Protein 2EHD (pdb70)

Foldseek 3Di:
DLFEEEFAQLLDFLNVLLVVVCLVVVYAYEYEYQPPVSLVVSCVVSPNHHYQYDALLDLVSLLVRQVVSCVSVVAHAEYELEFADAFFDAPVVDDVVRLCVGQSGLAVSLVSNCVNRVVRQLVVQEHEYEYEADLQAQDDDHSCVSVNCSRVNNVVSLVVVQVVCVVSHYAYAYEYAVDGSNVSSVVVVCRRPPPSVRDHRYDYHDD/DAPQFEEEFAPCLDFLNVLLVVVCLVVRYQYEYEYAPQVSLVVSCVVGDNYHDQYDALLDLVSLLVRQVVRCVSRVAHAEYEYDWADDDFAAPVVDDPVNLCVGQSRLAVSLVSN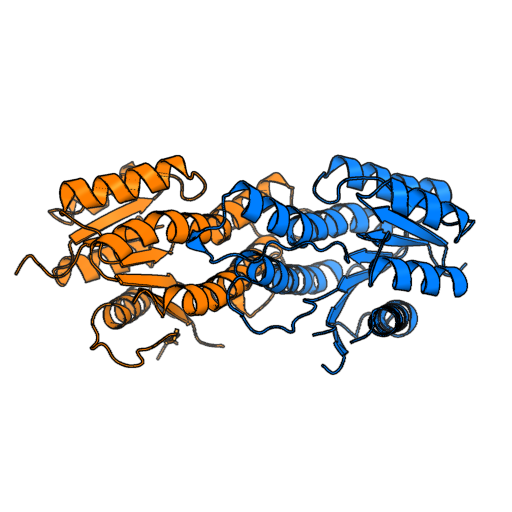CVNRVVRQLVVQEHEYEYEAELLLPDPDHRCPSVSVSRVNNVVVLVVVQVVCVVSHYAYEYEYEDHDPDGSNNSSVVVVVRGDDDDDPDHRYHYHYDD

InterPro domains:
  IPR002347 Short-chain dehydrogenase/reductase SDR [PF00106] (7-190)
  IPR002347 Short-chain dehydrogenase/reductase SDR [PR00080] (77-88)
  IPR002347 Short-chain dehydrogenase/reductase SDR [PR00080] (130-138)
  IPR002347 Short-chain dehydrogenase/reductase SDR [PR00080] (150-169)
  IPR002347 Short-chain dehydrogenase/reductase SDR [PR00081] (7-24)
  IPR002347 Short-chain dehydrogenase/reductase SDR [PR00081] (77-88)
  IPR002347 Short-chain dehydrogenase/reductase SDR [PR00081] (124-140)
  IPR002347 Short-chain dehydrogenase/reductase SDR [PR00081] (150-169)
  IPR002347 Short-chain dehydrogenase/reductase SDR [PR00081] (171-188)
  IPR002347 Short-chain dehydrogenase/reductase SDR [PR00081] (193-213)
  IPR020904 Short-chain dehydrogenase/reductase, conserved site [PS00061] (137-165)
  IPR036291 NAD(P)-binding domain superfamily [SSF51735] (7-215)

CATH classification: 3.40.50.720

Sequence (420 aa):
MKGAVLITGASRGIGEATARLLHAKGYRVGLMARDEKRLQALAAELEGALPLPGDVREEGDWARAVAAMEEAFGELSALVNNAGVGVMKPVHELTLEEWRLVLDTNLTGAFLGIRHAVPALLRRGGGTIVNVGSLAGKNPFKGGAAYNASKFGLLGLAGAAMLDLREANVRVVNVLPGLKPEDVAQAVLFALEMPGHAMVSEIELRPEGMKGAVLITGASRGIGEATARLLHAKGYRVGLMARDEKRLQALAAELEGALPLPGDVREEGDWARAVAAMEEAFGELSALVNNAGVGVMKPVHELTLEEWRLVLDTNLTGAFLGIRHAVPALLRRGGGTIVNVGSLAGKNPFKGGAAYNASKFGLLGLAGAAMLDLREANVRVVNVLPGSVKLKPEDVAQAVLFALEMPGHAMVSEIELRPT

Radius of gyration: 22.78 Å; Cα contacts (8 Å, |Δi|>4): 991; chains: 2; bounding box: 63×62×46 Å

Nearest PDB structures (foldseek):
  2ehd-assembly1_B  TM=1.005E+00  e=2.352E-45  Thermus thermophilus HB8
  2ehd-assembly1_A  TM=9.798E-01  e=1.760E-37  Thermus thermophilus HB8
  4nbu-assembly1_D  TM=9.345E-01  e=1.164E-17  Bacillus sp. SG-1
  4yxf-assembly1_A  TM=9.126E-01  e=5.141E-16  Pseudomonas fluorescens
  3gk3-assembly1_D  TM=8.838E-01  e=7.898E-15  Burkholderia pseudomallei 1710b

Organism: Thermus thermophilus (strain ATCC 27634 / DSM 579 / HB8) (NCBI:txid300852)

B-factor: mean 43.92, std 13.46, range [23.86, 99.25]

Structure (mmCIF, N/CA/C/O backbone):
data_2EHD
#
_entry.id   2EHD
#
_cell.length_a   104.020
_cell.length_b   104.020
_cell.length_c   105.930
_cell.angle_alpha   90.00
_cell.angle_beta   90.00
_cell.angle_gamma   90.00
#
_symmetry.space_group_name_H-M   'P 41 21 2'
#
loop_
_entity.id
_entity.type
_entity.pdbx_description
1 polymer 'Oxidoreductase, short-chain dehydrogenase/reductase family'
2 non-polymer 'COBALT (II) ION'
3 water water
#
loop_
_atom_site.group_PDB
_atom_site.id
_atom_site.type_symbol
_atom_site.label_atom_id
_atom_site.label_alt_id
_atom_site.label_comp_id
_atom_site.label_asym_id
_atom_site.label_entity_id
_atom_site.label_seq_id
_atom_site.pdbx_PDB_ins_code
_atom_site.Cartn_x
_atom_site.Cartn_y
_atom_site.Cartn_z
_atom_site.occupancy
_atom_site.B_iso_or_equiv
_atom_site.auth_seq_id
_atom_site.auth_comp_id
_atom_site.auth_asym_id
_atom_site.auth_atom_id
_atom_site.pdbx_PDB_model_num
ATOM 1 N N . MET A 1 4 ? 30.786 49.577 6.946 1.00 81.84 4 MET A N 1
ATOM 2 C CA . MET A 1 4 ? 29.735 49.425 5.896 1.00 81.47 4 MET A CA 1
ATOM 3 C C . MET A 1 4 ? 29.589 47.991 5.396 1.00 79.43 4 MET A C 1
ATOM 4 O O . MET A 1 4 ? 29.580 47.746 4.189 1.00 79.31 4 MET A O 1
ATOM 9 N N . LYS A 1 5 ? 29.477 47.047 6.326 1.00 76.60 5 LYS A N 1
ATOM 10 C CA . LYS A 1 5 ? 29.316 45.638 5.974 1.00 73.01 5 LYS A CA 1
ATOM 11 C C . LYS A 1 5 ? 27.842 45.249 5.866 1.00 71.16 5 LYS A C 1
ATOM 12 O O . LYS A 1 5 ? 27.492 44.308 5.153 1.00 72.45 5 LYS A O 1
ATOM 18 N N . GLY A 1 6 ? 26.980 45.974 6.571 1.00 67.55 6 GLY A N 1
ATOM 19 C CA . GLY A 1 6 ? 25.561 45.672 6.524 1.00 63.94 6 GLY A CA 1
ATOM 20 C C . GLY A 1 6 ? 24.998 45.335 7.890 1.00 60.25 6 GLY A C 1
ATOM 21 O O . GLY A 1 6 ? 25.643 44.647 8.677 1.00 61.00 6 GLY A O 1
ATOM 22 N N . ALA A 1 7 ? 23.795 45.824 8.173 1.00 55.99 7 ALA A N 1
ATOM 23 C CA . ALA A 1 7 ? 23.152 45.564 9.453 1.00 51.86 7 ALA A CA 1
ATOM 24 C C . ALA A 1 7 ? 22.379 44.253 9.387 1.00 49.22 7 ALA A C 1
ATOM 25 O O . ALA A 1 7 ? 21.488 44.082 8.549 1.00 48.12 7 ALA A O 1
ATOM 27 N N . VAL A 1 8 ? 22.733 43.334 10.282 1.00 45.20 8 VAL A N 1
ATOM 28 C CA . VAL A 1 8 ? 22.111 42.016 10.343 1.00 42.26 8 VAL A CA 1
ATOM 29 C C . VAL A 1 8 ? 21.411 41.721 11.668 1.00 39.36 8 VAL A C 1
ATOM 30 O O . VAL A 1 8 ? 22.004 41.859 12.737 1.00 39.21 8 VAL A O 1
ATOM 34 N N . LEU A 1 9 ? 20.157 41.287 11.573 1.00 36.65 9 LEU A N 1
ATOM 35 C CA . LEU A 1 9 ? 19.342 40.939 12.730 1.00 35.05 9 LEU A CA 1
ATOM 36 C C . LEU A 1 9 ? 19.400 39.421 12.945 1.00 34.32 9 LEU A C 1
ATOM 37 O O . LEU A 1 9 ? 19.200 38.645 12.009 1.00 34.53 9 LEU A O 1
ATOM 42 N N . ILE A 1 10 ? 19.678 39.009 14.180 1.00 34.29 10 ILE A N 1
ATOM 43 C CA . ILE A 1 10 ? 19.802 37.589 14.534 1.00 33.07 10 ILE A CA 1
ATOM 44 C C . ILE A 1 10 ? 18.917 37.231 15.734 1.00 33.16 10 ILE A C 1
ATOM 45 O O . ILE A 1 10 ? 19.002 37.885 16.779 1.00 34.19 10 ILE A O 1
ATOM 50 N N . THR A 1 11 ? 18.106 36.179 15.607 1.00 32.00 11 THR A N 1
ATOM 51 C CA . THR A 1 11 ? 17.236 35.733 16.702 1.00 31.60 11 THR A CA 1
ATOM 52 C C . THR A 1 11 ? 17.954 34.625 17.471 1.00 31.14 11 THR A C 1
ATOM 53 O O . THR A 1 11 ? 18.913 34.039 16.967 1.00 31.39 11 THR A O 1
ATOM 57 N N . GLY A 1 12 ? 17.506 34.337 18.693 1.00 32.48 12 GLY A N 1
ATOM 58 C CA . GLY A 1 12 ? 18.183 33.327 19.499 1.00 31.09 12 GLY A CA 1
ATOM 59 C C . GLY A 1 12 ? 19.679 33.626 19.584 1.00 32.19 12 GLY A C 1
ATOM 60 O O . GLY A 1 12 ? 20.507 32.715 19.603 1.00 34.36 12 GLY A O 1
ATOM 61 N N . ALA A 1 13 ? 20.026 34.906 19.676 1.00 30.55 13 ALA A N 1
ATOM 62 C CA . ALA A 1 13 ? 21.422 35.321 19.708 1.00 31.46 13 ALA A CA 1
ATOM 63 C C . ALA A 1 13 ? 22.196 35.111 20.999 1.00 33.30 13 ALA A C 1
ATOM 64 O O . ALA A 1 13 ? 23.420 35.118 20.981 1.00 34.33 13 ALA A O 1
ATOM 66 N N . SER A 1 14 ? 21.505 34.885 22.110 1.00 35.43 14 SER A N 1
ATOM 67 C CA . SER A 1 14 ? 22.172 34.729 23.409 1.00 39.43 14 SER A CA 1
ATOM 68 C C . SER A 1 14 ? 22.960 33.438 23.636 1.00 41.80 14 SER A C 1
ATOM 69 O O . SER A 1 14 ? 23.784 33.371 24.546 1.00 43.44 14 SER A O 1
ATOM 72 N N . ARG A 1 15 ? 22.712 32.409 22.832 1.00 44.25 15 ARG A N 1
ATOM 73 C CA . ARG A 1 15 ? 23.413 31.132 23.013 1.00 46.10 15 ARG A CA 1
ATOM 74 C C . ARG A 1 15 ? 23.579 30.327 21.724 1.00 44.94 15 ARG A C 1
ATOM 75 O O . ARG A 1 15 ? 23.112 30.731 20.658 1.00 45.88 15 ARG A O 1
ATOM 83 N N . GLY A 1 16 ? 24.257 29.190 21.847 1.00 43.12 16 GLY A N 1
ATOM 84 C CA . GLY A 1 16 ? 24.488 28.300 20.725 1.00 42.24 16 GLY A CA 1
ATOM 85 C C . GLY A 1 16 ? 24.905 28.923 19.409 1.00 41.68 16 GLY A C 1
ATOM 86 O O . GLY A 1 16 ? 25.806 29.757 19.350 1.00 42.88 16 GLY A O 1
ATOM 87 N N . ILE A 1 17 ? 24.241 28.501 18.341 1.00 40.62 17 ILE A N 1
ATOM 88 C CA . ILE A 1 17 ? 24.538 29.006 17.013 1.00 39.55 17 ILE A CA 1
ATOM 89 C C . ILE A 1 17 ? 24.321 30.516 16.930 1.00 38.76 17 ILE A C 1
ATOM 90 O O . ILE A 1 17 ? 25.134 31.236 16.346 1.00 37.87 17 ILE A O 1
ATOM 95 N N . GLY A 1 18 ? 23.230 30.994 17.523 1.00 37.93 18 GLY A N 1
ATOM 96 C CA . GLY A 1 18 ? 22.944 32.420 17.504 1.00 37.32 18 GLY A CA 1
ATOM 97 C C . GLY A 1 18 ? 24.106 33.263 18.013 1.00 37.66 18 GLY A C 1
ATOM 98 O O . GLY A 1 18 ? 24.529 34.213 17.355 1.00 37.53 18 GLY A O 1
ATOM 99 N N . GLU A 1 19 ? 24.627 32.908 19.183 1.00 38.67 19 GLU A N 1
ATOM 100 C CA . GLU A 1 19 ? 25.739 33.624 19.791 1.00 39.74 19 GLU A CA 1
ATOM 101 C C . GLU A 1 19 ? 27.001 33.545 18.933 1.00 40.35 19 GLU A C 1
ATOM 102 O O . GLU A 1 19 ? 27.651 34.565 18.687 1.00 42.31 19 GLU A O 1
ATOM 108 N N . ALA A 1 20 ? 27.343 32.345 18.467 1.00 39.25 20 ALA A N 1
ATOM 109 C CA . ALA A 1 20 ? 28.538 32.161 17.633 1.00 38.12 20 ALA A CA 1
ATOM 110 C C . ALA A 1 20 ? 28.413 32.998 16.378 1.00 38.03 20 ALA A C 1
ATOM 111 O O . ALA A 1 20 ? 29.367 33.635 15.933 1.00 38.52 20 ALA A O 1
ATOM 113 N N . THR A 1 21 ? 27.217 32.996 15.809 1.00 37.62 21 THR A N 1
ATOM 114 C CA . THR A 1 21 ? 26.972 33.772 14.615 1.00 37.05 21 THR A CA 1
ATOM 115 C C . THR A 1 21 ? 27.127 35.248 14.951 1.00 36.35 21 THR A C 1
ATOM 116 O O . THR A 1 21 ? 27.811 35.978 14.244 1.00 34.55 21 THR A O 1
ATOM 120 N N . ALA A 1 22 ? 26.501 35.681 16.040 1.00 38.36 22 ALA A N 1
ATOM 121 C CA . ALA A 1 22 ? 26.593 37.078 16.457 1.00 40.37 22 ALA A CA 1
ATOM 122 C C . ALA A 1 22 ? 28.058 37.486 16.610 1.00 41.74 22 ALA A C 1
ATOM 123 O O . ALA A 1 22 ? 28.496 38.505 16.071 1.00 40.70 22 ALA A O 1
ATOM 125 N N . ARG A 1 23 ? 28.808 36.685 17.359 1.00 43.04 23 ARG A N 1
ATOM 126 C CA . ARG A 1 23 ? 30.218 36.968 17.597 1.00 45.31 23 ARG A CA 1
ATOM 127 C C . ARG A 1 23 ? 31.040 37.029 16.304 1.00 45.68 23 ARG A C 1
ATOM 128 O O . ARG A 1 23 ? 31.887 37.906 16.132 1.00 47.03 23 ARG A O 1
ATOM 136 N N . LEU A 1 24 ? 30.786 36.098 15.394 1.00 45.55 24 LEU A N 1
ATOM 137 C CA . LEU A 1 24 ? 31.519 36.067 14.137 1.00 44.87 24 LEU A CA 1
ATOM 138 C C . LEU A 1 24 ? 31.236 37.294 13.268 1.00 44.29 24 LEU A C 1
ATOM 139 O O . LEU A 1 24 ? 32.158 37.996 12.856 1.00 44.78 24 LEU A O 1
ATOM 144 N N . LEU A 1 25 ? 29.963 37.553 12.995 1.00 43.29 25 LEU A N 1
ATOM 145 C CA . LEU A 1 25 ? 29.588 38.694 12.173 1.00 42.11 25 LEU A CA 1
ATOM 146 C C . LEU A 1 25 ? 30.116 40.010 12.739 1.00 41.34 25 LEU A C 1
ATOM 147 O O . LEU A 1 25 ? 30.593 40.861 11.992 1.00 43.61 25 LEU A O 1
ATOM 152 N N . HIS A 1 26 ? 30.035 40.173 14.055 1.00 39.59 26 HIS A N 1
ATOM 153 C CA . HIS A 1 26 ? 30.508 41.390 14.711 1.00 39.57 26 HIS A CA 1
ATOM 154 C C . HIS A 1 26 ? 32.022 41.548 14.526 1.00 39.53 26 HIS A C 1
ATOM 155 O O . HIS A 1 26 ? 32.510 42.639 14.258 1.00 38.09 26 HIS A O 1
ATOM 162 N N . ALA A 1 27 ? 32.750 40.446 14.671 1.00 39.94 27 ALA A N 1
ATOM 163 C CA . ALA A 1 27 ? 34.190 40.463 14.516 1.00 42.69 27 ALA A CA 1
ATOM 164 C C . ALA A 1 27 ? 34.551 40.649 13.042 1.00 44.95 27 ALA A C 1
ATOM 165 O O . ALA A 1 27 ? 35.700 40.952 12.712 1.00 47.29 27 ALA A O 1
ATOM 167 N N . LYS A 1 28 ? 33.575 40.470 12.155 1.00 46.47 28 LYS A N 1
ATOM 168 C CA . LYS A 1 28 ? 33.815 40.614 10.716 1.00 46.65 28 LYS A CA 1
ATOM 169 C C . LYS A 1 28 ? 33.422 41.980 10.175 1.00 47.16 28 LYS A C 1
ATOM 170 O O . LYS A 1 28 ? 33.492 42.211 8.967 1.00 47.40 28 LYS A O 1
ATOM 176 N N . GLY A 1 29 ? 32.999 42.881 11.058 1.00 48.06 29 GLY A N 1
ATOM 177 C CA . GLY A 1 29 ? 32.621 44.212 10.613 1.00 47.17 29 GLY A CA 1
ATOM 178 C C . GLY A 1 29 ? 31.136 44.440 10.392 1.00 48.49 29 GLY A C 1
ATOM 179 O O . GLY A 1 29 ? 30.723 45.503 9.924 1.00 49.35 29 GLY A O 1
ATOM 180 N N . TYR A 1 30 ? 30.319 43.445 10.714 1.00 48.20 30 TYR A N 1
ATOM 181 C CA . TYR A 1 30 ? 28.872 43.587 10.558 1.00 48.26 30 TYR A CA 1
ATOM 182 C C . TYR A 1 30 ? 28.283 44.298 11.773 1.00 46.92 30 TYR A C 1
ATOM 183 O O . TYR A 1 30 ? 28.773 44.132 12.888 1.00 45.75 30 TYR A O 1
ATOM 192 N N . ARG A 1 31 ? 27.256 45.108 11.556 1.00 46.63 31 ARG A N 1
ATOM 193 C CA . ARG A 1 31 ? 26.602 45.781 12.664 1.00 48.43 31 ARG A CA 1
ATOM 194 C C . ARG A 1 31 ? 25.371 44.919 12.925 1.00 48.67 31 ARG A C 1
ATOM 195 O O . ARG A 1 31 ? 24.392 44.973 12.179 1.00 50.77 31 ARG A O 1
ATOM 203 N N . VAL A 1 32 ? 25.447 44.109 13.977 1.00 46.75 32 VAL A N 1
ATOM 204 C CA . VAL A 1 32 ? 24.389 43.170 14.316 1.00 45.80 32 VAL A CA 1
ATOM 205 C C . VAL A 1 32 ? 23.423 43.514 15.432 1.00 44.02 32 VAL A C 1
ATOM 206 O O . VAL A 1 32 ? 23.784 44.157 16.410 1.00 43.71 32 VAL A O 1
ATOM 210 N N . GLY A 1 33 ? 22.183 43.060 15.255 1.00 42.17 33 GLY A N 1
ATOM 211 C CA . GLY A 1 33 ? 21.136 43.255 16.237 1.00 39.19 33 GLY A CA 1
ATOM 212 C C . GLY A 1 33 ? 20.979 41.900 16.893 1.00 39.46 33 GLY A C 1
ATOM 213 O O . GLY A 1 33 ? 20.884 40.882 16.210 1.00 38.66 33 GLY A O 1
ATOM 214 N N . LEU A 1 34 ? 20.958 41.884 18.218 1.00 39.03 34 LEU A N 1
ATOM 215 C CA . LEU A 1 34 ? 20.845 40.651 18.977 1.00 37.47 34 LEU A CA 1
ATOM 216 C C . LEU A 1 34 ? 19.449 40.469 19.577 1.00 36.94 34 LEU A C 1
ATOM 217 O O . LEU A 1 34 ? 19.106 41.117 20.565 1.00 36.42 34 LEU A O 1
ATOM 222 N N . MET A 1 35 ? 18.639 39.608 18.972 1.00 37.07 35 MET A N 1
ATOM 223 C CA . MET A 1 35 ? 17.304 39.350 19.490 1.00 37.56 35 MET A CA 1
ATOM 224 C C . MET A 1 35 ? 17.356 38.084 20.320 1.00 37.76 35 MET A C 1
ATOM 225 O O . MET A 1 35 ? 17.879 37.060 19.876 1.00 37.83 35 MET A O 1
ATOM 230 N N . ALA A 1 36 ? 16.816 38.149 21.528 1.00 36.90 36 ALA A N 1
ATOM 231 C CA . ALA A 1 36 ? 16.828 36.988 22.399 1.00 39.65 36 ALA A CA 1
ATOM 232 C C . ALA A 1 36 ? 15.835 37.116 23.542 1.00 41.12 36 ALA A C 1
ATOM 233 O O . ALA A 1 36 ? 15.490 38.222 23.966 1.00 42.12 36 ALA A O 1
ATOM 235 N N . ARG A 1 37 ? 15.382 35.974 24.043 1.00 43.58 37 ARG A N 1
ATOM 236 C CA . ARG A 1 37 ? 14.426 35.948 25.138 1.00 47.44 37 ARG A CA 1
ATOM 237 C C . ARG A 1 37 ? 15.159 36.050 26.475 1.00 47.13 37 ARG A C 1
ATOM 238 O O . ARG A 1 37 ? 14.726 36.765 27.370 1.00 48.61 37 ARG A O 1
ATOM 246 N N . ASP A 1 38 ? 16.277 35.337 26.594 1.00 46.84 38 ASP A N 1
ATOM 247 C CA . ASP A 1 38 ? 17.088 35.322 27.817 1.00 46.38 38 ASP A CA 1
ATOM 248 C C . ASP A 1 38 ? 17.813 36.655 28.034 1.00 46.07 38 ASP A C 1
ATOM 249 O O . ASP A 1 38 ? 18.916 36.857 27.535 1.00 44.49 38 ASP A O 1
ATOM 254 N N . GLU A 1 39 ? 17.190 37.548 28.797 1.00 45.88 39 GLU A N 1
ATOM 255 C CA . GLU A 1 39 ? 17.758 38.857 29.076 1.00 46.03 39 GLU A CA 1
ATOM 256 C C . GLU A 1 39 ? 19.112 38.801 29.763 1.00 45.33 39 GLU A C 1
ATOM 257 O O . GLU A 1 39 ? 20.041 39.511 29.372 1.00 43.76 39 GLU A O 1
ATOM 263 N N . LYS A 1 40 ? 19.237 37.957 30.781 1.00 45.48 40 LYS A N 1
ATOM 264 C CA . LYS A 1 40 ? 20.500 37.857 31.500 1.00 46.52 40 LYS A CA 1
ATOM 265 C C . LYS A 1 40 ? 21.673 37.586 30.564 1.00 45.86 40 LYS A C 1
ATOM 266 O O . LYS A 1 40 ? 22.670 38.298 30.604 1.00 44.38 40 LYS A O 1
ATOM 272 N N . ARG A 1 41 ? 21.555 36.562 29.723 1.00 45.81 41 ARG A N 1
ATOM 273 C CA . ARG A 1 41 ? 22.630 36.225 28.793 1.00 45.72 41 ARG A CA 1
ATOM 274 C C . ARG A 1 41 ? 22.863 37.331 27.764 1.00 43.73 41 ARG A C 1
ATOM 275 O O . ARG A 1 41 ? 24.002 37.675 27.455 1.00 44.10 41 ARG A O 1
ATOM 283 N N . LEU A 1 42 ? 21.776 37.879 27.237 1.00 39.39 42 LEU A N 1
ATOM 284 C CA . LEU A 1 42 ? 21.863 38.933 26.244 1.00 39.13 42 LEU A CA 1
ATOM 285 C C . LEU A 1 42 ? 22.604 40.162 26.778 1.00 38.36 42 LEU A C 1
ATOM 286 O O . LEU A 1 42 ? 23.386 40.785 26.060 1.00 38.46 42 LEU A O 1
ATOM 291 N N . GLN A 1 43 ? 22.355 40.504 28.038 1.00 36.89 43 GLN A N 1
ATOM 292 C CA . GLN A 1 43 ? 23.002 41.647 28.672 1.00 36.27 43 GLN A CA 1
ATOM 293 C C . GLN A 1 43 ? 24.513 41.494 28.693 1.00 35.48 43 GLN A C 1
ATOM 294 O O . GLN A 1 43 ? 25.247 42.467 28.477 1.00 34.06 43 GLN A O 1
ATOM 300 N N . ALA A 1 44 ? 24.978 40.275 28.952 1.00 33.97 44 ALA A N 1
ATOM 301 C CA . ALA A 1 44 ? 26.414 40.004 28.993 1.00 34.97 44 ALA A CA 1
ATOM 302 C C . ALA A 1 44 ? 26.985 40.083 27.577 1.00 35.79 44 ALA A C 1
ATOM 303 O O . ALA A 1 44 ? 28.045 40.672 27.361 1.00 36.78 44 ALA A O 1
ATOM 305 N N . LEU A 1 45 ? 26.268 39.505 26.616 1.00 37.67 45 LEU A N 1
ATOM 306 C CA . LEU A 1 45 ? 26.708 39.507 25.226 1.00 38.30 45 LEU A CA 1
ATOM 307 C C . LEU A 1 45 ? 26.712 40.927 24.649 1.00 37.31 45 LEU A C 1
ATOM 308 O O . LEU A 1 45 ? 27.513 41.248 23.778 1.00 35.34 45 LEU A O 1
ATOM 313 N N . ALA A 1 46 ? 25.820 41.775 25.145 1.00 37.09 46 ALA A N 1
ATOM 314 C CA . ALA A 1 46 ? 25.739 43.148 24.670 1.00 39.76 46 ALA A CA 1
ATOM 315 C C . ALA A 1 46 ? 26.997 43.929 25.064 1.00 41.35 46 ALA A C 1
ATOM 316 O O . ALA A 1 46 ? 27.392 44.870 24.378 1.00 41.85 46 ALA A O 1
ATOM 318 N N . ALA A 1 47 ? 27.614 43.542 26.177 1.00 41.82 47 ALA A N 1
ATOM 319 C CA . ALA A 1 47 ? 28.830 44.199 26.652 1.00 42.54 47 ALA A CA 1
ATOM 320 C C . ALA A 1 47 ? 30.077 43.570 26.019 1.00 42.65 47 ALA A C 1
ATOM 321 O O . ALA A 1 47 ? 31.149 44.172 26.011 1.00 43.67 47 ALA A O 1
ATOM 323 N N . GLU A 1 48 ? 29.942 42.351 25.507 1.00 42.69 48 GLU A N 1
ATOM 324 C CA . GLU A 1 48 ? 31.065 41.681 24.870 1.00 41.98 48 GLU A CA 1
ATOM 325 C C . GLU A 1 48 ? 31.210 42.260 23.469 1.00 41.71 48 GLU A C 1
ATOM 326 O O . GLU A 1 48 ? 32.282 42.726 23.080 1.00 40.36 48 GLU A O 1
ATOM 332 N N . LEU A 1 49 ? 30.109 42.242 22.727 1.00 40.70 49 LEU A N 1
ATOM 333 C CA . LEU A 1 49 ? 30.088 42.759 21.368 1.00 39.70 49 LEU A CA 1
ATOM 334 C C . LEU A 1 49 ? 29.665 44.222 21.400 1.00 38.62 49 LEU A C 1
ATOM 335 O O . LEU A 1 49 ? 28.547 44.557 21.009 1.00 38.53 49 LEU A O 1
ATOM 340 N N . GLU A 1 50 ? 30.553 45.094 21.875 1.00 39.67 50 GLU A N 1
ATOM 341 C CA . GLU A 1 50 ? 30.226 46.508 21.949 1.00 39.97 50 GLU A CA 1
ATOM 342 C C . GLU A 1 50 ? 29.894 47.012 20.563 1.00 39.41 50 GLU A C 1
ATOM 343 O O . GLU A 1 50 ? 30.622 46.767 19.600 1.00 40.12 50 GLU A O 1
ATOM 349 N N . GLY A 1 51 ? 28.787 47.727 20.463 1.00 38.64 51 GLY A N 1
ATOM 350 C CA . GLY A 1 51 ? 28.365 48.221 19.174 1.00 38.89 51 GLY A CA 1
ATOM 351 C C . GLY A 1 51 ? 27.131 47.445 18.754 1.00 38.96 51 GLY A C 1
ATOM 352 O O . GLY A 1 51 ? 26.256 47.982 18.083 1.00 39.73 51 GLY A O 1
ATOM 353 N N . ALA A 1 52 ? 27.053 46.178 19.150 1.00 39.32 52 ALA A N 1
ATOM 354 C CA . ALA A 1 52 ? 25.897 45.367 18.800 1.00 42.05 52 ALA A CA 1
ATOM 355 C C . ALA A 1 52 ? 24.645 45.990 19.423 1.00 43.06 52 ALA A C 1
ATOM 356 O O . ALA A 1 52 ? 24.722 46.692 20.431 1.00 43.49 52 ALA A O 1
ATOM 358 N N . LEU A 1 53 ? 23.496 45.732 18.812 1.00 43.13 53 LEU A N 1
ATOM 359 C CA . LEU A 1 53 ? 22.238 46.266 19.300 1.00 43.52 53 LEU A CA 1
ATOM 360 C C . LEU A 1 53 ? 21.473 45.175 20.051 1.00 44.23 53 LEU A C 1
ATOM 361 O O . LEU A 1 53 ? 20.854 44.308 19.439 1.00 44.44 53 LEU A O 1
ATOM 366 N N . PRO A 1 54 ? 21.516 45.198 21.396 1.00 44.73 54 PRO A N 1
ATOM 367 C CA . PRO A 1 54 ? 20.809 44.186 22.194 1.00 44.43 54 PRO A CA 1
ATOM 368 C C . PRO A 1 54 ? 19.309 44.424 22.158 1.00 43.61 54 PRO A C 1
ATOM 369 O O . PRO A 1 54 ? 18.836 45.482 22.562 1.00 45.60 54 PRO A O 1
ATOM 373 N N . LEU A 1 55 ? 18.572 43.438 21.658 1.00 43.08 55 LEU A N 1
ATOM 374 C CA . LEU A 1 55 ? 17.124 43.555 21.526 1.00 41.30 55 LEU A CA 1
ATOM 375 C C . LEU A 1 55 ? 16.368 42.409 22.189 1.00 40.77 55 LEU A C 1
ATOM 376 O O . LEU A 1 55 ? 15.875 41.514 21.516 1.00 41.47 55 LEU A O 1
ATOM 381 N N . PRO A 1 56 ? 16.273 42.420 23.527 1.00 40.59 56 PRO A N 1
ATOM 382 C CA . PRO A 1 56 ? 15.556 41.356 24.239 1.00 39.62 56 PRO A CA 1
ATOM 383 C C . PRO A 1 56 ? 14.080 41.416 23.849 1.00 40.71 56 PRO A C 1
ATOM 384 O O . PRO A 1 56 ? 13.486 42.496 23.790 1.00 40.99 56 PRO A O 1
ATOM 388 N N . GLY A 1 57 ? 13.493 40.256 23.580 1.00 41.93 57 GLY A N 1
ATOM 389 C CA . GLY A 1 57 ? 12.101 40.214 23.176 1.00 40.47 57 GLY A CA 1
ATOM 390 C C . GLY A 1 57 ? 11.633 38.805 22.860 1.00 40.59 57 GLY A C 1
ATOM 391 O O . GLY A 1 57 ? 12.366 37.835 23.043 1.00 40.23 57 GLY A O 1
ATOM 392 N N . ASP A 1 58 ? 10.413 38.698 22.350 1.00 39.71 58 ASP A N 1
ATOM 393 C CA . ASP A 1 58 ? 9.801 37.409 22.042 1.00 39.10 58 ASP A CA 1
ATOM 394 C C . ASP A 1 58 ? 9.551 37.264 20.544 1.00 38.88 58 ASP A C 1
ATOM 395 O O . ASP A 1 58 ? 8.736 37.992 19.966 1.00 39.32 58 ASP A O 1
ATOM 400 N N . VAL A 1 59 ? 10.259 36.320 19.929 1.00 37.52 59 VAL A N 1
ATOM 401 C CA . VAL A 1 59 ? 10.153 36.050 18.500 1.00 38.38 59 VAL A CA 1
ATOM 402 C C . VAL A 1 59 ? 8.722 35.657 18.086 1.00 37.62 59 VAL A C 1
ATOM 403 O O . VAL A 1 59 ? 8.363 35.765 16.914 1.00 36.31 59 VAL A O 1
ATOM 407 N N . ARG A 1 60 ? 7.909 35.233 19.055 1.00 38.42 60 ARG A N 1
ATOM 408 C CA . ARG A 1 60 ? 6.527 34.837 18.801 1.00 38.50 60 ARG A CA 1
ATOM 409 C C . ARG A 1 60 ? 5.615 36.045 18.698 1.00 40.32 60 ARG A C 1
ATOM 410 O O . ARG A 1 60 ? 4.529 35.964 18.131 1.00 40.58 60 ARG A O 1
ATOM 418 N N . GLU A 1 61 ? 6.062 37.168 19.247 1.00 43.10 61 GLU A N 1
ATOM 419 C CA . GLU A 1 61 ? 5.271 38.391 19.249 1.00 43.33 61 GLU A CA 1
ATOM 420 C C . GLU A 1 61 ? 5.540 39.302 18.071 1.00 44.12 61 GLU A C 1
ATOM 421 O O . GLU A 1 61 ? 6.662 39.765 17.866 1.00 45.36 61 GLU A O 1
ATOM 427 N N . GLU A 1 62 ? 4.489 39.579 17.313 1.00 44.67 62 GLU A N 1
ATOM 428 C CA . GLU A 1 62 ? 4.591 40.442 16.157 1.00 44.90 62 GLU A CA 1
ATOM 429 C C . GLU A 1 62 ? 4.982 41.865 16.569 1.00 46.01 62 GLU A C 1
ATOM 430 O O . GLU A 1 62 ? 5.620 42.589 15.803 1.00 46.58 62 GLU A O 1
ATOM 436 N N . GLY A 1 63 ? 4.623 42.255 17.791 1.00 46.93 63 GLY A N 1
ATOM 437 C CA . GLY A 1 63 ? 4.949 43.591 18.275 1.00 45.21 63 GLY A CA 1
ATOM 438 C C . GLY A 1 63 ? 6.441 43.753 18.494 1.00 45.56 63 GLY A C 1
ATOM 439 O O . GLY A 1 63 ? 7.025 44.792 18.174 1.00 46.53 63 GLY A O 1
ATOM 440 N N . ASP A 1 64 ? 7.065 42.720 19.056 1.00 44.40 64 ASP A N 1
ATOM 441 C CA . ASP A 1 64 ? 8.500 42.742 19.299 1.00 41.37 64 ASP A CA 1
ATOM 442 C C . ASP A 1 64 ? 9.262 42.785 17.979 1.00 40.83 64 ASP A C 1
ATOM 443 O O . ASP A 1 64 ? 10.344 43.383 17.895 1.00 40.96 64 ASP A O 1
ATOM 448 N N . TRP A 1 65 ? 8.708 42.151 16.947 1.00 40.59 65 TRP A N 1
ATOM 449 C CA . TRP A 1 65 ? 9.367 42.148 15.641 1.00 39.91 65 TRP A CA 1
ATOM 450 C C . TRP A 1 65 ? 9.353 43.547 15.033 1.00 40.89 65 TRP A C 1
ATOM 451 O O . TRP A 1 65 ? 10.346 43.984 14.442 1.00 40.55 65 TRP A O 1
ATOM 462 N N . ALA A 1 66 ? 8.230 44.248 15.179 1.00 42.08 66 ALA A N 1
ATOM 463 C CA . ALA A 1 66 ? 8.113 45.599 14.642 1.00 42.21 66 ALA A CA 1
ATOM 464 C C . ALA A 1 66 ? 9.166 46.485 15.285 1.00 41.98 66 ALA A C 1
ATOM 465 O O . ALA A 1 66 ? 9.875 47.223 14.598 1.00 43.64 66 ALA A O 1
ATOM 467 N N . ARG A 1 67 ? 9.264 46.407 16.609 1.00 42.91 67 ARG A N 1
ATOM 468 C CA . ARG A 1 67 ? 10.231 47.204 17.362 1.00 43.26 67 ARG A CA 1
ATOM 469 C C . ARG A 1 67 ? 11.682 46.867 17.005 1.00 43.65 67 ARG A C 1
ATOM 470 O O . ARG A 1 67 ? 12.519 47.767 16.897 1.00 44.84 67 ARG A O 1
ATOM 478 N N . ALA A 1 68 ? 11.978 45.581 16.813 1.00 42.35 68 ALA A N 1
ATOM 479 C CA . ALA A 1 68 ? 13.334 45.157 16.479 1.00 38.51 68 ALA A CA 1
ATOM 480 C C . ALA A 1 68 ? 13.767 45.666 15.116 1.00 37.82 68 ALA A C 1
ATOM 481 O O . ALA A 1 68 ? 14.871 46.196 14.961 1.00 38.12 68 ALA A O 1
ATOM 483 N N . VAL A 1 69 ? 12.909 45.500 14.114 1.00 36.27 69 VAL A N 1
ATOM 484 C CA . VAL A 1 69 ? 13.254 45.957 12.770 1.00 36.35 69 VAL A CA 1
ATOM 485 C C . VAL A 1 69 ? 13.365 47.478 12.748 1.00 38.60 69 VAL A C 1
ATOM 486 O O . VAL A 1 69 ? 14.263 48.036 12.111 1.00 38.32 69 VAL A O 1
ATOM 490 N N . ALA A 1 70 ? 12.451 48.149 13.444 1.00 40.51 70 ALA A N 1
ATOM 491 C CA . ALA A 1 70 ? 12.475 49.606 13.505 1.00 42.02 70 ALA A CA 1
ATOM 492 C C . ALA A 1 70 ? 13.750 50.070 14.202 1.00 43.47 70 ALA A C 1
ATOM 493 O O . ALA A 1 70 ? 14.350 51.079 13.818 1.00 43.78 70 ALA A O 1
ATOM 495 N N . ALA A 1 71 ? 14.163 49.320 15.223 1.00 43.46 71 ALA A N 1
ATOM 496 C CA . ALA A 1 71 ? 15.369 49.650 15.977 1.00 43.37 71 ALA A CA 1
ATOM 497 C C . ALA A 1 71 ? 16.621 49.496 15.120 1.00 44.91 71 ALA A C 1
ATOM 498 O O . ALA A 1 71 ? 17.560 50.284 15.245 1.00 45.32 71 ALA A O 1
ATOM 500 N N . MET A 1 72 ? 16.635 48.487 14.250 1.00 45.03 72 MET A N 1
ATOM 501 C CA . MET A 1 72 ? 17.780 48.268 13.361 1.00 46.88 72 MET A CA 1
ATOM 502 C C . MET A 1 72 ? 17.940 49.448 12.405 1.00 48.82 72 MET A C 1
ATOM 503 O O . MET A 1 72 ? 19.049 49.930 12.170 1.00 49.09 72 MET A O 1
ATOM 508 N N . GLU A 1 73 ? 16.821 49.905 11.856 1.00 51.09 73 GLU A N 1
ATOM 509 C CA . GLU A 1 73 ? 16.840 51.012 10.919 1.00 53.73 73 GLU A CA 1
ATOM 510 C C . GLU A 1 73 ? 17.166 52.342 11.576 1.00 55.40 73 GLU A C 1
ATOM 511 O O . GLU A 1 73 ? 17.748 53.220 10.949 1.00 56.24 73 GLU A O 1
ATOM 517 N N . GLU A 1 74 ? 16.805 52.477 12.844 1.00 56.83 74 GLU A N 1
ATOM 518 C CA . GLU A 1 74 ? 17.062 53.699 13.580 1.00 58.39 74 GLU A CA 1
ATOM 519 C C . GLU A 1 74 ? 18.511 53.775 14.060 1.00 58.58 74 GLU A C 1
ATOM 520 O O . GLU A 1 74 ? 19.081 54.857 14.160 1.00 60.37 74 GLU A O 1
ATOM 526 N N . ALA A 1 75 ? 19.108 52.627 14.356 1.00 57.44 75 ALA A N 1
ATOM 527 C CA . ALA A 1 75 ? 20.482 52.604 14.839 1.00 56.29 75 ALA A CA 1
ATOM 528 C C . ALA A 1 75 ? 21.517 52.490 13.725 1.00 55.91 75 ALA A C 1
ATOM 529 O O . ALA A 1 75 ? 22.605 53.056 13.821 1.00 55.84 75 ALA A O 1
ATOM 531 N N . PHE A 1 76 ? 21.188 51.759 12.668 1.00 54.54 76 PHE A N 1
ATOM 532 C CA . PHE A 1 76 ? 22.128 51.585 11.569 1.00 55.09 76 PHE A CA 1
ATOM 533 C C . PHE A 1 76 ? 21.654 52.211 10.265 1.00 55.16 76 PHE A C 1
ATOM 534 O O . PHE A 1 76 ? 22.378 52.208 9.269 1.00 54.61 76 PHE A O 1
ATOM 542 N N . GLY A 1 77 ? 20.436 52.741 10.269 1.00 55.47 77 GLY A N 1
ATOM 543 C CA . GLY A 1 77 ? 19.912 53.367 9.070 1.00 56.06 77 GLY A CA 1
ATOM 544 C C . GLY A 1 77 ? 19.316 52.403 8.061 1.00 56.68 77 GLY A C 1
ATOM 545 O O . GLY A 1 77 ? 18.699 52.843 7.091 1.00 56.60 77 GLY A O 1
ATOM 546 N N . GLU A 1 78 ? 19.497 51.101 8.278 1.00 56.30 78 GLU A N 1
ATOM 547 C CA . GLU A 1 78 ? 18.963 50.087 7.372 1.00 54.85 78 GLU A CA 1
ATOM 548 C C . GLU A 1 78 ? 19.094 48.668 7.920 1.00 53.07 78 GLU A C 1
ATOM 549 O O . GLU A 1 78 ? 19.711 48.444 8.961 1.00 52.37 78 GLU A O 1
ATOM 555 N N . LEU A 1 79 ? 18.501 47.719 7.199 1.00 50.41 79 LEU A N 1
ATOM 556 C CA . LEU A 1 79 ? 18.548 46.306 7.553 1.00 46.66 79 LEU A CA 1
ATOM 557 C C . LEU A 1 79 ? 18.973 45.580 6.285 1.00 45.20 79 LEU A C 1
ATOM 558 O O . LEU A 1 79 ? 18.294 45.675 5.268 1.00 45.12 79 LEU A O 1
ATOM 563 N N . SER A 1 80 ? 20.093 44.866 6.328 1.00 44.21 80 SER A N 1
ATOM 564 C CA . SER A 1 80 ? 20.549 44.166 5.134 1.00 43.50 80 SER A CA 1
ATOM 565 C C . SER A 1 80 ? 20.233 42.681 5.169 1.00 41.96 80 SER A C 1
ATOM 566 O O . SER A 1 80 ? 20.099 42.037 4.127 1.00 41.83 80 SER A O 1
ATOM 569 N N . ALA A 1 81 ? 20.096 42.136 6.367 1.00 39.66 81 ALA A N 1
ATOM 570 C CA . ALA A 1 81 ? 19.809 40.724 6.480 1.00 39.66 81 ALA A CA 1
ATOM 571 C C . ALA A 1 81 ? 19.174 40.330 7.797 1.00 38.91 81 ALA A C 1
ATOM 572 O O . ALA A 1 81 ? 19.272 41.036 8.801 1.00 40.23 81 ALA A O 1
ATOM 574 N N . LEU A 1 82 ? 18.540 39.169 7.771 1.00 37.70 82 LEU A N 1
ATOM 575 C CA . LEU A 1 82 ? 17.879 38.600 8.925 1.00 36.72 82 LEU A CA 1
ATOM 576 C C . LEU A 1 82 ? 18.322 37.153 9.035 1.00 36.30 82 LEU A C 1
ATOM 577 O O . LEU A 1 82 ? 18.342 36.428 8.039 1.00 36.14 82 LEU A O 1
ATOM 582 N N . VAL A 1 83 ? 18.698 36.737 10.238 1.00 35.29 83 VAL A N 1
ATOM 583 C CA . VAL A 1 83 ? 19.103 35.358 10.458 1.00 33.99 83 VAL A CA 1
ATOM 584 C C . VAL A 1 83 ? 18.100 34.707 11.395 1.00 35.48 83 VAL A C 1
ATOM 585 O O . VAL A 1 83 ? 18.124 34.947 12.596 1.00 34.62 83 VAL A O 1
ATOM 589 N N . ASN A 1 84 ? 17.188 33.919 10.833 1.00 36.03 84 ASN A N 1
ATOM 590 C CA . ASN A 1 84 ? 16.192 33.224 11.639 1.00 34.83 84 ASN A CA 1
ATOM 591 C C . ASN A 1 84 ? 16.893 32.019 12.259 1.00 36.14 84 ASN A C 1
ATOM 592 O O . ASN A 1 84 ? 17.114 31.000 11.598 1.00 36.54 84 ASN A O 1
ATOM 597 N N . ASN A 1 85 ? 17.251 32.147 13.530 1.00 37.17 85 ASN A N 1
ATOM 598 C CA . ASN A 1 85 ? 17.930 31.089 14.250 1.00 38.63 85 ASN A CA 1
ATOM 599 C C . ASN A 1 85 ? 17.071 30.561 15.388 1.00 41.36 85 ASN A C 1
ATOM 600 O O . ASN A 1 85 ? 16.891 29.346 15.524 1.00 42.57 85 ASN A O 1
ATOM 605 N N . ALA A 1 86 ? 16.533 31.470 16.198 1.00 42.33 86 ALA A N 1
ATOM 606 C CA . ALA A 1 86 ? 15.695 31.097 17.345 1.00 44.44 86 ALA A CA 1
ATOM 607 C C . ALA A 1 86 ? 15.061 29.714 17.161 1.00 45.11 86 ALA A C 1
ATOM 608 O O . ALA A 1 86 ? 14.384 29.457 16.166 1.00 44.04 86 ALA A O 1
ATOM 610 N N . GLY A 1 87 ? 15.285 28.834 18.131 1.00 46.83 87 GLY A N 1
ATOM 611 C CA . GLY A 1 87 ? 14.741 27.491 18.054 1.00 48.23 87 GLY A CA 1
ATOM 612 C C . GLY A 1 87 ? 14.763 26.751 19.383 1.00 49.05 87 GLY A C 1
ATOM 613 O O . GLY A 1 87 ? 15.828 26.542 19.966 1.00 51.86 87 GLY A O 1
ATOM 614 N N . VAL A 1 88 ? 13.590 26.359 19.873 1.00 47.34 88 VAL A N 1
ATOM 615 C CA . VAL A 1 88 ? 13.490 25.638 21.138 1.00 45.60 88 VAL A CA 1
ATOM 616 C C . VAL A 1 88 ? 12.828 24.273 20.908 1.00 44.45 88 VAL A C 1
ATOM 617 O O . VAL A 1 88 ? 12.262 24.021 19.842 1.00 44.29 88 VAL A O 1
ATOM 621 N N . GLY A 1 89 ? 12.915 23.382 21.892 1.00 41.23 89 GLY A N 1
ATOM 622 C CA . GLY A 1 89 ? 12.297 22.074 21.741 1.00 40.16 89 GLY A CA 1
ATOM 623 C C . GLY A 1 89 ? 11.706 21.495 23.018 1.00 41.25 89 GLY A C 1
ATOM 624 O O . GLY A 1 89 ? 12.025 21.937 24.122 1.00 42.17 89 GLY A O 1
ATOM 625 N N . VAL A 1 90 ? 10.820 20.518 22.866 1.00 40.92 90 VAL A N 1
ATOM 626 C CA . VAL A 1 90 ? 10.209 19.832 24.003 1.00 41.54 90 VAL A CA 1
ATOM 627 C C . VAL A 1 90 ? 10.078 18.392 23.550 1.00 42.13 90 VAL A C 1
ATOM 628 O O . VAL A 1 90 ? 9.135 18.048 22.849 1.00 42.94 90 VAL A O 1
ATOM 632 N N . MET A 1 91 ? 11.033 17.560 23.942 1.00 43.45 91 MET A N 1
ATOM 633 C CA . MET A 1 91 ? 11.038 16.166 23.534 1.00 44.88 91 MET A CA 1
ATOM 634 C C . MET A 1 91 ? 10.237 15.231 24.434 1.00 43.58 91 MET A C 1
ATOM 635 O O . MET A 1 91 ? 10.677 14.866 25.527 1.00 42.89 91 MET A O 1
ATOM 640 N N . LYS A 1 92 ? 9.053 14.860 23.953 1.00 40.07 92 LYS A N 1
ATOM 641 C CA . LYS A 1 92 ? 8.143 13.955 24.647 1.00 39.08 92 LYS A CA 1
ATOM 642 C C . LYS A 1 92 ? 7.311 13.254 23.576 1.00 36.81 92 LYS A C 1
ATOM 643 O O . LYS A 1 92 ? 7.148 13.767 22.473 1.00 36.32 92 LYS A O 1
ATOM 649 N N . PRO A 1 93 ? 6.794 12.056 23.881 1.00 34.75 93 PRO A N 1
ATOM 650 C CA . PRO A 1 93 ? 5.969 11.306 22.928 1.00 32.43 93 PRO A CA 1
ATOM 651 C C . PRO A 1 93 ? 4.867 12.241 22.417 1.00 33.21 93 PRO A C 1
ATOM 652 O O . PRO A 1 93 ? 4.274 13.005 23.188 1.00 32.12 93 PRO A O 1
ATOM 656 N N . VAL A 1 94 ? 4.586 12.172 21.120 1.00 32.68 94 VAL A N 1
ATOM 657 C CA . VAL A 1 94 ? 3.589 13.043 20.517 1.00 31.50 94 VAL A CA 1
ATOM 658 C C . VAL A 1 94 ? 2.303 13.178 21.337 1.00 32.94 94 VAL A C 1
ATOM 659 O O . VAL A 1 94 ? 1.862 14.294 21.607 1.00 34.08 94 VAL A O 1
ATOM 663 N N . HIS A 1 95 ? 1.724 12.057 21.758 1.00 34.01 95 HIS A N 1
ATOM 664 C CA . HIS A 1 95 ? 0.487 12.090 22.530 1.00 35.89 95 HIS A CA 1
ATOM 665 C C . HIS A 1 95 ? 0.610 12.566 23.975 1.00 37.74 95 HIS A C 1
ATOM 666 O O . HIS A 1 95 ? -0.397 12.657 24.685 1.00 38.52 95 HIS A O 1
ATOM 673 N N . GLU A 1 96 ? 1.827 12.856 24.423 1.00 38.19 96 GLU A N 1
ATOM 674 C CA . GLU A 1 96 ? 2.011 13.347 25.780 1.00 38.26 96 GLU A CA 1
ATOM 675 C C . GLU A 1 96 ? 2.201 14.850 25.773 1.00 37.20 96 GLU A C 1
ATOM 676 O O . GLU A 1 96 ? 2.080 15.504 26.804 1.00 37.36 96 GLU A O 1
ATOM 682 N N . LEU A 1 97 ? 2.505 15.401 24.608 1.00 36.36 97 LEU A N 1
ATOM 683 C CA . LEU A 1 97 ? 2.687 16.836 24.495 1.00 34.91 97 LEU A CA 1
ATOM 684 C C . LEU A 1 97 ? 1.365 17.535 24.765 1.00 34.82 97 LEU A C 1
ATOM 685 O O . LEU A 1 97 ? 0.303 17.029 24.394 1.00 35.88 97 LEU A O 1
ATOM 690 N N . THR A 1 98 ? 1.420 18.686 25.423 1.00 33.28 98 THR A N 1
ATOM 691 C CA . THR A 1 98 ? 0.203 19.442 25.675 1.00 34.95 98 THR A CA 1
ATOM 692 C C . THR A 1 98 ? 0.129 20.470 24.551 1.00 34.66 98 THR A C 1
ATOM 693 O O . THR A 1 98 ? 1.103 20.661 23.811 1.00 34.96 98 THR A O 1
ATOM 697 N N . LEU A 1 99 ? -1.014 21.132 24.407 1.00 33.18 99 LEU A N 1
ATOM 698 C CA . LEU A 1 99 ? -1.145 22.138 23.356 1.00 32.17 99 LEU A CA 1
ATOM 699 C C . LEU A 1 99 ? -0.135 23.249 23.602 1.00 32.94 99 LEU A C 1
ATOM 700 O O . LEU A 1 99 ? 0.532 23.716 22.672 1.00 33.44 99 LEU A O 1
ATOM 705 N N . GLU A 1 100 ? -0.011 23.649 24.865 1.00 32.67 100 GLU A N 1
ATOM 706 C CA . GLU A 1 100 ? 0.918 24.705 25.253 1.00 34.88 100 GLU A CA 1
ATOM 707 C C . GLU A 1 100 ? 2.367 24.400 24.838 1.00 33.45 100 GLU A C 1
ATOM 708 O O . GLU A 1 100 ? 3.062 25.285 24.355 1.00 31.83 100 GLU A O 1
ATOM 714 N N . GLU A 1 101 ? 2.808 23.157 25.030 1.00 31.42 101 GLU A N 1
ATOM 715 C CA . GLU A 1 101 ? 4.156 22.765 24.656 1.00 33.01 101 GLU A CA 1
ATOM 716 C C . GLU A 1 101 ? 4.277 22.752 23.132 1.00 33.78 101 GLU A C 1
ATOM 717 O O . GLU A 1 101 ? 5.275 23.212 22.567 1.00 33.37 101 GLU A O 1
ATOM 723 N N . TRP A 1 102 ? 3.253 22.232 22.465 1.00 33.46 102 TRP A N 1
ATOM 724 C CA . TRP A 1 102 ? 3.261 22.181 21.011 1.00 34.04 102 TRP A CA 1
ATOM 725 C C . TRP A 1 102 ? 3.422 23.595 20.465 1.00 34.41 102 TRP A C 1
ATOM 726 O O . TRP A 1 102 ? 4.303 23.858 19.643 1.00 33.08 102 TRP A O 1
ATOM 737 N N . ARG A 1 103 ? 2.586 24.504 20.964 1.00 33.22 103 ARG A N 1
ATOM 738 C CA . ARG A 1 103 ?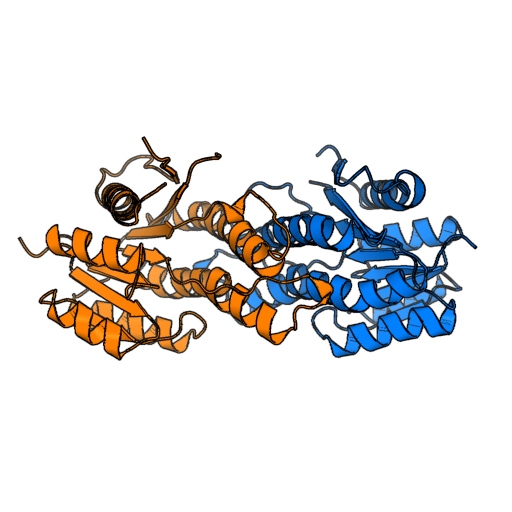 2.606 25.904 20.551 1.00 33.26 103 ARG A CA 1
ATOM 739 C C . ARG A 1 103 ? 3.932 26.621 20.823 1.00 34.14 103 ARG A C 1
ATOM 740 O O . ARG A 1 103 ? 4.390 27.424 20.003 1.00 33.86 103 ARG A O 1
ATOM 748 N N . LEU A 1 104 ? 4.543 26.336 21.970 1.00 32.18 104 LEU A N 1
ATOM 749 C CA . LEU A 1 104 ? 5.809 26.961 22.325 1.00 32.07 104 LEU A CA 1
ATOM 750 C C . LEU A 1 104 ? 6.837 26.694 21.227 1.00 30.58 104 LEU A C 1
ATOM 751 O O . LEU A 1 104 ? 7.512 27.603 20.748 1.00 32.68 104 LEU A O 1
ATOM 756 N N . VAL A 1 105 ? 6.945 25.435 20.828 1.00 29.80 105 VAL A N 1
ATOM 757 C CA . VAL A 1 105 ? 7.895 25.044 19.794 1.00 29.20 105 VAL A CA 1
ATOM 758 C C . VAL A 1 105 ? 7.535 25.614 18.423 1.00 29.76 105 VAL A C 1
ATOM 759 O O . VAL A 1 105 ? 8.359 26.271 17.781 1.00 32.09 105 VAL A O 1
ATOM 763 N N . LEU A 1 106 ? 6.308 25.355 17.973 1.00 30.06 106 LEU A N 1
ATOM 764 C CA . LEU A 1 106 ? 5.835 25.827 16.669 1.00 29.80 106 LEU A CA 1
ATOM 765 C C . LEU A 1 106 ? 5.802 27.350 16.539 1.00 29.88 106 LEU A C 1
ATOM 766 O O . LEU A 1 106 ? 6.208 27.893 15.514 1.00 30.47 106 LEU A O 1
ATOM 771 N N . ASP A 1 107 ? 5.300 28.039 17.563 1.00 29.66 107 ASP A N 1
ATOM 772 C CA . ASP A 1 107 ? 5.240 29.498 17.537 1.00 30.19 107 ASP A CA 1
ATOM 773 C C . ASP A 1 107 ? 6.632 30.126 17.500 1.00 30.66 107 ASP A C 1
ATOM 774 O O . ASP A 1 107 ? 6.853 31.119 16.807 1.00 32.48 107 ASP A O 1
ATOM 779 N N . THR A 1 108 ? 7.568 29.539 18.241 1.00 29.75 108 THR A N 1
ATOM 780 C CA . THR A 1 108 ? 8.941 30.038 18.287 1.00 30.94 108 THR A CA 1
ATOM 781 C C . THR A 1 108 ? 9.743 29.669 17.046 1.00 30.86 108 THR A C 1
ATOM 782 O O . THR A 1 10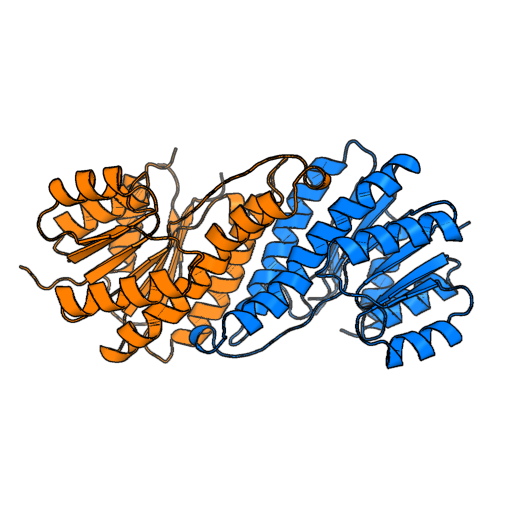8 ? 10.312 30.541 16.401 1.00 31.92 108 THR A O 1
ATOM 786 N N . ASN A 1 109 ? 9.782 28.383 16.714 1.00 31.58 109 ASN A N 1
ATOM 787 C CA . ASN A 1 109 ? 10.556 27.918 15.572 1.00 31.03 109 ASN A CA 1
ATOM 788 C C . ASN A 1 109 ? 9.961 28.250 14.213 1.00 31.57 109 ASN A C 1
ATOM 789 O O . ASN A 1 109 ? 10.679 28.641 13.301 1.00 31.98 109 ASN A O 1
ATOM 794 N N . LEU A 1 110 ? 8.653 28.085 14.064 1.00 31.31 110 LEU A N 1
ATOM 795 C CA . LEU A 1 110 ? 8.024 28.337 12.774 1.00 30.96 110 LEU A CA 1
ATOM 796 C C . LEU A 1 110 ? 7.331 29.701 12.655 1.00 31.61 110 LEU A C 1
ATOM 797 O O . LEU A 1 110 ? 7.702 30.513 11.805 1.00 31.53 110 LEU A O 1
ATOM 802 N N . THR A 1 111 ? 6.340 29.970 13.502 1.00 31.76 111 THR A N 1
ATOM 803 C CA . THR A 1 111 ? 5.651 31.259 13.447 1.00 31.82 111 THR A CA 1
ATOM 804 C C . THR A 1 111 ? 6.647 32.412 13.600 1.00 31.34 111 THR A C 1
ATOM 805 O O . THR A 1 111 ? 6.521 33.450 12.944 1.00 31.68 111 THR A O 1
ATOM 809 N N . GLY A 1 112 ? 7.648 32.218 14.454 1.00 30.38 112 GLY A N 1
ATOM 810 C CA . GLY A 1 112 ? 8.651 33.249 14.664 1.00 29.41 112 GLY A CA 1
ATOM 811 C C . GLY A 1 112 ? 9.420 33.625 13.406 1.00 30.15 112 GLY A C 1
ATOM 812 O O . GLY A 1 112 ? 9.716 34.794 13.174 1.00 30.73 112 GLY A O 1
ATOM 813 N N . ALA A 1 113 ? 9.742 32.627 12.590 1.00 30.57 113 ALA A N 1
ATOM 814 C CA . ALA A 1 113 ? 10.475 32.842 11.353 1.00 29.29 113 ALA A CA 1
ATOM 815 C C . ALA A 1 113 ? 9.580 33.557 10.358 1.00 28.03 113 ALA A C 1
ATOM 816 O O . ALA A 1 113 ? 10.021 34.445 9.638 1.00 28.03 113 ALA A O 1
ATOM 818 N N . PHE A 1 114 ? 8.323 33.138 10.297 1.00 29.66 114 PHE A N 1
ATOM 819 C CA . PHE A 1 114 ? 7.373 33.774 9.398 1.00 29.61 114 PHE A CA 1
ATOM 820 C C . PHE A 1 114 ? 7.310 35.264 9.735 1.00 30.54 114 PHE A C 1
ATOM 821 O O . PHE A 1 114 ? 7.429 36.113 8.851 1.00 31.71 114 PHE A O 1
ATOM 829 N N . LEU A 1 115 ? 7.121 35.581 11.014 1.00 30.27 115 LEU A N 1
ATOM 830 C CA . LEU A 1 115 ? 7.047 36.978 11.429 1.00 31.70 115 LEU A CA 1
ATOM 831 C C . LEU A 1 115 ? 8.343 37.724 11.143 1.00 32.04 115 LEU A C 1
ATOM 832 O O . LEU A 1 115 ? 8.330 38.922 10.854 1.00 32.87 115 LEU A O 1
ATOM 837 N N . GLY A 1 116 ? 9.465 37.021 11.245 1.00 31.40 116 GLY A N 1
ATOM 838 C CA . GLY A 1 116 ? 10.738 37.659 10.973 1.00 33.09 116 GLY A CA 1
ATOM 839 C C . GLY A 1 116 ? 10.751 38.137 9.535 1.00 33.76 116 GLY A C 1
ATOM 840 O O . GLY A 1 116 ? 11.115 39.279 9.233 1.00 33.55 116 GLY A O 1
ATOM 841 N N . ILE A 1 117 ? 10.347 37.236 8.647 1.00 33.14 117 ILE A N 1
ATOM 842 C CA . ILE A 1 117 ? 10.282 37.508 7.218 1.00 34.58 117 ILE A CA 1
ATOM 843 C C . ILE A 1 117 ? 9.316 38.652 6.903 1.00 35.15 117 ILE A C 1
ATOM 844 O O . ILE A 1 117 ? 9.670 39.595 6.203 1.00 36.20 117 ILE A O 1
ATOM 849 N N . ARG A 1 118 ? 8.106 38.568 7.443 1.00 37.00 118 ARG A N 1
ATOM 850 C CA . ARG A 1 118 ? 7.071 39.579 7.226 1.00 37.47 118 ARG A CA 1
ATOM 851 C C . ARG A 1 118 ? 7.543 40.980 7.625 1.00 38.48 118 ARG A C 1
ATOM 852 O O . ARG A 1 118 ? 7.388 41.943 6.874 1.00 37.36 118 ARG A O 1
ATOM 860 N N . HIS A 1 119 ? 8.134 41.085 8.808 1.00 39.48 119 HIS A N 1
ATOM 861 C CA . HIS A 1 119 ? 8.598 42.371 9.298 1.00 40.47 119 HIS A CA 1
ATOM 862 C C . HIS A 1 119 ? 9.941 42.828 8.728 1.00 41.46 119 HIS A C 1
ATOM 863 O O . HIS A 1 119 ? 10.260 44.024 8.758 1.00 41.44 119 HIS A O 1
ATOM 870 N N . ALA A 1 120 ? 10.722 41.897 8.188 1.00 40.52 120 ALA A N 1
ATOM 871 C CA . ALA A 1 120 ? 12.026 42.261 7.631 1.00 39.00 120 ALA A CA 1
ATOM 872 C C . ALA A 1 120 ? 11.984 42.665 6.159 1.00 38.66 120 ALA A C 1
ATOM 873 O O . ALA A 1 120 ? 12.667 43.608 5.746 1.00 38.22 120 ALA A O 1
ATOM 875 N N . VAL A 1 121 ? 11.185 41.958 5.369 1.00 36.83 121 VAL A N 1
ATOM 876 C CA . VAL A 1 121 ? 11.097 42.252 3.945 1.00 37.27 121 VAL A CA 1
ATOM 877 C C . VAL A 1 121 ? 10.900 43.740 3.609 1.00 38.27 121 VAL A C 1
ATOM 878 O O . VAL A 1 121 ? 11.619 44.287 2.768 1.00 38.64 121 VAL A O 1
ATOM 882 N N . PRO A 1 122 ? 9.930 44.412 4.259 1.00 38.34 122 PRO A N 1
ATOM 883 C CA . PRO A 1 122 ? 9.692 45.833 3.989 1.00 39.07 122 PRO A CA 1
ATOM 884 C C . PRO A 1 122 ? 10.943 46.678 4.219 1.00 40.55 122 PRO A C 1
ATOM 885 O O . PRO A 1 122 ? 11.191 47.660 3.506 1.00 41.07 122 PRO A O 1
ATOM 889 N N . ALA A 1 123 ? 11.731 46.305 5.222 1.00 41.65 123 ALA A N 1
ATOM 890 C CA . ALA A 1 123 ? 12.955 47.041 5.518 1.00 42.01 123 ALA A CA 1
ATOM 891 C C . ALA A 1 123 ? 14.044 46.723 4.497 1.00 43.96 123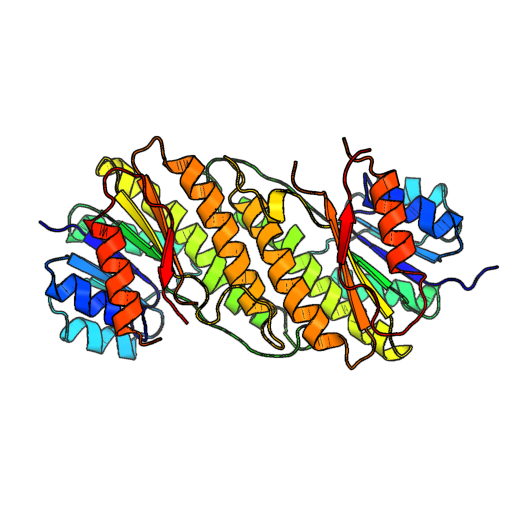 ALA A C 1
ATOM 892 O O . ALA A 1 123 ? 14.842 47.596 4.149 1.00 45.15 123 ALA A O 1
ATOM 894 N N . LEU A 1 124 ? 14.082 45.485 4.009 1.00 44.75 124 LEU A N 1
ATOM 895 C CA . LEU A 1 124 ? 15.095 45.110 3.020 1.00 45.52 124 LEU A CA 1
ATOM 896 C C . LEU A 1 124 ? 14.806 45.809 1.698 1.00 46.72 124 LEU A C 1
ATOM 897 O O . LEU A 1 124 ? 15.717 46.309 1.040 1.00 47.97 124 LEU A O 1
ATOM 902 N N . LEU A 1 125 ? 13.529 45.836 1.322 1.00 47.01 125 LEU A N 1
ATOM 903 C CA . LEU A 1 125 ? 13.095 46.473 0.085 1.00 48.62 125 LEU A CA 1
ATOM 904 C C . LEU A 1 125 ? 13.531 47.941 0.045 1.00 49.50 125 LEU A C 1
ATOM 905 O O . LEU A 1 125 ? 13.919 48.454 -1.004 1.00 49.67 125 LEU A O 1
ATOM 910 N N . ARG A 1 126 ? 13.469 48.608 1.191 1.00 50.52 126 ARG A N 1
ATOM 911 C CA . ARG A 1 126 ? 13.868 50.000 1.262 1.00 52.21 126 ARG A CA 1
ATOM 912 C C . ARG A 1 126 ? 15.367 50.150 1.082 1.00 53.55 126 ARG A C 1
ATOM 913 O O . ARG A 1 126 ? 15.872 51.255 0.872 1.00 55.41 126 ARG A O 1
ATOM 921 N N . ARG A 1 127 ? 16.086 49.038 1.167 1.00 53.84 127 ARG A N 1
ATOM 922 C CA . ARG A 1 127 ? 17.533 49.070 1.003 1.00 53.07 127 ARG A CA 1
ATOM 923 C C . ARG A 1 127 ? 17.879 48.556 -0.385 1.00 52.00 127 ARG A C 1
ATOM 924 O O . ARG A 1 127 ? 19.047 48.489 -0.757 1.00 52.03 127 ARG A O 1
ATOM 932 N N . GLY A 1 128 ? 16.853 48.192 -1.149 1.00 51.26 128 GLY A N 1
ATOM 933 C CA . GLY A 1 128 ? 17.081 47.685 -2.488 1.00 49.16 128 GLY A CA 1
ATOM 934 C C . GLY A 1 128 ? 17.274 46.182 -2.520 1.00 49.23 128 GLY A C 1
ATOM 935 O O . GLY A 1 128 ? 17.620 45.610 -3.554 1.00 48.96 128 GLY A O 1
ATOM 936 N N . GLY A 1 129 ? 17.049 45.536 -1.379 1.00 47.32 129 GLY A N 1
ATOM 937 C CA . GLY A 1 129 ? 17.202 44.090 -1.294 1.00 45.04 129 GLY A CA 1
ATOM 938 C C . GLY A 1 129 ? 17.919 43.615 -0.042 1.00 43.62 129 GLY A C 1
ATOM 939 O O . GLY A 1 129 ? 18.196 44.400 0.865 1.00 44.56 129 GLY A O 1
ATOM 940 N N . GLY A 1 130 ? 18.220 42.323 0.018 1.00 40.88 130 GLY A N 1
ATOM 941 C CA . GLY A 1 130 ? 18.906 41.798 1.180 1.00 38.62 130 GLY A CA 1
ATOM 942 C C . GLY A 1 130 ? 18.869 40.287 1.271 1.00 38.25 130 GLY A C 1
ATOM 943 O O . GLY A 1 130 ? 18.465 39.608 0.330 1.00 39.19 130 GLY A O 1
ATOM 944 N N . THR A 1 131 ? 19.273 39.758 2.419 1.00 35.73 131 THR A N 1
ATOM 945 C CA . THR A 1 131 ? 19.308 38.326 2.606 1.00 35.05 131 THR A CA 1
ATOM 946 C C . THR A 1 131 ? 18.606 37.837 3.866 1.00 35.89 131 THR A C 1
ATOM 947 O O . THR A 1 131 ? 18.699 38.449 4.934 1.00 35.52 131 THR A O 1
ATOM 951 N N . ILE A 1 132 ? 17.892 36.726 3.722 1.00 32.61 132 ILE A N 1
ATOM 952 C CA . ILE A 1 132 ? 17.195 36.106 4.835 1.00 31.30 132 ILE A CA 1
ATOM 953 C C . ILE A 1 132 ? 17.733 34.679 4.953 1.00 31.74 132 ILE A C 1
ATOM 954 O O . ILE A 1 132 ? 17.544 33.858 4.053 1.00 31.35 132 ILE A O 1
ATOM 959 N N . VAL A 1 133 ? 18.424 34.405 6.059 1.00 30.79 133 VAL A N 1
ATOM 960 C CA . VAL A 1 133 ? 19.006 33.095 6.322 1.00 30.23 133 VAL A CA 1
ATOM 961 C C . VAL A 1 133 ? 18.214 32.349 7.389 1.00 31.43 133 VAL A C 1
ATOM 962 O O . VAL A 1 133 ? 17.951 32.894 8.463 1.00 32.11 133 VAL A O 1
ATOM 966 N N . ASN A 1 134 ? 17.828 31.110 7.095 1.00 32.41 134 ASN A N 1
ATOM 967 C CA . ASN A 1 134 ? 17.084 30.299 8.061 1.00 34.70 134 ASN A CA 1
ATOM 968 C C . ASN A 1 134 ? 17.937 29.109 8.476 1.00 35.91 134 ASN A C 1
ATOM 969 O O . ASN A 1 134 ? 18.461 28.400 7.625 1.00 35.92 134 ASN A O 1
ATOM 974 N N . VAL A 1 135 ? 18.079 28.895 9.779 1.00 38.53 135 VAL A N 1
ATOM 975 C CA . VAL A 1 135 ? 18.858 27.765 10.284 1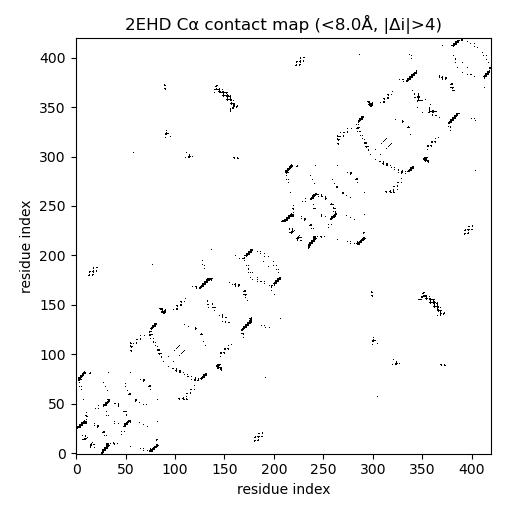.00 40.85 135 VAL A CA 1
ATOM 976 C C . VAL A 1 135 ? 17.985 26.510 10.404 1.00 42.86 135 VAL A C 1
ATOM 977 O O . VAL A 1 135 ? 16.983 26.503 11.122 1.00 43.55 135 VAL A O 1
ATOM 981 N N . GLY A 1 136 ? 18.366 25.455 9.685 1.00 46.06 136 GLY A N 1
ATOM 982 C CA . GLY A 1 136 ? 17.609 24.210 9.696 1.00 48.87 136 GLY A CA 1
ATOM 983 C C . GLY A 1 136 ? 17.672 23.449 11.004 1.00 50.97 136 GLY A C 1
ATOM 984 O O . GLY A 1 136 ? 18.192 23.961 11.996 1.00 51.53 136 GLY A O 1
ATOM 985 N N . SER A 1 137 ? 17.139 22.227 11.006 1.00 53.87 137 SER A N 1
ATOM 986 C CA . SER A 1 137 ? 17.116 21.378 12.201 1.00 55.57 137 SER A CA 1
ATOM 987 C C . SER A 1 137 ? 18.503 20.901 12.594 1.00 56.61 137 SER A C 1
ATOM 988 O O . SER A 1 137 ? 19.290 20.472 11.750 1.00 56.75 137 SER A O 1
ATOM 991 N N . LEU A 1 138 ? 18.786 20.974 13.889 1.00 59.77 138 LEU A N 1
ATOM 992 C CA . LEU A 1 138 ? 20.075 20.561 14.427 1.00 62.92 138 LEU A CA 1
ATOM 993 C C . LEU A 1 138 ? 20.132 19.044 14.587 1.00 64.54 138 LEU A C 1
ATOM 994 O O . LEU A 1 138 ? 20.944 18.515 15.348 1.00 65.24 138 LEU A O 1
ATOM 999 N N . ALA A 1 139 ? 19.253 18.351 13.872 1.00 65.84 139 ALA A N 1
ATOM 1000 C CA . ALA A 1 139 ? 19.199 16.895 13.921 1.00 67.10 139 ALA A CA 1
ATOM 1001 C C . ALA A 1 139 ? 18.821 16.334 12.555 1.00 68.17 139 ALA A C 1
ATOM 1002 O O . ALA A 1 139 ? 18.138 15.316 12.458 1.00 69.49 139 ALA A O 1
ATOM 1004 N N . GLY A 1 140 ? 19.270 17.005 11.499 1.00 69.16 140 GLY A N 1
ATOM 1005 C CA . GLY A 1 140 ? 18.965 16.551 10.156 1.00 70.12 140 GLY A CA 1
ATOM 1006 C C . GLY A 1 140 ? 17.496 16.702 9.812 1.00 70.46 140 GLY A C 1
ATOM 1007 O O . GLY A 1 140 ? 16.757 17.393 10.515 1.00 70.83 140 GLY A O 1
ATOM 1008 N N . LYS A 1 141 ? 17.068 16.046 8.735 1.00 70.53 141 LYS A N 1
ATOM 1009 C CA . LYS A 1 141 ? 15.677 16.123 8.294 1.00 70.30 141 LYS A CA 1
ATOM 1010 C C . LYS A 1 141 ? 14.993 14.767 8.379 1.00 69.16 141 LYS A C 1
ATOM 1011 O O . LYS A 1 141 ? 14.156 14.425 7.546 1.00 67.79 141 LYS A O 1
ATOM 1017 N N . ASN A 1 142 ? 15.360 13.995 9.392 1.00 68.17 142 ASN A N 1
ATOM 1018 C CA . ASN A 1 142 ? 14.774 12.685 9.583 1.00 67.16 142 ASN A CA 1
ATOM 1019 C C . ASN A 1 142 ? 14.010 12.685 10.901 1.00 65.55 142 ASN A C 1
ATOM 1020 O O . ASN A 1 142 ? 14.506 13.163 11.923 1.00 65.12 142 ASN A O 1
ATOM 1025 N N . PRO A 1 143 ? 12.782 12.154 10.893 1.00 63.39 143 PRO A N 1
ATOM 1026 C CA . PRO A 1 143 ? 11.983 12.114 12.116 1.00 61.50 143 PRO A CA 1
ATOM 1027 C C . PRO A 1 143 ? 12.609 11.217 13.183 1.00 58.73 143 PRO A C 1
ATOM 1028 O O . PRO A 1 143 ? 13.249 10.212 12.865 1.00 58.55 143 PRO A O 1
ATOM 1032 N N . PHE A 1 144 ? 12.441 11.605 14.447 1.00 55.73 144 PHE A N 1
ATOM 1033 C CA . PHE A 1 144 ? 12.960 10.839 15.582 1.00 52.64 144 PHE A CA 1
ATOM 1034 C C . PHE A 1 144 ? 11.970 10.908 16.741 1.00 51.38 144 PHE A C 1
ATOM 1035 O O . PHE A 1 144 ? 11.300 11.924 16.932 1.00 51.29 144 PHE A O 1
ATOM 1043 N N . LYS A 1 145 ? 11.873 9.821 17.500 1.00 50.41 145 LYS A N 1
ATOM 1044 C CA . LYS A 1 145 ? 10.941 9.753 18.619 1.00 50.42 145 LYS A CA 1
ATOM 1045 C C . LYS A 1 145 ? 11.075 10.930 19.574 1.00 49.00 145 LYS A C 1
ATOM 1046 O O . LYS A 1 145 ? 12.184 11.350 19.910 1.00 49.22 145 LYS A O 1
ATOM 1052 N N . GLY A 1 146 ? 9.931 11.453 20.004 1.00 46.45 146 GLY A N 1
ATOM 1053 C CA . GLY A 1 146 ? 9.928 12.572 20.920 1.00 42.39 146 GLY A CA 1
ATOM 1054 C C . GLY A 1 146 ? 10.128 13.888 20.202 1.00 39.89 146 GLY A C 1
ATOM 1055 O O . GLY A 1 146 ? 10.119 14.942 20.831 1.00 41.81 146 GLY A O 1
ATOM 1056 N N . GLY A 1 147 ? 10.309 13.845 18.888 1.00 38.47 147 GLY A N 1
ATOM 1057 C CA . GLY A 1 147 ? 10.520 15.084 18.149 1.00 37.70 147 GLY A CA 1
ATOM 1058 C C . GLY A 1 147 ? 9.351 15.595 17.313 1.00 36.79 147 GLY A C 1
ATOM 1059 O O . GLY A 1 147 ? 9.531 16.446 16.440 1.00 37.07 147 GLY A O 1
ATOM 1060 N N . ALA A 1 148 ? 8.151 15.087 17.583 1.00 34.77 148 ALA A N 1
ATOM 1061 C CA . ALA A 1 148 ? 6.964 15.488 16.834 1.00 35.20 148 ALA A CA 1
ATOM 1062 C C . ALA A 1 148 ? 6.859 17.003 16.634 1.00 35.20 148 ALA A C 1
ATOM 1063 O O . ALA A 1 148 ? 6.795 17.483 15.500 1.00 34.37 148 ALA A O 1
ATOM 1065 N N . ALA A 1 149 ? 6.841 17.760 17.725 1.00 33.58 149 ALA A N 1
ATOM 1066 C CA . ALA A 1 149 ? 6.745 19.206 17.607 1.00 34.22 149 ALA A CA 1
ATOM 1067 C C . ALA A 1 149 ? 7.986 19.788 16.946 1.00 34.46 149 ALA A C 1
ATOM 1068 O O . ALA A 1 149 ? 7.892 20.643 16.063 1.00 35.66 149 ALA A O 1
ATOM 1070 N N . TYR A 1 150 ? 9.156 19.338 17.374 1.00 34.64 150 TYR A N 1
ATOM 1071 C CA . TYR A 1 150 ? 10.383 19.863 16.800 1.00 35.85 150 TYR A CA 1
ATOM 1072 C C . TYR A 1 150 ? 10.478 19.610 15.296 1.00 35.70 150 TYR A C 1
ATOM 1073 O O . TYR A 1 150 ? 10.787 20.522 14.537 1.00 34.67 150 TYR A O 1
ATOM 1082 N N . ASN A 1 151 ? 10.228 18.373 14.872 1.00 35.91 151 ASN A N 1
ATOM 1083 C CA . ASN A 1 151 ? 10.295 18.033 13.455 1.00 35.65 151 ASN A CA 1
ATOM 1084 C C . ASN A 1 151 ? 9.247 18.811 12.674 1.00 35.46 151 ASN A C 1
ATOM 1085 O O . ASN A 1 151 ? 9.524 19.330 11.581 1.00 34.66 151 ASN A O 1
ATOM 1090 N N . ALA A 1 152 ? 8.039 18.899 13.227 1.00 33.43 152 ALA A N 1
ATOM 1091 C CA . ALA A 1 152 ? 6.963 19.636 12.571 1.00 32.05 152 ALA A CA 1
ATOM 1092 C C . ALA A 1 152 ? 7.393 21.069 12.307 1.00 30.70 152 ALA A C 1
ATOM 1093 O O . ALA A 1 152 ? 7.159 21.596 11.215 1.00 30.86 152 ALA A O 1
ATOM 1095 N N . SER A 1 153 ? 8.043 21.694 13.293 1.00 29.22 153 SER A N 1
ATOM 1096 C CA . SER A 1 153 ? 8.481 23.091 13.134 1.00 29.66 153 SER A CA 1
ATOM 1097 C C . SER A 1 153 ? 9.629 23.247 12.137 1.00 29.71 153 SER A C 1
ATOM 1098 O O . SER A 1 153 ? 9.672 24.206 11.369 1.00 28.65 153 SER A O 1
ATOM 1101 N N . LYS A 1 154 ? 10.560 22.301 12.162 1.00 30.11 154 LYS A N 1
ATOM 1102 C CA . LYS A 1 154 ? 11.701 22.365 11.272 1.00 30.87 154 LYS A CA 1
ATOM 1103 C C . LYS A 1 154 ? 11.353 22.022 9.822 1.00 31.91 154 LYS A C 1
ATOM 1104 O O . LYS A 1 154 ? 11.918 22.597 8.900 1.00 32.79 154 LYS A O 1
ATOM 1110 N N . PHE A 1 155 ? 10.434 21.084 9.623 1.00 33.37 155 PHE A N 1
ATOM 1111 C CA . PHE A 1 155 ? 10.004 20.730 8.281 1.00 31.58 155 PHE A CA 1
ATOM 1112 C C . PHE A 1 155 ? 9.178 21.901 7.764 1.00 32.49 155 PHE A C 1
ATOM 1113 O O . PHE A 1 155 ? 9.317 22.325 6.617 1.00 31.24 155 PHE A O 1
ATOM 1121 N N . GLY A 1 156 ? 8.305 22.418 8.628 1.00 31.64 156 GLY A N 1
ATOM 1122 C CA . GLY A 1 156 ? 7.449 23.538 8.266 1.00 29.30 156 GLY A CA 1
ATOM 1123 C C . GLY A 1 156 ? 8.309 24.686 7.798 1.00 30.30 156 GLY A C 1
ATOM 1124 O O . GLY A 1 156 ? 8.008 25.339 6.803 1.00 32.49 156 GLY A O 1
ATOM 1125 N N . LEU A 1 157 ? 9.395 24.921 8.525 1.00 31.26 157 LEU A N 1
ATOM 1126 C CA . LEU A 1 157 ? 10.338 25.985 8.212 1.00 32.52 157 LEU A CA 1
ATOM 1127 C C . LEU A 1 157 ? 10.823 25.900 6.753 1.00 32.60 157 LEU A C 1
ATOM 1128 O O . LEU A 1 157 ? 10.918 26.917 6.046 1.00 31.71 157 LEU A O 1
ATOM 1133 N N . LEU A 1 158 ? 11.134 24.686 6.305 1.00 31.86 158 LEU A N 1
ATOM 1134 C CA . LEU A 1 158 ? 11.594 24.486 4.922 1.00 32.90 158 LEU A CA 1
ATOM 1135 C C . LEU A 1 158 ? 10.507 24.850 3.905 1.00 32.16 158 LEU A C 1
ATOM 1136 O O . LEU A 1 158 ? 10.779 25.443 2.858 1.00 33.06 158 LEU A O 1
ATOM 1141 N N . GLY A 1 159 ? 9.267 24.505 4.224 1.00 30.83 159 GLY A N 1
ATOM 1142 C CA . GLY A 1 159 ? 8.172 24.844 3.340 1.00 29.34 159 GLY A CA 1
ATOM 1143 C C . GLY A 1 159 ? 8.024 26.349 3.277 1.00 28.84 159 GLY A C 1
ATOM 1144 O O . GLY A 1 159 ? 7.838 26.917 2.196 1.00 30.62 159 GLY A O 1
ATOM 1145 N N . LEU A 1 160 ? 8.108 27.002 4.434 1.00 28.88 160 LEU A N 1
ATOM 1146 C CA . LEU A 1 160 ? 8.001 28.462 4.514 1.00 29.42 160 LEU A CA 1
ATOM 1147 C C . LEU A 1 160 ? 9.108 29.131 3.712 1.00 29.87 160 LEU A C 1
ATOM 1148 O O . LEU A 1 160 ? 8.856 30.037 2.927 1.00 30.20 160 LEU A O 1
ATOM 1153 N N . ALA A 1 161 ? 10.336 28.669 3.921 1.00 30.71 161 ALA A N 1
ATOM 1154 C CA . ALA A 1 161 ? 11.495 29.224 3.231 1.00 31.34 161 ALA A CA 1
ATOM 1155 C C . ALA A 1 161 ? 11.437 29.000 1.712 1.00 31.84 161 ALA A C 1
ATOM 1156 O O . ALA A 1 161 ? 11.799 29.877 0.932 1.00 32.89 161 ALA A O 1
ATOM 1158 N N . GLY A 1 162 ? 10.991 27.818 1.301 1.00 30.55 162 GLY A N 1
ATOM 1159 C CA . GLY A 1 162 ? 10.900 27.515 -0.117 1.00 31.76 162 GLY A CA 1
ATOM 1160 C C . GLY A 1 162 ? 9.943 28.444 -0.845 1.00 32.52 162 GLY A C 1
ATOM 1161 O O . GLY A 1 162 ? 10.247 28.979 -1.916 1.00 29.91 162 GLY A O 1
ATOM 1162 N N . ALA A 1 163 ? 8.767 28.633 -0.265 1.00 32.49 163 ALA A N 1
ATOM 1163 C CA . ALA A 1 163 ? 7.780 29.517 -0.862 1.00 33.74 163 ALA A CA 1
ATOM 1164 C C . ALA A 1 163 ? 8.264 30.966 -0.814 1.00 33.93 163 ALA A C 1
ATOM 1165 O O . ALA A 1 163 ? 8.133 31.710 -1.791 1.00 31.46 163 ALA A O 1
ATOM 1167 N N . ALA A 1 164 ? 8.819 31.368 0.325 1.00 34.09 164 ALA A N 1
ATOM 1168 C CA . ALA A 1 164 ? 9.312 32.736 0.482 1.00 37.26 164 ALA A CA 1
ATOM 1169 C C . ALA A 1 164 ? 10.390 33.062 -0.540 1.00 39.49 164 ALA A C 1
ATOM 1170 O O . ALA A 1 164 ? 10.423 34.161 -1.098 1.00 41.90 164 ALA A O 1
ATOM 1172 N N . MET A 1 165 ? 11.284 32.110 -0.776 1.00 41.10 165 MET A N 1
ATOM 1173 C CA . MET A 1 165 ? 12.353 32.320 -1.735 1.00 42.35 165 MET A CA 1
ATOM 1174 C C . MET A 1 165 ? 11.787 32.674 -3.113 1.00 41.23 165 MET A C 1
ATOM 1175 O O . MET A 1 165 ? 12.291 33.577 -3.792 1.00 39.36 165 MET A O 1
ATOM 1180 N N . LEU A 1 166 ? 10.737 31.964 -3.521 1.00 39.13 166 LEU A N 1
ATOM 1181 C CA . LEU A 1 166 ? 10.112 32.209 -4.816 1.00 38.54 166 LEU A CA 1
ATOM 1182 C C . LEU A 1 166 ? 9.382 33.546 -4.833 1.00 39.50 166 LEU A C 1
ATOM 1183 O O . LEU A 1 166 ? 9.380 34.237 -5.850 1.00 41.32 166 LEU A O 1
ATOM 1188 N N . ASP A 1 167 ? 8.776 33.914 -3.704 1.00 39.35 167 ASP A N 1
ATOM 1189 C CA . ASP A 1 167 ? 8.039 35.178 -3.597 1.00 39.47 167 ASP A CA 1
ATOM 1190 C C . ASP A 1 167 ? 8.900 36.436 -3.667 1.00 40.21 167 ASP A C 1
ATOM 1191 O O . ASP A 1 167 ? 8.571 37.379 -4.379 1.00 41.45 167 ASP A O 1
ATOM 1196 N N . LEU A 1 168 ? 9.994 36.442 -2.914 1.00 40.93 168 LEU A N 1
ATOM 1197 C CA . LEU A 1 168 ? 10.877 37.599 -2.810 1.00 41.16 168 LEU A CA 1
ATOM 1198 C C . LEU A 1 168 ? 12.003 37.684 -3.820 1.00 42.83 168 LEU A C 1
ATOM 1199 O O . LEU A 1 168 ? 12.675 38.713 -3.921 1.00 40.83 168 LEU A O 1
ATOM 1204 N N . ARG A 1 169 ? 12.209 36.593 -4.546 1.00 47.07 169 ARG A N 1
ATOM 1205 C CA . ARG A 1 169 ? 13.263 36.504 -5.546 1.00 51.96 169 ARG A CA 1
ATOM 1206 C C . ARG A 1 169 ? 13.330 37.664 -6.560 1.00 52.89 169 ARG A C 1
ATOM 1207 O O . ARG A 1 169 ? 14.423 38.115 -6.904 1.00 53.28 169 ARG A O 1
ATOM 1215 N N . GLU A 1 170 ? 12.184 38.154 -7.028 1.00 53.34 170 GLU A N 1
ATOM 1216 C CA . GLU A 1 170 ? 12.182 39.241 -8.002 1.00 54.50 170 GLU A CA 1
ATOM 1217 C C . GLU A 1 170 ? 12.366 40.607 -7.351 1.00 52.47 170 GLU A C 1
ATOM 1218 O O . GLU A 1 170 ? 12.504 41.611 -8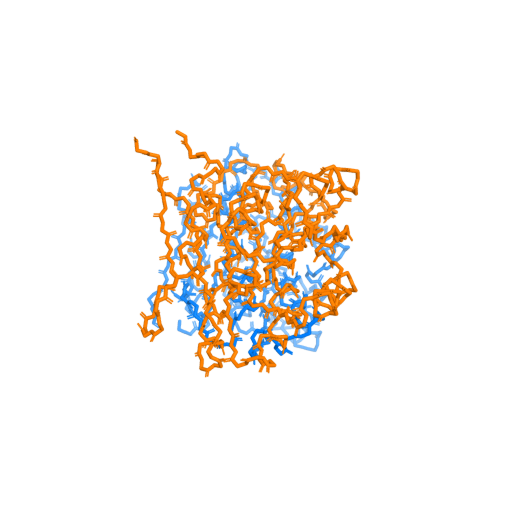.046 1.00 53.79 170 GLU A O 1
ATOM 1224 N N . ALA A 1 171 ? 12.372 40.649 -6.024 1.00 48.70 171 ALA A N 1
ATOM 1225 C CA . ALA A 1 171 ? 12.542 41.905 -5.310 1.00 45.84 171 ALA A CA 1
ATOM 1226 C C . ALA A 1 171 ? 13.954 41.992 -4.741 1.00 44.47 171 ALA A C 1
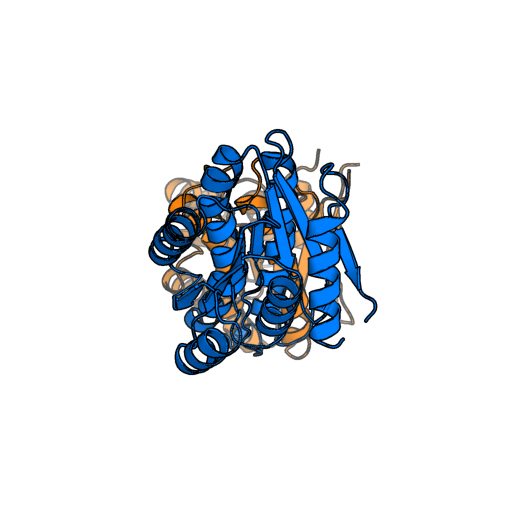ATOM 1227 O O . ALA A 1 171 ? 14.223 42.763 -3.817 1.00 45.36 171 ALA A O 1
ATOM 1229 N N . ASN A 1 172 ? 14.845 41.187 -5.308 1.00 42.76 172 ASN A N 1
ATOM 1230 C CA . ASN A 1 172 ? 16.247 41.128 -4.914 1.00 41.83 172 ASN A CA 1
ATOM 1231 C C . ASN A 1 172 ? 16.466 40.743 -3.452 1.00 40.29 172 ASN A C 1
ATOM 1232 O O . ASN A 1 172 ? 17.387 41.231 -2.788 1.00 38.85 172 ASN A O 1
ATOM 1237 N N . VAL A 1 173 ? 15.594 39.876 -2.948 1.00 39.95 173 VAL A N 1
ATOM 1238 C CA . VAL A 1 173 ? 15.700 39.380 -1.582 1.00 38.90 173 VAL A CA 1
ATOM 1239 C C . VAL A 1 173 ? 15.998 37.885 -1.690 1.00 38.81 173 VAL A C 1
ATOM 1240 O O . VAL A 1 173 ? 15.192 37.126 -2.222 1.00 39.43 173 VAL A O 1
ATOM 1244 N N . ARG A 1 174 ? 17.159 37.467 -1.200 1.00 39.18 174 ARG A N 1
ATOM 1245 C CA . ARG A 1 174 ? 17.545 36.061 -1.273 1.00 40.33 174 ARG A CA 1
ATOM 1246 C C . ARG A 1 174 ? 17.244 35.321 0.021 1.00 38.85 174 ARG A C 1
ATOM 1247 O O . ARG A 1 174 ? 17.682 35.729 1.097 1.00 39.96 174 ARG A O 1
ATOM 1255 N N . VAL A 1 175 ? 16.489 34.237 -0.087 1.00 36.56 175 VAL A N 1
ATOM 1256 C CA . VAL A 1 175 ? 16.168 33.413 1.071 1.00 34.92 175 VAL A CA 1
ATOM 1257 C C . VAL A 1 175 ? 17.126 32.221 0.998 1.00 35.45 175 VAL A C 1
ATOM 1258 O O . VAL A 1 175 ? 17.117 31.489 0.015 1.00 34.23 175 VAL A O 1
ATOM 1262 N N . VAL A 1 176 ? 17.962 32.038 2.020 1.00 35.56 176 VAL A N 1
ATOM 1263 C CA . VAL A 1 176 ? 18.930 30.940 2.017 1.00 35.41 176 VAL A CA 1
ATOM 1264 C C . VAL A 1 176 ? 18.816 30.079 3.260 1.00 36.38 176 VAL A C 1
ATOM 1265 O O . VAL A 1 176 ? 18.736 30.601 4.375 1.00 37.51 176 VAL A O 1
ATOM 1269 N N . ASN A 1 177 ? 18.805 28.761 3.077 1.00 36.41 177 ASN A N 1
ATOM 1270 C CA . ASN A 1 177 ? 18.719 27.860 4.219 1.00 36.59 177 ASN A CA 1
ATOM 1271 C C . ASN A 1 177 ? 20.066 27.249 4.559 1.00 36.36 177 ASN A C 1
ATOM 1272 O O . ASN A 1 177 ? 20.751 26.718 3.692 1.00 38.02 177 ASN A O 1
ATOM 1277 N N . VAL A 1 178 ? 20.438 27.335 5.830 1.00 35.99 178 VAL A N 1
ATOM 1278 C CA . VAL A 1 178 ? 21.681 26.753 6.307 1.00 36.57 178 VAL A CA 1
ATOM 1279 C C . VAL A 1 178 ? 21.255 25.586 7.182 1.00 38.70 178 VAL A C 1
ATOM 1280 O O . VAL A 1 178 ? 20.714 25.777 8.271 1.00 38.46 178 VAL A O 1
ATOM 1284 N N . LEU A 1 179 ? 21.488 24.377 6.686 1.00 40.59 179 LEU A N 1
ATOM 1285 C CA . LEU A 1 179 ? 21.089 23.169 7.388 1.00 44.07 179 LEU A CA 1
ATOM 1286 C C . LEU A 1 179 ? 22.262 22.428 8.022 1.00 47.71 179 LEU A C 1
ATOM 1287 O O . LEU A 1 179 ? 23.003 21.716 7.341 1.00 46.33 179 LEU A O 1
ATOM 1292 N N . PRO A 1 180 ? 22.435 22.575 9.345 1.00 51.58 180 PRO A N 1
ATOM 1293 C CA . PRO A 1 180 ? 23.528 21.917 10.072 1.00 55.03 180 PRO A CA 1
ATOM 1294 C C . PRO A 1 180 ? 23.364 20.403 10.138 1.00 57.65 180 PRO A C 1
ATOM 1295 O O . PRO A 1 180 ? 24.348 19.662 10.206 1.00 57.69 180 PRO A O 1
ATOM 1299 N N . GLY A 1 181 ? 22.115 19.950 10.115 1.00 61.09 181 GLY A N 1
ATOM 1300 C CA . GLY A 1 181 ? 21.844 18.523 10.170 1.00 65.07 181 GLY A CA 1
ATOM 1301 C C . GLY A 1 181 ? 21.928 17.855 8.809 1.00 66.29 181 GLY A C 1
ATOM 1302 O O . GLY A 1 181 ? 22.720 18.328 7.966 1.00 67.05 181 GLY A O 1
ATOM 1303 N N . LEU A 1 198 ? 27.823 20.381 13.372 1.00 70.68 198 LEU A N 1
ATOM 1304 C CA . LEU A 1 198 ? 28.519 19.783 14.549 1.00 70.17 198 LEU A CA 1
ATOM 1305 C C . LEU A 1 198 ? 28.657 20.828 15.651 1.00 69.03 198 LEU A C 1
ATOM 1306 O O . LEU A 1 198 ? 27.822 20.918 16.554 1.00 68.80 198 LEU A O 1
ATOM 1311 N N . LYS A 1 199 ? 29.723 21.618 15.557 1.00 66.85 199 LYS A N 1
ATOM 1312 C CA . LYS A 1 199 ? 30.007 22.669 16.526 1.00 65.32 199 LYS A CA 1
ATOM 1313 C C . LYS A 1 199 ? 29.279 23.952 16.131 1.00 62.91 199 LYS A C 1
ATOM 1314 O O . LYS A 1 199 ? 29.094 24.230 14.945 1.00 62.18 199 LYS A O 1
ATOM 1320 N N . PRO A 1 200 ? 28.856 24.753 17.125 1.00 60.25 200 PRO A N 1
ATOM 1321 C CA . PRO A 1 200 ? 28.152 26.006 16.834 1.00 57.49 200 PRO A CA 1
ATOM 1322 C C . PRO A 1 200 ? 28.978 26.961 15.965 1.00 54.90 200 PRO A C 1
ATOM 1323 O O . PRO A 1 200 ? 28.428 27.674 15.125 1.00 53.89 200 PRO A O 1
ATOM 1327 N N . GLU A 1 201 ? 30.293 26.973 16.171 1.00 53.29 201 GLU A N 1
ATOM 1328 C CA . GLU A 1 201 ? 31.181 27.837 15.397 1.00 52.52 201 GLU A CA 1
ATOM 1329 C C . GLU A 1 201 ? 31.150 27.449 13.925 1.00 50.96 201 GLU A C 1
ATOM 1330 O O . GLU A 1 201 ? 31.462 28.262 13.056 1.00 50.98 201 GLU A O 1
ATOM 1336 N N . ASP A 1 202 ? 30.788 26.201 13.649 1.00 49.24 202 ASP A N 1
ATOM 1337 C CA . ASP A 1 202 ? 30.723 25.723 12.273 1.00 48.64 202 ASP A CA 1
ATOM 1338 C C . ASP A 1 202 ? 29.520 26.312 11.540 1.00 47.10 202 ASP A C 1
ATOM 1339 O O . ASP A 1 202 ? 29.668 26.888 10.467 1.00 46.36 202 ASP A O 1
ATOM 1344 N N . VAL A 1 203 ? 28.333 26.149 12.119 1.00 44.67 203 VAL A N 1
ATOM 1345 C CA . VAL A 1 203 ? 27.109 26.676 11.526 1.00 41.71 203 VAL A CA 1
ATOM 1346 C C . VAL A 1 203 ? 27.272 28.173 11.332 1.00 40.96 203 VAL A C 1
ATOM 1347 O O . VAL A 1 203 ? 26.866 28.723 10.313 1.00 42.20 203 VAL A O 1
ATOM 1351 N N . ALA A 1 204 ? 27.888 28.824 12.310 1.00 41.02 204 ALA A N 1
ATOM 1352 C CA . ALA A 1 204 ? 28.109 30.257 12.251 1.00 39.94 204 ALA A CA 1
ATOM 1353 C C . ALA A 1 204 ? 28.898 30.616 10.999 1.00 39.87 204 ALA A C 1
ATOM 1354 O O . ALA A 1 204 ? 28.646 31.644 10.363 1.00 38.54 204 ALA A O 1
ATOM 1356 N N . GLN A 1 205 ? 29.868 29.776 10.651 1.00 41.20 205 GLN A N 1
ATOM 1357 C CA . GLN A 1 205 ? 30.690 30.011 9.457 1.00 41.94 205 GLN A CA 1
ATOM 1358 C C . GLN A 1 205 ? 29.817 29.914 8.216 1.00 39.82 205 GLN A C 1
ATOM 1359 O O . GLN A 1 205 ? 29.914 30.739 7.302 1.00 38.45 205 GLN A O 1
ATOM 1365 N N . ALA A 1 206 ? 28.960 28.901 8.201 1.00 37.89 206 ALA A N 1
ATOM 1366 C CA . ALA A 1 206 ? 28.050 28.681 7.087 1.00 39.62 206 ALA A CA 1
ATOM 1367 C C . ALA A 1 206 ? 27.165 29.907 6.861 1.00 39.04 206 ALA A C 1
ATOM 1368 O O . ALA A 1 206 ? 26.933 30.304 5.718 1.00 38.36 206 ALA A O 1
ATOM 1370 N N . VAL A 1 207 ? 26.670 30.500 7.949 1.00 38.44 207 VAL A N 1
ATOM 1371 C CA . VAL A 1 207 ? 25.830 31.689 7.845 1.00 35.36 207 VAL A CA 1
ATOM 1372 C C . VAL A 1 207 ? 26.642 32.817 7.225 1.00 35.66 207 VAL A C 1
ATOM 1373 O O . VAL A 1 207 ? 26.147 33.551 6.368 1.00 34.48 207 VAL A O 1
ATOM 1377 N N . LEU A 1 208 ? 27.894 32.957 7.647 1.00 37.99 208 LEU A N 1
ATOM 1378 C CA . LEU A 1 208 ? 28.741 34.013 7.095 1.00 42.24 208 LEU A CA 1
ATOM 1379 C C . LEU A 1 208 ? 28.865 33.857 5.583 1.00 43.73 208 LEU A C 1
ATOM 1380 O O . LEU A 1 208 ? 28.726 34.830 4.838 1.00 43.23 208 LEU A O 1
ATOM 1385 N N . PHE A 1 209 ? 29.134 32.634 5.132 1.00 46.64 209 PHE A N 1
ATOM 1386 C CA . PHE A 1 209 ? 29.263 32.375 3.699 1.00 49.51 209 PHE A CA 1
ATOM 1387 C C . PHE A 1 209 ? 28.011 32.811 2.950 1.00 49.78 209 PHE A C 1
ATOM 1388 O O . PHE A 1 209 ? 28.096 33.514 1.949 1.00 49.22 209 PHE A O 1
ATOM 1396 N N . ALA A 1 210 ? 26.853 32.390 3.450 1.00 48.92 210 ALA A N 1
ATOM 1397 C CA . ALA A 1 210 ? 25.580 32.717 2.827 1.00 50.93 210 ALA A CA 1
ATOM 1398 C C . ALA A 1 210 ? 25.352 34.222 2.672 1.00 51.18 210 ALA A C 1
ATOM 1399 O O . ALA A 1 210 ? 24.679 34.659 1.736 1.00 50.43 210 ALA A O 1
ATOM 1401 N N . LEU A 1 211 ? 25.916 35.006 3.586 1.00 53.34 211 LEU A N 1
ATOM 1402 C CA . LEU A 1 211 ? 25.755 36.458 3.566 1.00 56.27 211 LEU A CA 1
ATOM 1403 C C . LEU A 1 211 ? 26.713 37.220 2.653 1.00 59.53 211 LEU A C 1
ATOM 1404 O O . LEU A 1 211 ? 26.403 38.322 2.201 1.00 58.09 211 LEU A O 1
ATOM 1409 N N . GLU A 1 212 ? 27.877 36.643 2.390 1.00 63.49 212 GLU A N 1
ATOM 1410 C CA . GLU A 1 212 ? 28.857 37.310 1.555 1.00 69.70 212 GLU A CA 1
ATOM 1411 C C . GLU A 1 212 ? 29.003 36.733 0.158 1.00 75.16 212 GLU A C 1
ATOM 1412 O O . GLU A 1 212 ? 29.089 37.476 -0.822 1.00 76.38 212 GLU A O 1
ATOM 1418 N N . MET A 1 213 ? 29.025 35.410 0.064 1.00 81.30 213 MET A N 1
ATOM 1419 C CA . MET A 1 213 ? 29.184 34.748 -1.221 1.00 86.67 213 MET A CA 1
ATOM 1420 C C . MET A 1 213 ? 28.051 34.976 -2.219 1.00 89.55 213 MET A C 1
ATOM 1421 O O . MET A 1 213 ? 28.259 35.613 -3.256 1.00 90.74 213 MET A O 1
ATOM 1426 N N . PRO A 1 214 ? 26.838 34.472 -1.923 1.00 91.57 214 PRO A N 1
ATOM 1427 C CA . PRO A 1 214 ? 25.709 34.648 -2.842 1.00 93.67 214 PRO A CA 1
ATOM 1428 C C . PRO A 1 214 ? 25.575 36.060 -3.428 1.00 95.49 214 PRO A C 1
ATOM 1429 O O . PRO A 1 214 ? 26.246 36.403 -4.406 1.00 96.00 214 PRO A O 1
ATOM 1433 N N . GLY A 1 215 ? 24.703 36.870 -2.835 1.00 96.15 215 GLY A N 1
ATOM 1434 C CA . GLY A 1 215 ? 24.505 38.227 -3.316 1.00 96.38 215 GLY A CA 1
ATOM 1435 C C . GLY A 1 215 ? 23.762 38.322 -4.639 1.00 96.69 215 GLY A C 1
ATOM 1436 O O . GLY A 1 215 ? 22.862 39.149 -4.797 1.00 96.88 215 GLY A O 1
ATOM 1437 N N . HIS A 1 216 ? 24.133 37.473 -5.592 1.00 96.18 216 HIS A N 1
ATOM 1438 C CA . HIS A 1 216 ? 23.505 37.471 -6.913 1.00 95.03 216 HIS A CA 1
ATOM 1439 C C . HIS A 1 216 ? 22.204 36.672 -6.909 1.00 93.35 216 HIS A C 1
ATOM 1440 O O . HIS A 1 216 ? 21.634 36.398 -7.966 1.00 93.85 216 HIS A O 1
ATOM 1447 N N . ALA A 1 217 ? 21.742 36.307 -5.714 1.00 90.38 217 ALA A N 1
ATOM 1448 C CA . ALA A 1 217 ? 20.504 35.547 -5.542 1.00 86.73 217 ALA A CA 1
ATOM 1449 C C . ALA A 1 217 ? 20.470 34.245 -6.337 1.00 83.78 217 ALA A C 1
ATOM 1450 O O . ALA A 1 217 ? 19.588 34.045 -7.178 1.00 84.45 217 ALA A O 1
ATOM 1452 N N . MET A 1 218 ? 21.424 33.358 -6.070 1.00 78.42 218 MET A N 1
ATOM 1453 C CA . MET A 1 218 ? 21.482 32.077 -6.771 1.00 71.84 218 MET A CA 1
ATOM 1454 C C . MET A 1 218 ? 21.516 30.895 -5.802 1.00 65.39 218 MET A C 1
ATOM 1455 O O . MET A 1 218 ? 20.770 29.934 -5.975 1.00 64.87 218 MET A O 1
ATOM 1460 N N . VAL A 1 219 ? 22.379 30.969 -4.791 1.00 58.60 219 VAL A N 1
ATOM 1461 C CA . VAL A 1 219 ? 22.482 29.911 -3.788 1.00 52.97 219 VAL A CA 1
ATOM 1462 C C . VAL A 1 219 ? 21.291 30.011 -2.842 1.00 49.09 219 VAL A C 1
ATOM 1463 O O . VAL A 1 219 ? 21.070 31.052 -2.223 1.00 48.61 219 VAL A O 1
ATOM 1467 N N . SER A 1 220 ? 20.526 28.930 -2.728 1.00 45.18 220 SER A N 1
ATOM 1468 C CA . SER A 1 220 ? 19.353 28.924 -1.862 1.00 42.75 220 SER A CA 1
ATOM 1469 C C . SER A 1 220 ? 19.459 27.933 -0.710 1.00 41.04 220 SER A C 1
ATOM 1470 O O . SER A 1 220 ? 18.539 27.828 0.105 1.00 38.80 220 SER A O 1
ATOM 1473 N N . GLU A 1 221 ? 20.563 27.195 -0.642 1.00 39.74 221 GLU A N 1
ATOM 1474 C CA . GLU A 1 221 ? 20.716 26.236 0.440 1.00 41.85 221 GLU A CA 1
ATOM 1475 C C . GLU A 1 221 ? 22.134 25.729 0.634 1.00 41.46 221 GLU A C 1
ATOM 1476 O O . GLU A 1 221 ? 22.795 25.291 -0.312 1.00 41.19 221 GLU A O 1
ATOM 1482 N N . ILE A 1 222 ? 22.601 25.805 1.874 1.00 41.05 222 ILE A N 1
ATOM 1483 C CA . ILE A 1 222 ? 23.937 25.341 2.210 1.00 41.20 222 ILE A CA 1
ATOM 1484 C C . ILE A 1 222 ? 23.779 24.252 3.254 1.00 40.63 222 ILE A C 1
ATOM 1485 O O . ILE A 1 222 ? 23.112 24.454 4.264 1.00 40.69 222 ILE A O 1
ATOM 1490 N N . GLU A 1 223 ? 24.393 23.100 3.014 1.00 43.39 223 GLU A N 1
ATOM 1491 C CA . GLU A 1 223 ? 24.284 21.987 3.944 1.00 46.44 223 GLU A CA 1
ATOM 1492 C C . GLU A 1 223 ? 25.633 21.600 4.532 1.00 47.86 223 GLU A C 1
ATOM 1493 O O . GLU A 1 223 ? 26.645 21.588 3.836 1.00 48.77 223 GLU A O 1
ATOM 1499 N N . LEU A 1 224 ? 25.646 21.302 5.826 1.00 50.98 224 LEU A N 1
ATOM 1500 C CA . LEU A 1 224 ? 26.880 20.912 6.509 1.00 56.03 224 LEU A CA 1
ATOM 1501 C C . LEU A 1 224 ? 26.854 19.421 6.841 1.00 59.83 224 LEU A C 1
ATOM 1502 O O . LEU A 1 224 ? 25.804 18.867 7.157 1.00 59.76 224 LEU A O 1
ATOM 1507 N N . ARG A 1 225 ? 28.018 18.783 6.774 1.00 65.76 225 ARG A N 1
ATOM 1508 C CA . ARG A 1 225 ? 28.142 17.354 7.064 1.00 70.37 225 ARG A CA 1
ATOM 1509 C C . ARG A 1 225 ? 27.809 17.039 8.519 1.00 73.57 225 ARG A C 1
ATOM 1510 O O . ARG A 1 225 ? 28.183 17.784 9.425 1.00 74.09 225 ARG A O 1
ATOM 1518 N N . PRO A 1 226 ? 27.106 15.917 8.762 1.00 76.56 226 PRO A N 1
ATOM 1519 C CA . PRO A 1 226 ? 26.725 15.510 10.121 1.00 78.09 226 PRO A CA 1
ATOM 1520 C C . PRO A 1 226 ? 27.934 15.237 11.012 1.00 79.14 226 PRO A C 1
ATOM 1521 O O . PRO A 1 226 ? 28.002 15.835 12.112 1.00 79.29 226 PRO A O 1
ATOM 1525 N N . GLU B 1 2 ? -21.559 -8.734 9.513 1.00 86.98 2 GLU B N 1
ATOM 1526 C CA . GLU B 1 2 ? -21.849 -7.361 9.005 1.00 86.89 2 GLU B CA 1
ATOM 1527 C C . GLU B 1 2 ? -22.281 -6.432 10.139 1.00 86.18 2 GLU B C 1
ATOM 1528 O O . GLU B 1 2 ? -23.367 -6.582 10.702 1.00 85.49 2 GLU B O 1
ATOM 1534 N N . GLY B 1 3 ? -21.426 -5.468 10.464 1.00 85.50 3 GLY B N 1
ATOM 1535 C CA . GLY B 1 3 ? -21.745 -4.531 11.524 1.00 84.08 3 GLY B CA 1
ATOM 1536 C C . GLY B 1 3 ? -20.689 -4.531 12.612 1.00 82.82 3 GLY B C 1
ATOM 1537 O O . GLY B 1 3 ? -20.991 -4.330 13.787 1.00 82.80 3 GLY B O 1
ATOM 1538 N N . MET B 1 4 ? -19.444 -4.767 12.220 1.00 80.91 4 MET B N 1
ATOM 1539 C CA . MET B 1 4 ? -18.339 -4.790 13.169 1.00 79.12 4 MET B CA 1
ATOM 1540 C C . MET B 1 4 ? -17.003 -4.652 12.447 1.00 75.93 4 MET B C 1
ATOM 1541 O O . MET B 1 4 ? -16.067 -5.413 12.704 1.00 76.91 4 MET B O 1
ATOM 1546 N N . LYS B 1 5 ? -16.908 -3.679 11.547 1.00 70.38 5 LYS B N 1
ATOM 1547 C CA . LYS B 1 5 ? -15.676 -3.481 10.787 1.00 64.57 5 LYS B CA 1
ATOM 1548 C C . LYS B 1 5 ? -14.754 -2.461 11.451 1.00 60.27 5 LYS B C 1
ATOM 1549 O O . LYS B 1 5 ? -13.531 -2.526 11.305 1.00 60.30 5 LYS B O 1
ATOM 1555 N N . GLY B 1 6 ? -15.349 -1.527 12.184 1.00 54.30 6 GLY B N 1
ATOM 1556 C CA . GLY B 1 6 ? -14.573 -0.507 12.859 1.00 49.03 6 GLY B CA 1
ATOM 1557 C C . GLY B 1 6 ? -15.328 0.804 12.940 1.00 46.14 6 GLY B C 1
ATOM 1558 O O . GLY B 1 6 ? -16.381 0.966 12.325 1.00 45.45 6 GLY B O 1
ATOM 1559 N N . ALA B 1 7 ? -14.799 1.732 13.727 1.00 42.37 7 ALA B N 1
ATOM 1560 C CA . ALA B 1 7 ? -15.392 3.052 13.887 1.00 38.85 7 ALA B CA 1
ATOM 1561 C C . ALA B 1 7 ? -14.266 4.025 13.561 1.00 37.30 7 ALA B C 1
ATOM 1562 O O . ALA B 1 7 ? -13.254 4.073 14.265 1.00 35.69 7 ALA B O 1
ATOM 1564 N N . VAL B 1 8 ? -14.443 4.780 12.481 1.00 35.84 8 VAL B N 1
ATOM 1565 C CA . VAL B 1 8 ? -13.439 5.726 12.013 1.00 34.20 8 VAL B CA 1
ATOM 1566 C C . VAL B 1 8 ? -13.924 7.173 12.056 1.00 33.92 8 VAL B C 1
ATOM 1567 O O . VAL B 1 8 ? -15.020 7.484 11.592 1.00 35.27 8 VAL B O 1
ATOM 1571 N N . LEU B 1 9 ? -13.101 8.049 12.616 1.00 30.85 9 LEU B N 1
ATOM 1572 C CA . LEU B 1 9 ? -13.414 9.472 12.691 1.00 30.10 9 LEU B CA 1
ATOM 1573 C C . LEU B 1 9 ? -12.673 10.132 11.533 1.00 30.39 9 LEU B C 1
ATOM 1574 O O . LEU B 1 9 ? -11.471 9.936 11.375 1.00 30.43 9 LEU B O 1
ATOM 1579 N N . ILE B 1 10 ? -13.386 10.909 10.727 1.00 30.32 10 ILE B N 1
ATOM 1580 C CA . ILE B 1 10 ? -12.789 11.565 9.573 1.00 28.61 10 ILE B CA 1
ATOM 1581 C C . ILE B 1 10 ? -12.968 13.081 9.653 1.00 30.61 10 ILE B C 1
ATOM 1582 O O . ILE B 1 10 ? -14.072 13.565 9.926 1.00 29.75 10 ILE B O 1
ATOM 1587 N N . THR B 1 11 ? -11.888 13.833 9.436 1.00 30.45 11 THR B N 1
ATOM 1588 C CA . THR B 1 11 ? -11.992 15.289 9.453 1.00 29.77 11 THR B CA 1
ATOM 1589 C C . THR B 1 11 ? -12.071 15.749 8.008 1.00 30.83 11 THR B C 1
ATOM 1590 O O . THR B 1 11 ? -11.586 15.071 7.111 1.00 29.53 11 THR B O 1
ATOM 1594 N N . GLY B 1 12 ? -12.684 16.907 7.782 1.00 32.28 12 GLY B N 1
ATOM 1595 C CA . GLY B 1 12 ? -12.851 17.403 6.427 1.00 31.60 12 GLY B CA 1
ATOM 1596 C C . GLY B 1 12 ? -13.727 16.403 5.695 1.00 33.02 12 GLY B C 1
ATOM 1597 O O . GLY B 1 12 ? -13.553 16.165 4.505 1.00 33.45 12 GLY B O 1
ATOM 1598 N N . ALA B 1 13 ? -14.686 15.823 6.411 1.00 34.85 13 ALA B N 1
ATOM 1599 C CA . ALA B 1 13 ? -15.562 14.805 5.835 1.00 37.26 13 ALA B CA 1
ATOM 1600 C C . ALA B 1 13 ? -16.668 15.336 4.928 1.00 38.04 13 ALA B C 1
ATOM 1601 O O . ALA B 1 13 ? -17.236 14.571 4.154 1.00 37.35 13 ALA B O 1
ATOM 1603 N N . SER B 1 14 ? -16.963 16.631 5.016 1.00 36.97 14 SER B N 1
ATOM 1604 C CA . SER B 1 14 ? -18.038 17.223 4.234 1.00 40.41 14 SER B CA 1
ATOM 1605 C C . SER B 1 14 ? -17.760 17.407 2.747 1.00 41.10 14 SER B C 1
ATOM 1606 O O . SER B 1 14 ? -18.685 17.676 1.986 1.00 42.88 14 SER B O 1
ATOM 1609 N N . ARG B 1 15 ? -16.514 17.241 2.317 1.00 41.61 15 ARG B N 1
ATOM 1610 C CA . ARG B 1 15 ? -16.202 17.441 0.913 1.00 41.89 15 ARG B CA 1
ATOM 1611 C C . ARG B 1 15 ? -14.939 16.716 0.456 1.00 40.91 15 ARG B C 1
ATOM 1612 O O . ARG B 1 15 ? -14.156 16.228 1.272 1.00 39.52 15 ARG B O 1
ATOM 1620 N N . GLY B 1 16 ? -14.757 16.670 -0.862 1.00 39.35 16 GLY B N 1
ATOM 1621 C CA . GLY B 1 16 ? -13.587 16.054 -1.464 1.00 38.85 16 GLY B CA 1
ATOM 1622 C C . GLY B 1 16 ? -13.158 14.691 -0.966 1.00 38.11 16 GLY B C 1
ATOM 1623 O O . GLY B 1 16 ? -13.959 13.754 -0.872 1.00 37.41 16 GLY B O 1
ATOM 1624 N N . ILE B 1 17 ? -11.870 14.579 -0.658 1.00 36.29 17 ILE B N 1
ATOM 1625 C CA . ILE B 1 17 ? -11.302 13.320 -0.173 1.00 35.16 17 ILE B CA 1
ATOM 1626 C C . ILE B 1 17 ? -12.022 12.845 1.089 1.00 35.13 17 ILE B C 1
ATOM 1627 O O . ILE B 1 17 ? -12.389 11.673 1.209 1.00 35.35 17 ILE B O 1
ATOM 1632 N N . GLY B 1 18 ? -12.235 13.768 2.020 1.00 33.79 18 GLY B N 1
ATOM 1633 C CA . GLY B 1 18 ? -12.914 13.431 3.259 1.00 33.52 18 GLY B CA 1
ATOM 1634 C C . GLY B 1 18 ? -14.237 12.719 3.050 1.00 36.13 18 GLY B C 1
ATOM 1635 O O . GLY B 1 18 ? -14.488 11.661 3.633 1.00 34.77 18 GLY B O 1
ATOM 1636 N N . GLU B 1 19 ? -15.087 13.309 2.212 1.00 36.43 19 GLU B N 1
ATOM 1637 C CA . GLU B 1 19 ? -16.400 12.750 1.887 1.00 36.74 19 GLU B CA 1
ATOM 1638 C C . GLU B 1 19 ? -16.259 11.425 1.130 1.00 36.82 19 GLU B C 1
ATOM 1639 O O . GLU B 1 19 ? -16.992 10.471 1.384 1.00 36.30 19 GLU B O 1
ATOM 1645 N N . ALA B 1 20 ? -15.310 11.375 0.198 1.00 37.67 20 ALA B N 1
ATOM 1646 C CA . ALA B 1 20 ? -15.078 10.163 -0.575 1.00 36.65 20 ALA B CA 1
ATOM 1647 C C . ALA B 1 20 ? -14.642 9.022 0.348 1.00 36.46 20 ALA B C 1
ATOM 1648 O O . ALA B 1 20 ? -14.975 7.861 0.117 1.00 37.65 20 ALA B O 1
ATOM 1650 N N . THR B 1 21 ? -13.894 9.349 1.395 1.00 35.22 21 THR B N 1
ATOM 1651 C CA . THR B 1 21 ? -13.440 8.323 2.323 1.00 34.52 21 THR B CA 1
ATOM 1652 C C . THR B 1 21 ? -14.621 7.838 3.161 1.00 33.68 21 THR B C 1
ATOM 1653 O O . THR B 1 21 ? -14.779 6.637 3.406 1.00 33.67 21 THR B O 1
ATOM 1657 N N . ALA B 1 22 ? -15.466 8.778 3.565 1.00 34.12 22 ALA B N 1
ATOM 1658 C CA . ALA B 1 22 ? -16.646 8.475 4.363 1.00 34.71 22 ALA B CA 1
ATOM 1659 C C . ALA B 1 22 ? -17.597 7.538 3.629 1.00 35.32 22 ALA B C 1
ATOM 1660 O O . ALA B 1 22 ? -18.055 6.542 4.193 1.00 36.62 22 ALA B O 1
ATOM 1662 N N . ARG B 1 23 ? -17.901 7.863 2.378 1.00 35.53 23 ARG B N 1
ATOM 1663 C CA . ARG B 1 23 ? -18.805 7.051 1.568 1.00 36.18 23 ARG B CA 1
ATOM 1664 C C . ARG B 1 23 ? -18.295 5.631 1.379 1.00 35.29 23 ARG B C 1
ATOM 1665 O O . ARG B 1 23 ? -19.056 4.676 1.505 1.00 34.02 23 ARG B O 1
ATOM 1673 N N . LEU B 1 24 ? -17.005 5.504 1.077 1.00 36.60 24 LEU B N 1
ATOM 1674 C CA . LEU B 1 24 ? -16.396 4.198 0.849 1.00 38.80 24 LEU B CA 1
ATOM 1675 C C . LEU B 1 24 ? -16.355 3.361 2.115 1.00 40.05 24 LEU B C 1
ATOM 1676 O O . LEU B 1 24 ? -16.901 2.250 2.157 1.00 42.05 24 LEU B O 1
ATOM 1681 N N . LEU B 1 25 ? -15.713 3.893 3.152 1.00 39.97 25 LEU B N 1
ATOM 1682 C CA . LEU B 1 25 ? -15.606 3.173 4.424 1.00 42.53 25 LEU B CA 1
ATOM 1683 C C . LEU B 1 25 ? -16.963 2.724 4.969 1.00 43.22 25 LEU B C 1
ATOM 1684 O O . LEU B 1 25 ? -17.097 1.618 5.496 1.00 44.31 25 LEU B O 1
ATOM 1689 N N . HIS B 1 26 ? -17.965 3.588 4.846 1.00 43.16 26 HIS B N 1
ATOM 1690 C CA . HIS B 1 26 ? -19.302 3.259 5.317 1.00 43.37 26 HIS B CA 1
ATOM 1691 C C . HIS B 1 26 ? -19.894 2.165 4.429 1.00 44.32 26 HIS B C 1
ATOM 1692 O O . HIS B 1 26 ? -20.520 1.228 4.923 1.00 45.22 26 HIS B O 1
ATOM 1699 N N . ALA B 1 27 ? -19.693 2.275 3.120 1.00 43.36 27 ALA B N 1
ATOM 1700 C CA . ALA B 1 27 ? -20.210 1.266 2.209 1.00 44.05 27 ALA B CA 1
ATOM 1701 C C . ALA B 1 27 ? -19.531 -0.073 2.492 1.00 44.71 27 ALA B C 1
ATOM 1702 O O . ALA B 1 27 ? -20.117 -1.128 2.261 1.00 44.89 27 ALA B O 1
ATOM 1704 N N . LYS B 1 28 ? -18.301 -0.025 3.003 1.00 46.37 28 LYS B N 1
ATOM 1705 C CA . LYS B 1 28 ? -17.539 -1.241 3.302 1.00 45.52 28 LYS B CA 1
ATOM 1706 C C . LYS B 1 28 ? -17.800 -1.822 4.688 1.00 45.31 28 LYS B C 1
ATOM 1707 O O . LYS B 1 28 ? -17.158 -2.796 5.073 1.00 46.40 28 LYS B O 1
ATOM 1713 N N . GLY B 1 29 ? -18.720 -1.224 5.440 1.00 45.17 29 GLY B N 1
ATOM 1714 C CA . GLY B 1 29 ? -19.020 -1.733 6.764 1.00 44.11 29 GLY B CA 1
ATOM 1715 C C . GLY B 1 29 ? -18.423 -0.991 7.947 1.00 45.23 29 GLY B C 1
ATOM 1716 O O . GLY B 1 29 ? -18.669 -1.371 9.094 1.00 46.48 29 GLY B O 1
ATOM 1717 N N . TYR B 1 30 ? -17.643 0.057 7.697 1.00 43.58 30 TYR B N 1
ATOM 1718 C CA . TYR B 1 30 ? -17.058 0.816 8.801 1.00 41.99 30 TYR B CA 1
ATOM 1719 C C . TYR B 1 30 ? -18.035 1.845 9.333 1.00 41.85 30 TYR B C 1
ATOM 1720 O O . TYR B 1 30 ? -18.754 2.478 8.567 1.00 41.80 30 TYR B O 1
ATOM 1729 N N . ARG B 1 31 ? -18.085 1.990 10.653 1.00 42.57 31 ARG B N 1
ATOM 1730 C CA . ARG B 1 31 ? -18.935 3.008 11.260 1.00 41.55 31 ARG B CA 1
ATOM 1731 C C . ARG B 1 31 ? -18.099 4.287 11.100 1.00 40.01 31 ARG B C 1
ATOM 1732 O O . ARG B 1 31 ? -16.884 4.263 11.278 1.00 36.35 31 ARG B O 1
ATOM 1740 N N . VAL B 1 32 ? -18.737 5.397 10.753 1.00 38.18 32 VAL B N 1
ATOM 1741 C CA . VAL B 1 32 ? -17.996 6.634 10.545 1.00 37.06 32 VAL B CA 1
ATOM 1742 C C . VAL B 1 32 ? -18.507 7.856 11.285 1.00 36.60 32 VAL B C 1
ATOM 1743 O O . VAL B 1 32 ? -19.701 8.018 11.503 1.00 37.54 32 VAL B O 1
ATOM 1747 N N . GLY B 1 33 ? -17.568 8.716 11.658 1.00 35.25 33 GLY B N 1
ATOM 1748 C CA . GLY B 1 33 ? -17.895 9.955 12.327 1.00 34.76 33 GLY B CA 1
ATOM 1749 C C . GLY B 1 33 ? -17.500 11.021 11.332 1.00 35.41 33 GLY B C 1
ATOM 1750 O O . GLY B 1 33 ? -16.374 11.016 10.834 1.00 33.66 33 GLY B O 1
ATOM 1751 N N . LEU B 1 34 ? -18.419 11.931 11.027 1.00 36.13 34 LEU B N 1
ATOM 1752 C CA . LEU B 1 34 ? -18.149 12.986 10.043 1.00 35.54 34 LEU B CA 1
ATOM 1753 C C . LEU B 1 34 ? -17.824 14.332 10.687 1.00 34.32 34 LEU B C 1
ATOM 1754 O O . LEU B 1 34 ? -18.720 15.044 11.126 1.00 35.16 34 LEU B O 1
ATOM 1759 N N . MET B 1 35 ? -16.549 14.693 10.727 1.00 32.37 35 MET B N 1
ATOM 1760 C CA . MET B 1 35 ? -16.153 15.951 11.340 1.00 32.95 35 MET B CA 1
ATOM 1761 C C . MET B 1 35 ? -15.799 17.004 10.297 1.00 31.30 35 MET B C 1
ATOM 1762 O O . MET B 1 35 ? -15.012 16.749 9.379 1.00 28.88 35 MET B O 1
ATOM 1767 N N . ALA B 1 36 ? -16.416 18.173 10.449 1.00 31.68 36 ALA B N 1
ATOM 1768 C CA . ALA B 1 36 ? -16.216 19.300 9.557 1.00 33.40 36 ALA B CA 1
ATOM 1769 C C . ALA B 1 36 ? -16.905 20.500 10.188 1.00 35.50 36 ALA B C 1
ATOM 1770 O O . ALA B 1 36 ? -17.637 20.361 11.178 1.00 31.65 36 ALA B O 1
ATOM 1772 N N . ARG B 1 37 ? -16.677 21.679 9.615 1.00 38.08 37 ARG B N 1
ATOM 1773 C CA . ARG B 1 37 ? -17.274 22.904 10.147 1.00 43.51 37 ARG B CA 1
ATOM 1774 C C . ARG B 1 37 ? -18.677 23.194 9.617 1.00 45.75 37 ARG B C 1
ATOM 1775 O O . ARG B 1 37 ? -19.532 23.675 10.360 1.00 46.10 37 ARG B O 1
ATOM 1783 N N . ASP B 1 38 ? -18.905 22.890 8.341 1.00 48.34 38 ASP B N 1
ATOM 1784 C CA . ASP B 1 38 ? -20.202 23.111 7.709 1.00 51.20 38 ASP B CA 1
ATOM 1785 C C . ASP B 1 38 ? -21.226 22.107 8.227 1.00 52.13 38 ASP B C 1
ATOM 1786 O O . ASP B 1 38 ? -21.324 20.991 7.711 1.00 51.90 38 ASP B O 1
ATOM 1791 N N . GLU B 1 39 ? -22.005 22.510 9.226 1.00 54.06 39 GLU B N 1
ATOM 1792 C CA . GLU B 1 39 ? -23.000 21.615 9.812 1.00 57.09 39 GLU B CA 1
ATOM 1793 C C . GLU B 1 39 ? -24.075 21.159 8.832 1.00 57.52 39 GLU B C 1
ATOM 1794 O O . GLU B 1 39 ? -24.473 19.991 8.842 1.00 57.53 39 GLU B O 1
ATOM 1800 N N . LYS B 1 40 ? -24.542 22.076 7.987 1.00 58.30 40 LYS B N 1
ATOM 1801 C CA . LYS B 1 40 ? -25.570 21.739 7.007 1.00 59.51 40 LYS B CA 1
ATOM 1802 C C . LYS B 1 40 ? -25.119 20.615 6.077 1.00 58.31 40 LYS B C 1
ATOM 1803 O O . LYS B 1 40 ? -25.845 19.638 5.881 1.00 57.11 40 LYS B O 1
ATOM 1809 N N . ARG B 1 41 ? -23.926 20.750 5.504 1.00 58.11 41 ARG B N 1
ATOM 1810 C CA . ARG B 1 41 ? -23.413 19.713 4.609 1.00 57.50 41 ARG B CA 1
ATOM 1811 C C . ARG B 1 41 ? -23.192 18.396 5.345 1.00 55.11 41 ARG B C 1
ATOM 1812 O O . ARG B 1 41 ? -23.412 17.324 4.782 1.00 55.92 41 ARG B O 1
ATOM 1820 N N . LEU B 1 42 ? -22.749 18.466 6.598 1.00 53.14 42 LEU B N 1
ATOM 1821 C CA . LEU B 1 42 ? -22.522 17.245 7.366 1.00 51.49 42 LEU B CA 1
ATOM 1822 C C . LEU B 1 42 ? -23.836 16.516 7.552 1.00 50.17 42 LEU B C 1
ATOM 1823 O O . LEU B 1 42 ? -23.911 15.298 7.384 1.00 48.39 42 LEU B O 1
ATOM 1828 N N . GLN B 1 43 ? -24.872 17.270 7.903 1.00 50.50 43 GLN B N 1
ATOM 1829 C CA . GLN B 1 43 ? -26.196 16.694 8.103 1.00 49.95 43 GLN B CA 1
ATOM 1830 C C . GLN B 1 43 ? -26.670 16.044 6.805 1.00 46.83 43 GLN B C 1
ATOM 1831 O O . GLN B 1 43 ? -27.194 14.933 6.809 1.00 44.65 43 GLN B O 1
ATOM 1837 N N . ALA B 1 44 ? -26.474 16.743 5.694 1.00 45.62 44 ALA B N 1
ATOM 1838 C CA . ALA B 1 44 ? -26.884 16.232 4.392 1.00 45.48 44 ALA B CA 1
ATOM 1839 C C . ALA B 1 44 ? -26.167 14.919 4.085 1.00 45.66 44 ALA B C 1
ATOM 1840 O O . ALA B 1 44 ? -26.791 13.951 3.666 1.00 46.48 44 ALA B O 1
ATOM 1842 N N . LEU B 1 45 ? -24.857 14.886 4.302 1.00 44.76 45 LEU B N 1
ATOM 1843 C CA . LEU B 1 45 ? -24.089 13.682 4.045 1.00 44.84 45 LEU B CA 1
ATOM 1844 C C . LEU B 1 45 ? -24.441 12.590 5.048 1.00 45.79 45 LEU B C 1
ATOM 1845 O O . LEU B 1 45 ? -24.427 11.401 4.718 1.00 46.73 45 LEU B O 1
ATOM 1850 N N . ALA B 1 46 ? -24.750 12.983 6.277 1.00 47.41 46 ALA B N 1
ATOM 1851 C CA . ALA B 1 46 ? -25.109 12.006 7.306 1.00 50.93 46 ALA B CA 1
ATOM 1852 C C . ALA B 1 46 ? -26.400 11.291 6.925 1.00 52.25 46 ALA B C 1
ATOM 1853 O O . ALA B 1 46 ? -26.590 10.110 7.241 1.00 53.09 46 ALA B O 1
ATOM 1855 N N . ALA B 1 47 ? -27.284 12.011 6.241 1.00 52.81 47 ALA B N 1
ATOM 1856 C CA . ALA B 1 47 ? -28.559 11.448 5.808 1.00 53.08 47 ALA B CA 1
ATOM 1857 C C . ALA B 1 47 ? -28.357 10.396 4.722 1.00 53.19 47 ALA B C 1
ATOM 1858 O O . ALA B 1 47 ? -29.090 9.408 4.664 1.00 54.41 47 ALA B O 1
ATOM 1860 N N . GLU B 1 48 ? -27.364 10.607 3.864 1.00 52.65 48 GLU B N 1
ATOM 1861 C CA . GLU B 1 48 ? -27.085 9.656 2.792 1.00 52.92 48 GLU B CA 1
ATOM 1862 C C . GLU B 1 48 ? -26.462 8.370 3.323 1.00 53.38 48 GLU B C 1
ATOM 1863 O O . GLU B 1 48 ? -26.431 7.363 2.621 1.00 54.59 48 GLU B O 1
ATOM 1869 N N . LEU B 1 49 ? -25.971 8.401 4.560 1.00 52.89 49 LEU B N 1
ATOM 1870 C CA . LEU B 1 49 ? -25.326 7.229 5.154 1.00 51.89 49 LEU B CA 1
ATOM 1871 C C . LEU B 1 49 ? -25.901 6.890 6.529 1.00 52.80 49 LEU B C 1
ATOM 1872 O O . LEU B 1 49 ? -25.564 7.538 7.523 1.00 51.82 49 LEU B O 1
ATOM 1877 N N . GLU B 1 50 ? -26.750 5.867 6.590 1.00 53.39 50 GLU B N 1
ATOM 1878 C CA . GLU B 1 50 ? -27.360 5.475 7.860 1.00 54.59 50 GLU B CA 1
ATOM 1879 C C . GLU B 1 50 ? -26.315 5.081 8.899 1.00 51.92 50 GLU B C 1
ATOM 1880 O O . GLU B 1 50 ? -25.385 4.332 8.606 1.00 51.67 50 GLU B O 1
ATOM 1886 N N . GLY B 1 51 ? -26.480 5.593 10.114 1.00 49.94 51 GLY B N 1
ATOM 1887 C CA . GLY B 1 51 ? -25.541 5.290 11.175 1.00 49.26 51 GLY B CA 1
ATOM 1888 C C . GLY B 1 51 ? -24.417 6.306 11.278 1.00 48.02 51 GLY B C 1
ATOM 1889 O O . GLY B 1 51 ? -23.834 6.460 12.349 1.00 48.54 51 GLY B O 1
ATOM 1890 N N . ALA B 1 52 ? -24.119 6.999 10.177 1.00 45.87 52 ALA B N 1
ATOM 1891 C CA . ALA B 1 52 ? -23.055 8.000 10.148 1.00 43.80 52 ALA B CA 1
ATOM 1892 C C . ALA B 1 52 ? -23.273 9.062 11.212 1.00 42.72 52 ALA B C 1
ATOM 1893 O O . ALA B 1 52 ? -24.359 9.623 11.339 1.00 42.40 52 ALA B O 1
ATOM 1895 N N . LEU B 1 53 ? -22.230 9.340 11.978 1.00 41.93 53 LEU B N 1
ATOM 1896 C CA . LEU B 1 53 ? -22.323 10.320 13.047 1.00 41.89 53 LEU B CA 1
ATOM 1897 C C . LEU B 1 53 ? -21.859 11.714 12.627 1.00 41.52 53 LEU B C 1
ATOM 1898 O O . LEU B 1 53 ? -20.678 11.936 12.360 1.00 41.92 53 LEU B O 1
ATOM 1903 N N . PRO B 1 54 ? -22.797 12.669 12.548 1.00 41.10 54 PRO B N 1
ATOM 1904 C CA . PRO B 1 54 ? -22.504 14.057 12.166 1.00 40.06 54 PRO B CA 1
ATOM 1905 C C . PRO B 1 54 ? -21.851 14.763 13.352 1.00 40.24 54 PRO B C 1
ATOM 1906 O O . PRO B 1 54 ? -22.492 14.999 14.376 1.00 40.93 54 PRO B O 1
ATOM 1910 N N . LEU B 1 55 ? -20.570 15.095 13.219 1.00 39.77 55 LEU B N 1
ATOM 1911 C CA . LEU B 1 55 ? -19.840 15.742 14.309 1.00 37.27 55 LEU B CA 1
ATOM 1912 C C . LEU B 1 55 ? -19.265 17.109 13.957 1.00 35.53 55 LEU B C 1
ATOM 1913 O O . LEU B 1 55 ? -18.056 17.288 13.877 1.00 33.47 55 LEU B O 1
ATOM 1918 N N . PRO B 1 56 ? -20.139 18.103 13.752 1.00 36.27 56 PRO B N 1
ATOM 1919 C CA . PRO B 1 56 ? -19.645 19.447 13.411 1.00 34.99 56 PRO B CA 1
ATOM 1920 C C . PRO B 1 56 ? -18.657 19.930 14.470 1.00 34.67 56 PRO B C 1
ATOM 1921 O O . PRO B 1 56 ? -18.860 19.693 15.661 1.00 34.04 56 PRO B O 1
ATOM 1925 N N . GLY B 1 57 ? -17.588 20.585 14.025 1.00 33.56 57 GLY B N 1
ATOM 1926 C CA . GLY B 1 57 ? -16.578 21.045 14.948 1.00 33.66 57 GLY B CA 1
ATOM 1927 C C . GLY B 1 57 ? -15.335 21.562 14.254 1.00 32.89 57 GLY B C 1
ATOM 1928 O O . GLY B 1 57 ? -15.118 21.314 13.066 1.00 33.37 57 GLY B O 1
ATOM 1929 N N . ASP B 1 58 ? -14.504 22.260 15.019 1.00 31.12 58 ASP B N 1
ATOM 1930 C CA . ASP B 1 58 ? -13.279 22.871 14.517 1.00 32.10 58 ASP B CA 1
ATOM 1931 C C . ASP B 1 58 ? -12.010 22.142 15.002 1.00 31.62 58 ASP B C 1
ATOM 1932 O O . ASP B 1 58 ? -11.722 22.137 16.202 1.00 30.52 58 ASP B O 1
ATOM 1937 N N . VAL B 1 59 ? -11.255 21.537 14.078 1.00 32.05 59 VAL B N 1
ATOM 1938 C CA . VAL B 1 59 ? -10.033 20.799 14.434 1.00 31.99 59 VAL B CA 1
ATOM 1939 C C . VAL B 1 59 ? -9.010 21.607 15.227 1.00 33.02 59 VAL B C 1
ATOM 1940 O O . VAL B 1 59 ? -8.101 21.033 15.812 1.00 32.83 59 VAL B O 1
ATOM 1944 N N . ARG B 1 60 ? -9.164 22.930 15.261 1.00 32.09 60 ARG B N 1
ATOM 1945 C CA . ARG B 1 60 ? -8.240 23.799 15.993 1.00 32.75 60 ARG B CA 1
ATOM 1946 C C . ARG B 1 60 ? -8.522 23.814 17.488 1.00 32.86 60 ARG B C 1
ATOM 1947 O O . ARG B 1 60 ? -7.678 24.231 18.273 1.00 33.78 60 ARG B O 1
ATOM 1955 N N . GLU B 1 61 ? -9.711 23.364 17.869 1.00 32.91 61 GLU B N 1
ATOM 1956 C CA . GLU B 1 61 ? -10.136 23.358 19.264 1.00 34.34 61 GLU B CA 1
ATOM 1957 C C . GLU B 1 61 ? -10.015 21.998 19.955 1.00 34.28 61 GLU B C 1
ATOM 1958 O O . GLU B 1 61 ? -10.665 21.026 19.539 1.00 34.63 61 GLU B O 1
ATOM 1964 N N . GLU B 1 62 ? -9.192 21.918 21.001 1.00 32.83 62 GLU B N 1
ATOM 1965 C CA . GLU B 1 62 ? -9.044 20.658 21.738 1.00 33.14 62 GLU B CA 1
ATOM 1966 C C . GLU B 1 62 ? -10.403 20.229 22.246 1.00 31.58 62 GLU B C 1
ATOM 1967 O O . GLU B 1 62 ? -10.680 19.033 22.378 1.00 32.96 62 GLU B O 1
ATOM 1973 N N . GLY B 1 63 ? -11.229 21.222 22.559 1.00 31.22 63 GLY B N 1
ATOM 1974 C CA . GLY B 1 63 ? -12.556 20.952 23.057 1.00 29.66 63 GLY B CA 1
ATOM 1975 C C . GLY B 1 63 ? -13.405 20.144 22.105 1.00 30.84 63 GLY B C 1
ATOM 1976 O O . GLY B 1 63 ? -14.091 19.207 22.523 1.00 31.45 63 GLY B O 1
ATOM 1977 N N . ASP B 1 64 ? -13.364 20.494 20.822 1.00 29.76 64 ASP B N 1
ATOM 1978 C CA . ASP B 1 64 ? -14.167 19.792 19.816 1.00 29.43 64 ASP B CA 1
ATOM 1979 C C . ASP B 1 64 ? -13.633 18.384 19.570 1.00 32.27 64 ASP B C 1
ATOM 1980 O O . ASP B 1 64 ? -14.399 17.456 19.294 1.00 32.30 64 ASP B O 1
ATOM 1985 N N . TRP B 1 65 ? -12.314 18.229 19.665 1.00 30.77 65 TRP B N 1
ATOM 1986 C CA . TRP B 1 65 ? -11.693 16.921 19.480 1.00 30.77 65 TRP B CA 1
ATOM 1987 C C . TRP B 1 65 ? -12.065 15.995 20.639 1.00 30.32 65 TRP B C 1
ATOM 1988 O O . TRP B 1 65 ? -12.360 14.809 20.436 1.00 30.73 65 TRP B O 1
ATOM 1999 N N . ALA B 1 66 ? -12.059 16.540 21.852 1.00 30.83 66 ALA B N 1
ATOM 2000 C CA . ALA B 1 66 ? -12.402 15.754 23.035 1.00 30.88 66 ALA B CA 1
ATOM 2001 C C . ALA B 1 66 ? -13.838 15.255 22.911 1.00 30.63 66 ALA B C 1
ATOM 2002 O O . ALA B 1 66 ? -14.114 14.075 23.135 1.00 32.24 66 ALA B O 1
ATOM 2004 N N . ARG B 1 67 ? -14.745 16.158 22.544 1.00 31.69 67 ARG B N 1
ATOM 2005 C CA . ARG B 1 67 ? -16.162 15.825 22.384 1.00 30.77 67 ARG B CA 1
ATOM 2006 C C . ARG B 1 67 ? -16.419 14.881 21.212 1.00 29.83 67 ARG B C 1
ATOM 2007 O O . ARG B 1 67 ? -17.303 14.019 21.277 1.00 32.21 67 ARG B O 1
ATOM 2015 N N . ALA B 1 68 ? -15.649 15.047 20.139 1.00 29.21 68 ALA B N 1
ATOM 2016 C CA . ALA B 1 68 ? -15.790 14.210 18.941 1.00 28.88 68 ALA B CA 1
ATOM 2017 C C . ALA B 1 68 ? -15.409 12.755 19.201 1.00 28.97 68 ALA B C 1
ATOM 2018 O O . ALA B 1 68 ? -16.133 11.828 18.811 1.00 28.20 68 ALA B O 1
ATOM 2020 N N . VAL B 1 69 ? -14.247 12.568 19.821 1.00 29.62 69 VAL B N 1
ATOM 2021 C CA . VAL B 1 69 ? -13.745 11.238 20.143 1.00 31.24 69 VAL B CA 1
ATOM 2022 C C . VAL B 1 69 ? -14.684 10.558 21.137 1.00 31.41 69 VAL B C 1
ATOM 2023 O O . VAL B 1 69 ? -15.015 9.386 20.977 1.00 33.14 69 VAL B O 1
ATOM 2027 N N . ALA B 1 70 ? -15.119 11.304 22.150 1.00 31.55 70 ALA B N 1
ATOM 2028 C CA . ALA B 1 70 ? -16.030 10.775 23.153 1.00 31.92 70 ALA B CA 1
ATOM 2029 C C . ALA B 1 70 ? -17.371 10.402 22.513 1.00 33.04 70 ALA B C 1
ATOM 2030 O O . ALA B 1 70 ? -17.953 9.380 22.860 1.00 31.69 70 ALA B O 1
ATOM 2032 N N . ALA B 1 71 ? -17.859 11.235 21.589 1.00 32.80 71 ALA B N 1
ATOM 2033 C CA . ALA B 1 71 ? -19.128 10.966 20.906 1.00 32.89 71 ALA B CA 1
ATOM 2034 C C . ALA B 1 71 ? -19.003 9.667 20.122 1.00 33.69 71 ALA B C 1
ATOM 2035 O O . ALA B 1 71 ? -19.940 8.858 20.043 1.00 33.93 71 ALA B O 1
ATOM 2037 N N . MET B 1 72 ? -17.824 9.468 19.545 1.00 33.52 72 MET B N 1
ATOM 2038 C CA . MET B 1 72 ? -17.529 8.254 18.786 1.00 34.64 72 MET B CA 1
ATOM 2039 C C . MET B 1 72 ? -17.609 7.017 19.677 1.00 36.19 72 MET B C 1
ATOM 2040 O O . MET B 1 72 ? -18.232 6.017 19.309 1.00 37.17 72 MET B O 1
ATOM 2045 N N . GLU B 1 73 ? -16.977 7.084 20.847 1.00 36.12 73 GLU B N 1
ATOM 2046 C CA . GLU B 1 73 ? -16.971 5.952 21.766 1.00 39.21 73 GLU B CA 1
ATOM 2047 C C . GLU B 1 73 ? -18.341 5.639 22.356 1.00 41.12 73 GLU B C 1
ATOM 2048 O O . GLU B 1 73 ? -18.635 4.481 22.651 1.00 42.27 73 GLU B O 1
ATOM 2054 N N . GLU B 1 74 ? -19.182 6.655 22.522 1.00 42.45 74 GLU B N 1
ATOM 2055 C CA . GLU B 1 74 ? -20.512 6.427 23.077 1.00 44.30 74 GLU B CA 1
ATOM 2056 C C . GLU B 1 74 ? -21.468 5.843 22.039 1.00 42.92 74 GLU B C 1
ATOM 2057 O O . GLU B 1 74 ? -22.333 5.027 22.365 1.00 43.98 74 GLU B O 1
ATOM 2063 N N . ALA B 1 75 ? -21.302 6.249 20.787 1.00 40.70 75 ALA B N 1
ATOM 2064 C CA . ALA B 1 75 ? -22.164 5.765 19.719 1.00 39.46 75 ALA B CA 1
ATOM 2065 C C . ALA B 1 75 ? -21.759 4.392 19.191 1.00 39.34 75 ALA B C 1
ATOM 2066 O O . ALA B 1 75 ? -22.610 3.552 18.907 1.00 39.40 75 ALA B O 1
ATOM 2068 N N . PHE B 1 76 ? -20.457 4.160 19.072 1.00 38.76 76 PHE B N 1
ATOM 2069 C CA . PHE B 1 76 ? -19.975 2.903 18.520 1.00 39.53 76 PHE B CA 1
ATOM 2070 C C . PHE B 1 76 ? -19.224 1.992 19.490 1.00 40.20 76 PHE B C 1
ATOM 2071 O O . PHE B 1 76 ? -18.722 0.939 19.092 1.00 41.04 76 PHE B O 1
ATOM 2079 N N . GLY B 1 77 ? -19.148 2.386 20.756 1.00 39.68 77 GLY B N 1
ATOM 2080 C CA . GLY B 1 77 ? -18.455 1.560 21.725 1.00 41.13 77 GLY B CA 1
ATOM 2081 C C . GLY B 1 77 ? -16.940 1.624 21.643 1.00 42.89 77 GLY B C 1
ATOM 2082 O O . GLY B 1 77 ? -16.250 1.044 22.487 1.00 44.47 77 GLY B O 1
ATOM 2083 N N . GLU B 1 78 ? -16.415 2.320 20.637 1.00 41.84 78 GLU B N 1
ATOM 2084 C CA . GLU B 1 78 ? -14.975 2.443 20.485 1.00 40.63 78 GLU B CA 1
ATOM 2085 C C . GLU B 1 78 ? -14.589 3.307 19.307 1.00 39.22 78 GLU B C 1
ATOM 2086 O O . GLU B 1 78 ? -15.446 3.783 18.562 1.00 40.48 78 GLU B O 1
ATOM 2092 N N . LEU B 1 79 ? -13.286 3.533 19.172 1.00 35.52 79 LEU B N 1
ATOM 2093 C CA . LEU B 1 79 ? -12.738 4.292 18.056 1.00 35.23 79 LEU B CA 1
ATOM 2094 C C . LEU B 1 79 ? -11.619 3.387 17.544 1.00 34.48 79 LEU B C 1
ATOM 2095 O O . LEU B 1 79 ? -10.734 3.020 18.310 1.00 35.20 79 LEU B O 1
ATOM 2100 N N . SER B 1 80 ? -11.665 3.016 16.270 1.00 34.42 80 SER B N 1
ATOM 2101 C CA . SER B 1 80 ? -10.655 2.128 15.722 1.00 34.73 80 SER B CA 1
ATOM 2102 C C . SER B 1 80 ? -9.636 2.856 14.881 1.00 34.40 80 SER B C 1
ATOM 2103 O O . SER B 1 80 ? -8.515 2.383 14.694 1.00 36.25 80 SER B O 1
ATOM 2106 N N . ALA B 1 81 ? -10.012 4.018 14.367 1.00 33.58 81 ALA B N 1
ATOM 2107 C CA . ALA B 1 81 ? -9.090 4.775 13.527 1.00 31.68 81 ALA B CA 1
ATOM 2108 C C . ALA B 1 81 ? -9.479 6.229 13.320 1.00 29.99 81 ALA B C 1
ATOM 2109 O O . ALA B 1 81 ? -10.641 6.605 13.458 1.00 31.41 81 ALA B O 1
ATOM 2111 N N . LEU B 1 82 ? -8.481 7.026 12.965 1.00 29.50 82 LEU B N 1
ATOM 2112 C CA . LEU B 1 82 ? -8.648 8.441 12.692 1.00 28.79 82 LEU B CA 1
ATOM 2113 C C . LEU B 1 82 ? -8.012 8.758 11.349 1.00 30.72 82 LEU B C 1
ATOM 2114 O O . LEU B 1 82 ? -6.935 8.246 11.019 1.00 30.70 82 LEU B O 1
ATOM 2119 N N . VAL B 1 83 ? -8.695 9.593 10.571 1.00 32.22 83 VAL B N 1
ATOM 2120 C CA . VAL B 1 83 ? -8.207 10.019 9.265 1.00 32.08 83 VAL B CA 1
ATOM 2121 C C . VAL B 1 83 ? -8.192 11.542 9.249 1.00 33.52 83 VAL B C 1
ATOM 2122 O O . VAL B 1 83 ? -9.232 12.176 9.320 1.00 34.22 83 VAL B O 1
ATOM 2126 N N . ASN B 1 84 ? -6.995 12.112 9.165 1.00 33.56 84 ASN B N 1
ATOM 2127 C CA . ASN B 1 84 ? -6.812 13.549 9.138 1.00 34.50 84 ASN B CA 1
ATOM 2128 C C . ASN B 1 84 ? -6.902 14.069 7.703 1.00 37.28 84 ASN B C 1
ATOM 2129 O O . ASN B 1 84 ? -6.023 13.793 6.884 1.00 37.37 84 ASN B O 1
ATOM 2134 N N . ASN B 1 85 ? -7.974 14.800 7.396 1.00 37.20 85 ASN B N 1
ATOM 2135 C CA . ASN B 1 85 ? -8.154 15.380 6.067 1.00 37.89 85 ASN B CA 1
ATOM 2136 C C . ASN B 1 85 ? -8.585 16.849 6.106 1.00 36.68 85 ASN B C 1
ATOM 2137 O O . ASN B 1 85 ? -8.810 17.457 5.056 1.00 38.53 85 ASN B O 1
ATOM 2142 N N . ALA B 1 86 ? -8.713 17.428 7.297 1.00 34.68 86 ALA B N 1
ATOM 2143 C CA . ALA B 1 86 ? -9.114 18.837 7.390 1.00 33.87 86 ALA B CA 1
ATOM 2144 C C . ALA B 1 86 ? -8.067 19.732 6.734 1.00 32.90 86 ALA B C 1
ATOM 2145 O O . ALA B 1 86 ? -6.875 19.421 6.751 1.00 31.72 86 ALA B O 1
ATOM 2147 N N . GLY B 1 87 ? -8.516 20.833 6.141 1.00 33.71 87 GLY B N 1
ATOM 2148 C CA . GLY B 1 87 ? -7.583 21.744 5.506 1.00 34.59 87 GLY B CA 1
ATOM 2149 C C . GLY B 1 87 ? -8.186 23.059 5.029 1.00 35.62 87 GLY B C 1
ATOM 2150 O O . GLY B 1 87 ? -9.355 23.122 4.650 1.00 34.89 87 GLY B O 1
ATOM 2151 N N . VAL B 1 88 ? -7.382 24.119 5.085 1.00 33.77 88 VAL B N 1
ATOM 2152 C CA . VAL B 1 88 ? -7.781 25.442 4.630 1.00 33.51 88 VAL B CA 1
ATOM 2153 C C . VAL B 1 88 ? -6.600 26.020 3.882 1.00 35.63 88 VAL B C 1
ATOM 2154 O O . VAL B 1 88 ? -5.459 25.602 4.090 1.00 34.63 88 VAL B O 1
ATOM 2158 N N . GLY B 1 89 ? -6.877 26.974 3.001 1.00 35.40 89 GLY B N 1
ATOM 2159 C CA . GLY B 1 89 ? -5.811 27.587 2.240 1.00 37.33 89 GLY B CA 1
ATOM 2160 C C . GLY B 1 89 ? -5.931 29.079 1.983 1.00 39.46 89 GLY B C 1
ATOM 2161 O O . GLY B 1 89 ? -7.000 29.586 1.647 1.00 40.99 89 GLY B O 1
ATOM 2162 N N . VAL B 1 90 ? -4.814 29.777 2.157 1.00 39.33 90 VAL B N 1
ATOM 2163 C CA . VAL B 1 90 ? -4.717 31.205 1.902 1.00 39.45 90 VAL B CA 1
ATOM 2164 C C . VAL B 1 90 ? -3.393 31.353 1.186 1.00 41.31 90 VAL B C 1
ATOM 2165 O O . VAL B 1 90 ? -2.351 31.076 1.766 1.00 43.23 90 VAL B O 1
ATOM 2169 N N . MET B 1 91 ? -3.425 31.757 -0.075 1.00 42.12 91 MET B N 1
ATOM 2170 C CA . MET B 1 91 ? -2.182 31.903 -0.797 1.00 45.47 91 MET B CA 1
ATOM 2171 C C . MET B 1 91 ? -1.938 33.363 -1.187 1.00 45.51 91 MET B C 1
ATOM 2172 O O . MET B 1 91 ? -2.834 34.052 -1.689 1.00 45.37 91 MET B O 1
ATOM 2177 N N . LYS B 1 92 ? -0.720 33.829 -0.932 1.00 44.18 92 LYS B N 1
ATOM 2178 C CA . LYS B 1 92 ? -0.317 35.188 -1.271 1.00 43.93 92 LYS B CA 1
ATOM 2179 C C . LYS B 1 92 ? 1.116 35.394 -0.849 1.00 42.11 92 LYS B C 1
ATOM 2180 O O . LYS B 1 92 ? 1.649 34.604 -0.084 1.00 43.93 92 LYS B O 1
ATOM 2186 N N . PRO B 1 93 ? 1.772 36.444 -1.363 1.00 40.27 93 PRO B N 1
ATOM 2187 C CA . PRO B 1 93 ? 3.168 36.686 -0.982 1.00 38.22 93 PRO B CA 1
ATOM 2188 C C . PRO B 1 93 ? 3.367 36.550 0.523 1.00 36.20 93 PRO B C 1
ATOM 2189 O O . PRO B 1 93 ? 2.559 37.039 1.311 1.00 34.58 93 PRO B O 1
ATOM 2193 N N . VAL B 1 94 ? 4.443 35.871 0.906 1.00 35.88 94 VAL B N 1
ATOM 2194 C CA . VAL B 1 94 ? 4.754 35.625 2.307 1.00 35.64 94 VAL B CA 1
ATOM 2195 C C . VAL B 1 94 ? 4.687 36.849 3.229 1.00 36.55 94 VAL B C 1
ATOM 2196 O O . VAL B 1 94 ? 4.045 36.786 4.269 1.00 37.84 94 VAL B O 1
ATOM 2200 N N . HIS B 1 95 ? 5.319 37.960 2.856 1.00 38.55 95 HIS B N 1
ATOM 2201 C CA . HIS B 1 95 ? 5.292 39.143 3.712 1.00 40.60 95 HIS B CA 1
ATOM 2202 C C . HIS B 1 95 ? 3.942 39.844 3.738 1.00 43.07 95 HIS B C 1
ATOM 2203 O O . HIS B 1 95 ? 3.650 40.600 4.664 1.00 44.86 95 HIS B O 1
ATOM 2210 N N . GLU B 1 96 ? 3.119 39.597 2.727 1.00 43.12 96 GLU B N 1
ATOM 2211 C CA . GLU B 1 96 ? 1.805 40.220 2.664 1.00 44.29 96 GLU B CA 1
ATOM 2212 C C . GLU B 1 96 ? 0.754 39.457 3.479 1.00 43.81 96 GLU B C 1
ATOM 2213 O O . GLU B 1 96 ? -0.368 39.940 3.672 1.00 44.66 96 GLU B O 1
ATOM 2219 N N . LEU B 1 97 ? 1.118 38.271 3.957 1.00 42.60 97 LEU B N 1
ATOM 2220 C CA . LEU B 1 97 ? 0.223 37.450 4.773 1.00 40.16 97 LEU B CA 1
ATOM 2221 C C . LEU B 1 97 ? 0.110 38.038 6.171 1.00 40.34 97 LEU B C 1
ATOM 2222 O O . LEU B 1 97 ? 1.100 38.492 6.734 1.00 39.68 97 LEU B O 1
ATOM 2227 N N . THR B 1 98 ? -1.085 38.025 6.745 1.00 39.29 98 THR B N 1
ATOM 2228 C CA . THR B 1 98 ? -1.235 38.543 8.089 1.00 37.94 98 THR B CA 1
ATOM 2229 C C . THR B 1 98 ? -1.007 37.391 9.059 1.00 38.16 98 THR B C 1
ATOM 2230 O O . THR B 1 98 ? -1.083 36.223 8.683 1.00 36.40 98 THR B O 1
ATOM 2234 N N . LEU B 1 99 ? -0.734 37.731 10.311 1.00 37.35 99 LEU B N 1
ATOM 2235 C CA . LEU B 1 99 ? -0.511 36.732 11.335 1.00 36.85 99 LEU B CA 1
ATOM 2236 C C . LEU B 1 99 ? -1.783 35.922 11.511 1.00 38.00 99 LEU B C 1
ATOM 2237 O O . LEU B 1 99 ? -1.740 34.734 11.837 1.00 40.27 99 LEU B O 1
ATOM 2242 N N . GLU B 1 100 ? -2.922 36.569 11.287 1.00 40.20 100 GLU B N 1
ATOM 2243 C CA . GLU B 1 100 ? -4.219 35.909 11.416 1.00 41.16 100 GLU B CA 1
ATOM 2244 C C . GLU B 1 100 ? -4.431 34.858 10.319 1.00 38.93 100 GLU B C 1
ATOM 2245 O O . GLU B 1 100 ? -4.852 33.736 10.600 1.00 36.87 100 GLU B O 1
ATOM 2251 N N . GLU B 1 101 ? -4.143 35.235 9.075 1.00 36.61 101 GLU B N 1
ATOM 2252 C CA . GLU B 1 101 ? -4.289 34.327 7.945 1.00 37.95 101 GLU B CA 1
ATOM 2253 C C . GLU B 1 101 ? -3.315 33.155 8.107 1.00 37.48 101 GLU B C 1
ATOM 2254 O O . GLU B 1 101 ? -3.642 32.011 7.788 1.00 36.36 101 GLU B O 1
ATOM 2260 N N . TRP B 1 102 ? -2.129 33.441 8.631 1.00 36.49 102 TRP B N 1
ATOM 2261 C CA . TRP B 1 102 ? -1.122 32.410 8.839 1.00 36.17 102 TRP B CA 1
ATOM 2262 C C . TRP B 1 102 ? -1.570 31.379 9.876 1.00 35.45 102 TRP B C 1
ATOM 2263 O O . TRP B 1 102 ? -1.403 30.181 9.669 1.00 33.71 102 TRP B O 1
ATOM 2274 N N . ARG B 1 103 ? -2.158 31.842 10.977 1.00 36.36 103 ARG B N 1
ATOM 2275 C CA . ARG B 1 103 ? -2.631 30.942 12.029 1.00 36.64 103 ARG B CA 1
ATOM 2276 C C . ARG B 1 103 ? -3.810 30.100 11.568 1.00 35.95 103 ARG B C 1
ATOM 2277 O O . ARG B 1 103 ? -3.971 28.954 11.991 1.00 35.86 103 ARG B O 1
ATOM 2285 N N . LEU B 1 104 ? -4.650 30.671 10.716 1.00 34.83 104 LEU B N 1
ATOM 2286 C CA . LEU B 1 104 ? -5.790 29.931 10.219 1.00 34.53 104 LEU B CA 1
ATOM 2287 C C . LEU B 1 104 ? -5.301 28.666 9.513 1.00 32.53 104 LEU B C 1
ATOM 2288 O O . LEU B 1 104 ? -5.778 27.566 9.787 1.00 32.32 104 LEU B O 1
ATOM 2293 N N . VAL B 1 105 ? -4.324 28.831 8.628 1.00 31.57 105 VAL B N 1
ATOM 2294 C CA . VAL B 1 105 ? -3.770 27.718 7.865 1.00 30.45 105 VAL B CA 1
ATOM 2295 C C . VAL B 1 105 ? -3.028 26.706 8.732 1.00 31.86 105 VAL B C 1
ATOM 2296 O O . VAL B 1 105 ? -3.375 25.523 8.736 1.00 31.52 105 VAL B O 1
ATOM 2300 N N . LEU B 1 106 ? -2.028 27.179 9.476 1.00 31.88 106 LEU B N 1
ATOM 2301 C CA . LEU B 1 106 ? -1.242 26.308 10.327 1.00 32.20 106 LEU B CA 1
ATOM 2302 C C . LEU B 1 106 ? -1.964 25.646 11.485 1.00 31.51 106 LEU B C 1
ATOM 2303 O O . LEU B 1 106 ? -1.645 24.501 11.824 1.00 31.49 106 LEU B O 1
ATOM 2308 N N . ASP B 1 107 ? -2.909 26.343 12.112 1.00 31.27 107 ASP B N 1
ATOM 2309 C CA . ASP B 1 107 ? -3.637 25.749 13.228 1.00 30.89 107 ASP B CA 1
ATOM 2310 C C . ASP B 1 107 ? -4.567 24.681 12.705 1.00 31.68 107 ASP B C 1
ATOM 2311 O O . ASP B 1 107 ? -4.727 23.616 13.314 1.00 33.29 107 ASP B O 1
ATOM 2316 N N . THR B 1 108 ? -5.195 24.963 11.568 1.00 31.43 108 THR B N 1
ATOM 2317 C CA . THR B 1 108 ? -6.128 23.998 10.992 1.00 31.40 108 THR B CA 1
ATOM 2318 C C . THR B 1 108 ? -5.430 22.790 10.383 1.00 30.86 108 THR B C 1
ATOM 2319 O O . THR B 1 108 ? -5.768 21.660 10.716 1.00 31.98 108 THR B O 1
ATOM 2323 N N . ASN B 1 109 ? -4.460 23.037 9.503 1.00 29.36 109 ASN B N 1
ATOM 2324 C CA . ASN B 1 109 ? -3.756 21.961 8.810 1.00 29.02 109 ASN B CA 1
ATOM 2325 C C . ASN B 1 109 ? -2.709 21.203 9.608 1.00 29.53 109 ASN B C 1
ATOM 2326 O O . ASN B 1 109 ? -2.558 19.999 9.433 1.00 30.85 109 ASN B O 1
ATOM 2331 N N . LEU B 1 110 ? -1.992 21.896 10.486 1.00 29.88 110 LEU B N 1
ATOM 2332 C CA . LEU B 1 110 ? -0.928 21.263 11.257 1.00 29.27 110 LEU B CA 1
ATOM 2333 C C . LEU B 1 110 ? -1.291 21.007 12.712 1.00 29.88 110 LEU B C 1
ATOM 2334 O O . LEU B 1 110 ? -1.266 19.868 13.158 1.00 31.48 110 LEU B O 1
ATOM 2339 N N . THR B 1 111 ? -1.635 22.057 13.455 1.00 29.57 111 THR B N 1
ATOM 2340 C CA . THR B 1 111 ? -2.015 21.889 14.857 1.00 30.10 111 THR B CA 1
ATOM 2341 C C . THR B 1 111 ? -3.216 20.948 14.948 1.00 29.45 111 THR B C 1
ATOM 2342 O O . THR B 1 111 ? -3.293 20.102 15.856 1.00 29.69 111 THR B O 1
ATOM 2346 N N . GLY B 1 112 ? -4.125 21.069 13.982 1.00 28.95 112 GLY B N 1
ATOM 2347 C CA . GLY B 1 112 ? -5.291 20.203 13.956 1.00 29.62 112 GLY B CA 1
ATOM 2348 C C . GLY B 1 112 ? -4.955 18.715 13.945 1.00 30.30 112 GLY B C 1
ATOM 2349 O O . GLY B 1 112 ? -5.645 17.920 14.577 1.00 30.59 112 GLY B O 1
ATOM 2350 N N . ALA B 1 113 ? -3.914 18.325 13.209 1.00 30.87 113 ALA B N 1
ATOM 2351 C CA . ALA B 1 113 ? -3.517 16.910 13.135 1.00 28.86 113 ALA B CA 1
ATOM 2352 C C . ALA B 1 113 ? -2.935 16.488 14.480 1.00 27.61 113 ALA B C 1
ATOM 2353 O O . ALA B 1 113 ? -3.212 15.387 14.975 1.00 28.33 113 ALA B O 1
ATOM 2355 N N . PHE B 1 114 ? -2.108 17.358 15.062 1.00 27.24 114 PHE B N 1
ATOM 2356 C CA . PHE B 1 114 ? -1.524 17.084 16.376 1.00 28.16 114 PHE B CA 1
ATOM 2357 C C . PHE B 1 114 ? -2.653 16.821 17.374 1.00 28.53 114 PHE B C 1
ATOM 2358 O O . PHE B 1 114 ? -2.694 15.765 18.016 1.00 28.31 114 PHE B O 1
ATOM 2366 N N . LEU B 1 115 ? -3.574 17.778 17.498 1.00 28.27 115 LEU B N 1
ATOM 2367 C CA . LEU B 1 115 ? -4.701 17.634 18.432 1.00 29.44 115 LEU B CA 1
ATOM 2368 C C . LEU B 1 115 ? -5.466 16.347 18.139 1.00 29.75 115 LEU B C 1
ATOM 2369 O O . LEU B 1 115 ? -5.920 15.657 19.054 1.00 31.89 115 LEU B O 1
ATOM 2374 N N . GLY B 1 116 ? -5.569 16.015 16.854 1.00 29.24 116 GLY B N 1
ATOM 2375 C CA . GLY B 1 116 ? -6.257 14.804 16.451 1.00 29.73 116 GLY B CA 1
ATOM 2376 C C . GLY B 1 116 ? -5.545 13.564 16.964 1.00 29.97 116 GLY B C 1
ATOM 2377 O O . GLY B 1 116 ? -6.179 12.604 17.417 1.00 30.88 116 GLY B O 1
ATOM 2378 N N . ILE B 1 117 ? -4.220 13.575 16.894 1.00 29.39 117 ILE B N 1
ATOM 2379 C CA . ILE B 1 117 ? -3.439 12.445 17.381 1.00 31.84 117 ILE B CA 1
ATOM 2380 C C . ILE B 1 117 ? -3.530 12.397 18.901 1.00 31.87 117 ILE B C 1
ATOM 2381 O O . ILE B 1 117 ? -3.706 11.328 19.492 1.00 33.32 117 ILE B O 1
ATOM 2386 N N . ARG B 1 118 ? -3.426 13.564 19.529 1.00 31.62 118 ARG B N 1
ATOM 2387 C CA . ARG B 1 118 ? -3.495 13.657 20.980 1.00 30.63 118 ARG B CA 1
ATOM 2388 C C . ARG B 1 118 ? -4.779 13.117 21.580 1.00 29.59 118 ARG B C 1
ATOM 2389 O O . ARG B 1 118 ? -4.753 12.434 22.602 1.00 29.62 118 ARG B O 1
ATOM 2397 N N . HIS B 1 119 ? -5.907 13.424 20.955 1.00 28.69 119 HIS B N 1
ATOM 2398 C CA . HIS B 1 119 ? -7.187 12.963 21.489 1.00 29.93 119 HIS B CA 1
ATOM 2399 C C . HIS B 1 119 ? -7.675 11.608 20.986 1.00 29.10 119 HIS B C 1
ATOM 2400 O O . HIS B 1 119 ? -8.510 10.975 21.635 1.00 31.38 119 HIS B O 1
ATOM 2407 N N . ALA B 1 120 ? -7.147 11.141 19.859 1.00 28.40 120 ALA B N 1
ATOM 2408 C CA . ALA B 1 120 ? -7.546 9.835 19.344 1.00 29.14 120 ALA B CA 1
ATOM 2409 C C . ALA B 1 120 ? -6.716 8.686 19.942 1.00 29.31 120 ALA B C 1
ATOM 2410 O O . ALA B 1 120 ? -7.243 7.603 20.185 1.00 32.44 120 ALA B O 1
ATOM 2412 N N . VAL B 1 121 ? -5.426 8.908 20.179 1.00 30.40 121 VAL B N 1
ATOM 2413 C CA . VAL B 1 121 ? -4.591 7.838 20.723 1.00 32.30 121 VAL B CA 1
ATOM 2414 C C . VAL B 1 121 ? -5.154 7.117 21.968 1.00 33.54 121 VAL B C 1
ATOM 2415 O O . VAL B 1 121 ? -5.269 5.892 21.980 1.00 35.92 121 VAL B O 1
ATOM 2419 N N . PRO B 1 122 ? -5.528 7.864 23.019 1.00 33.97 122 PRO B N 1
ATOM 2420 C CA . PRO B 1 122 ? -6.078 7.258 24.243 1.00 33.99 122 PRO B CA 1
ATOM 2421 C C . PRO B 1 122 ? -7.241 6.297 23.955 1.00 32.57 122 PRO B C 1
ATOM 2422 O O . PRO B 1 122 ? -7.355 5.241 24.575 1.00 31.97 122 PRO B O 1
ATOM 2426 N N . ALA B 1 123 ? -8.103 6.672 23.014 1.00 33.28 123 ALA B N 1
ATOM 2427 C CA . ALA B 1 123 ? -9.238 5.832 22.640 1.00 34.10 123 ALA B CA 1
ATOM 2428 C C . ALA B 1 123 ? -8.744 4.589 21.902 1.00 35.27 123 ALA B C 1
ATOM 2429 O O . ALA B 1 123 ? -9.393 3.540 21.929 1.00 34.30 123 ALA B O 1
ATOM 2431 N N . LEU B 1 124 ? -7.603 4.720 21.225 1.00 36.00 124 LEU B N 1
ATOM 2432 C CA . LEU B 1 124 ? -7.017 3.605 20.492 1.00 36.09 124 LEU B CA 1
ATOM 2433 C C . LEU B 1 124 ? -6.280 2.702 21.479 1.00 37.86 124 LEU B C 1
ATOM 2434 O O . LEU B 1 124 ? -6.291 1.478 21.342 1.00 38.02 124 LEU B O 1
ATOM 2439 N N . LEU B 1 125 ? -5.649 3.303 22.484 1.00 37.60 125 LEU B N 1
ATOM 2440 C CA . LEU B 1 125 ? -4.934 2.526 23.494 1.00 37.80 125 LEU B CA 1
ATOM 2441 C C . LEU B 1 125 ? -5.929 1.755 24.351 1.00 38.55 125 LEU B C 1
ATOM 2442 O O . LEU B 1 125 ? -5.576 0.749 24.971 1.00 40.20 125 LEU B O 1
ATOM 2447 N N . ARG B 1 126 ? -7.169 2.237 24.399 1.00 39.44 126 ARG B N 1
ATOM 2448 C CA . ARG B 1 126 ? -8.205 1.565 25.178 1.00 39.11 126 ARG B CA 1
ATOM 2449 C C . ARG B 1 126 ? -8.533 0.197 24.570 1.00 40.27 126 ARG B C 1
ATOM 2450 O O . ARG B 1 126 ? -8.741 -0.773 25.295 1.00 40.39 126 ARG B O 1
ATOM 2458 N N . ARG B 1 127 ? -8.564 0.123 23.241 1.00 40.84 127 ARG B N 1
ATOM 2459 C CA . ARG B 1 127 ? -8.891 -1.122 22.559 1.00 40.94 127 ARG B CA 1
ATOM 2460 C C . ARG B 1 127 ? -7.672 -1.962 22.182 1.00 41.12 127 ARG B C 1
ATOM 2461 O O . ARG B 1 127 ? -7.809 -3.019 21.567 1.00 43.99 127 ARG B O 1
ATOM 2469 N N . GLY B 1 128 ? -6.483 -1.499 22.553 1.00 40.85 128 GLY B N 1
ATOM 2470 C CA . GLY B 1 128 ? -5.269 -2.242 22.254 1.00 39.03 128 GLY B CA 1
ATOM 2471 C C . GLY B 1 128 ? -4.557 -1.840 20.972 1.00 38.48 128 GLY B C 1
ATOM 2472 O O . GLY B 1 128 ? -3.655 -2.545 20.516 1.00 37.33 128 GLY B O 1
ATOM 2473 N N . GLY B 1 129 ? -4.953 -0.713 20.388 1.00 36.33 129 GLY B N 1
ATOM 2474 C CA . GLY B 1 129 ? -4.313 -0.272 19.165 1.00 35.76 129 GLY B CA 1
ATOM 2475 C C . GLY B 1 129 ? -5.281 0.287 18.145 1.00 34.75 129 GLY B C 1
ATOM 2476 O O . GLY B 1 129 ? -6.497 0.271 18.347 1.00 35.08 129 GLY B O 1
ATOM 2477 N N . GLY B 1 130 ? -4.739 0.769 17.032 1.00 35.65 130 GLY B N 1
ATOM 2478 C CA . GLY B 1 130 ? -5.574 1.338 15.997 1.00 35.53 130 GLY B CA 1
ATOM 2479 C C . GLY B 1 130 ? -4.726 1.956 14.910 1.00 35.22 130 GLY B C 1
ATOM 2480 O O . GLY B 1 130 ? -3.510 1.754 14.861 1.00 36.89 130 GLY B O 1
ATOM 2481 N N . THR B 1 131 ? -5.365 2.747 14.060 1.00 34.03 131 THR B N 1
ATOM 2482 C CA . THR B 1 131 ? -4.680 3.361 12.935 1.00 33.07 131 THR B CA 1
ATOM 2483 C C . THR B 1 131 ? -4.980 4.862 12.793 1.00 32.76 131 THR B C 1
ATOM 2484 O O . THR B 1 131 ? -6.105 5.311 13.014 1.00 32.12 131 THR B O 1
ATOM 2488 N N . ILE B 1 132 ? -3.959 5.634 12.440 1.00 31.05 132 ILE B N 1
ATOM 2489 C CA . ILE B 1 132 ? -4.126 7.059 12.221 1.00 31.58 132 ILE B CA 1
ATOM 2490 C C . ILE B 1 132 ? -3.604 7.326 10.824 1.00 31.58 132 ILE B C 1
ATOM 2491 O O . ILE B 1 132 ? -2.407 7.200 10.569 1.00 30.31 132 ILE B O 1
ATOM 2496 N N . VAL B 1 133 ? -4.516 7.671 9.918 1.00 31.21 133 VAL B N 1
ATOM 2497 C CA . VAL B 1 133 ? -4.166 7.921 8.524 1.00 30.81 133 VAL B CA 1
ATOM 2498 C C . VAL B 1 133 ? -4.110 9.399 8.220 1.00 31.84 133 VAL B C 1
ATOM 2499 O O . VAL B 1 133 ? -5.067 10.119 8.487 1.00 32.12 133 VAL B O 1
ATOM 2503 N N . ASN B 1 134 ? -2.986 9.853 7.674 1.00 32.43 134 ASN B N 1
ATOM 2504 C CA . ASN B 1 134 ? -2.848 11.258 7.312 1.00 34.38 134 ASN B CA 1
ATOM 2505 C C . ASN B 1 134 ? -2.895 11.382 5.797 1.00 34.63 134 ASN B C 1
ATOM 2506 O O . ASN B 1 134 ? -2.157 10.694 5.097 1.00 35.80 134 ASN B O 1
ATOM 2511 N N . VAL B 1 135 ? -3.777 12.241 5.295 1.00 35.90 135 VAL B N 1
ATOM 2512 C CA . VAL B 1 135 ? -3.879 12.479 3.862 1.00 36.06 135 VAL B CA 1
ATOM 2513 C C . VAL B 1 135 ? -2.876 13.586 3.573 1.00 36.85 135 VAL B C 1
ATOM 2514 O O . VAL B 1 135 ? -3.012 14.694 4.086 1.00 39.73 135 VAL B O 1
ATOM 2518 N N . GLY B 1 136 ? -1.856 13.276 2.779 1.00 36.41 136 GLY B N 1
ATOM 2519 C CA . GLY B 1 136 ? -0.831 14.260 2.466 1.00 35.70 136 GLY B CA 1
ATOM 2520 C C . GLY B 1 136 ? -1.135 15.082 1.228 1.00 36.31 136 GLY B C 1
ATOM 2521 O O . GLY B 1 136 ? -2.149 14.886 0.571 1.00 36.21 136 GLY B O 1
ATOM 2522 N N . SER B 1 137 ? -0.232 15.995 0.903 1.00 35.29 137 SER B N 1
ATOM 2523 C CA . SER B 1 137 ? -0.402 16.884 -0.229 1.00 36.08 137 SER B CA 1
ATOM 2524 C C . SER B 1 137 ? 0.910 17.086 -0.993 1.00 37.37 137 SER B C 1
ATOM 2525 O O . SER B 1 137 ? 2.001 16.861 -0.450 1.00 36.79 137 SER B O 1
ATOM 2528 N N . LEU B 1 138 ? 0.807 17.512 -2.250 1.00 38.31 138 LEU B N 1
ATOM 2529 C CA . LEU B 1 138 ? 1.999 17.755 -3.054 1.00 40.25 138 LEU B CA 1
ATOM 2530 C C . LEU B 1 138 ? 2.708 18.962 -2.470 1.00 39.89 138 LEU B C 1
ATOM 2531 O O . LEU B 1 138 ? 3.929 19.107 -2.585 1.00 41.37 138 LEU B O 1
ATOM 2536 N N . ALA B 1 139 ? 1.922 19.828 -1.840 1.00 39.13 139 ALA B N 1
ATOM 2537 C CA . ALA B 1 139 ? 2.444 21.035 -1.205 1.00 38.73 139 ALA B CA 1
ATOM 2538 C C . ALA B 1 139 ? 3.320 20.663 -0.012 1.00 37.75 139 ALA B C 1
ATOM 2539 O O . ALA B 1 139 ? 3.889 21.540 0.638 1.00 38.00 139 ALA B O 1
ATOM 2541 N N . GLY B 1 140 ? 3.413 19.365 0.271 1.00 37.87 140 GLY B N 1
ATOM 2542 C CA . GLY B 1 140 ? 4.228 18.907 1.375 1.00 38.00 140 GLY B CA 1
ATOM 2543 C C . GLY B 1 140 ? 5.667 18.711 0.955 1.00 40.29 140 GLY B C 1
ATOM 2544 O O . GLY B 1 140 ? 6.547 18.509 1.793 1.00 40.24 140 GLY B O 1
ATOM 2545 N N . LYS B 1 141 ? 5.916 18.779 -0.348 1.00 41.86 141 LYS B N 1
ATOM 2546 C CA . LYS B 1 141 ? 7.269 18.598 -0.852 1.00 43.88 141 LYS B CA 1
ATOM 2547 C C . LYS B 1 141 ? 7.648 19.593 -1.934 1.00 43.98 141 LYS B C 1
ATOM 2548 O O . LYS B 1 141 ? 8.830 19.782 -2.202 1.00 44.58 141 LYS B O 1
ATOM 2554 N N . ASN B 1 142 ? 6.655 20.241 -2.540 1.00 44.13 142 ASN B N 1
ATOM 2555 C CA . ASN B 1 142 ? 6.937 21.200 -3.604 1.00 43.87 142 ASN B CA 1
ATOM 2556 C C . ASN B 1 142 ? 6.510 22.631 -3.293 1.00 42.97 142 ASN B C 1
ATOM 2557 O O . ASN B 1 142 ? 5.327 22.964 -3.366 1.00 43.17 142 ASN B O 1
ATOM 2562 N N . PRO B 1 143 ? 7.470 23.499 -2.948 1.00 41.30 143 PRO B N 1
ATOM 2563 C CA . PRO B 1 143 ? 7.207 24.907 -2.632 1.00 39.79 143 PRO B CA 1
ATOM 2564 C C . PRO B 1 143 ? 6.616 25.608 -3.871 1.00 41.04 143 PRO B C 1
ATOM 2565 O O . PRO B 1 143 ? 6.856 25.184 -5.002 1.00 41.15 143 PRO B O 1
ATOM 2569 N N . PHE B 1 144 ? 5.858 26.682 -3.665 1.00 39.53 144 PHE B N 1
ATOM 2570 C CA . PHE B 1 144 ? 5.277 27.421 -4.777 1.00 37.16 144 PHE B CA 1
ATOM 2571 C C . PHE B 1 144 ? 4.911 28.840 -4.360 1.00 39.26 144 PHE B C 1
ATOM 2572 O O . PHE B 1 144 ? 4.654 29.092 -3.186 1.00 40.16 144 PHE B O 1
ATOM 2580 N N . LYS B 1 145 ? 4.901 29.762 -5.324 1.00 40.11 145 LYS B N 1
ATOM 2581 C CA . LYS B 1 145 ? 4.562 31.163 -5.077 1.00 40.21 145 LYS B CA 1
ATOM 2582 C C . LYS B 1 145 ? 3.245 31.311 -4.326 1.00 38.43 145 LYS B C 1
ATOM 2583 O O . LYS B 1 145 ? 2.223 30.787 -4.756 1.00 38.96 145 LYS B O 1
ATOM 2589 N N . GLY B 1 146 ? 3.267 32.051 -3.222 1.00 35.50 146 GLY B N 1
ATOM 2590 C CA . GLY B 1 146 ? 2.052 32.260 -2.458 1.00 34.38 146 GLY B CA 1
ATOM 2591 C C . GLY B 1 146 ? 1.737 31.175 -1.449 1.00 34.97 146 GLY B C 1
ATOM 2592 O O . GLY B 1 146 ? 0.787 31.295 -0.678 1.00 33.40 146 GLY B O 1
ATOM 2593 N N . GLY B 1 147 ? 2.547 30.120 -1.435 1.00 33.32 147 GLY B N 1
ATOM 2594 C CA . GLY B 1 147 ? 2.315 29.018 -0.516 1.00 32.48 147 GLY B CA 1
ATOM 2595 C C . GLY B 1 147 ? 3.014 29.051 0.834 1.00 32.20 147 GLY B C 1
ATOM 2596 O O . GLY B 1 147 ? 3.064 28.031 1.522 1.00 32.95 147 GLY B O 1
ATOM 2597 N N . ALA B 1 148 ? 3.529 30.206 1.240 1.00 31.37 148 ALA B N 1
ATOM 2598 C CA . ALA B 1 148 ? 4.223 30.305 2.522 1.00 31.88 148 ALA B CA 1
ATOM 2599 C C . ALA B 1 148 ? 3.547 29.479 3.620 1.00 32.44 148 ALA B C 1
ATOM 2600 O O . ALA B 1 148 ? 4.133 28.526 4.148 1.00 32.82 148 ALA B O 1
ATOM 2602 N N . ALA B 1 149 ? 2.314 29.837 3.964 1.00 31.64 149 ALA B N 1
ATOM 2603 C CA . ALA B 1 149 ? 1.607 29.121 5.020 1.00 30.95 149 ALA B CA 1
ATOM 2604 C C . ALA B 1 149 ? 1.120 27.736 4.622 1.00 30.02 149 ALA B C 1
ATOM 2605 O O . ALA B 1 149 ? 1.137 26.811 5.435 1.00 30.47 149 ALA B O 1
ATOM 2607 N N . TYR B 1 150 ? 0.675 27.575 3.381 1.00 31.88 150 TYR B N 1
ATOM 2608 C CA . TYR B 1 150 ? 0.187 26.261 2.950 1.00 30.54 150 TYR B CA 1
ATOM 2609 C C . TYR B 1 150 ? 1.315 25.219 2.922 1.00 28.91 150 TYR B C 1
ATOM 2610 O O . TYR B 1 150 ? 1.153 24.123 3.466 1.00 30.30 150 TYR B O 1
ATOM 2619 N N . ASN B 1 151 ? 2.435 25.552 2.274 1.00 27.52 151 ASN B N 1
ATOM 2620 C CA . ASN B 1 151 ? 3.597 24.649 2.195 1.00 27.94 151 ASN B CA 1
ATOM 2621 C C . ASN B 1 151 ? 4.106 24.343 3.608 1.00 27.55 151 ASN B C 1
ATOM 2622 O O . ASN B 1 151 ? 4.390 23.191 3.949 1.00 26.70 151 ASN B O 1
ATOM 2627 N N . ALA B 1 152 ? 4.228 25.392 4.422 1.00 27.26 152 ALA B N 1
ATOM 2628 C CA . ALA B 1 152 ? 4.712 25.250 5.797 1.00 28.15 152 ALA B CA 1
ATOM 2629 C C . ALA B 1 152 ? 3.872 24.258 6.593 1.00 28.68 152 ALA B C 1
ATOM 2630 O O . ALA B 1 152 ? 4.409 23.421 7.320 1.00 28.41 152 ALA B O 1
ATOM 2632 N N . SER B 1 153 ? 2.551 24.355 6.470 1.00 26.85 153 SER B N 1
ATOM 2633 C CA . SER B 1 153 ? 1.693 23.421 7.181 1.00 26.16 153 SER B CA 1
ATOM 2634 C C . SER B 1 153 ? 1.777 22.021 6.551 1.00 26.30 153 SER B C 1
ATOM 2635 O O . SER B 1 153 ? 1.665 21.019 7.262 1.00 27.76 153 SER B O 1
ATOM 2638 N N . LYS B 1 154 ? 1.948 21.941 5.230 1.00 26.20 154 LYS B N 1
ATOM 2639 C CA . LYS B 1 154 ? 2.020 20.632 4.578 1.00 29.81 154 LYS B CA 1
ATOM 2640 C C . LYS B 1 154 ? 3.377 19.954 4.759 1.00 30.07 154 LYS B C 1
ATOM 2641 O O . LYS B 1 154 ? 3.459 18.730 4.769 1.00 29.83 154 LYS B O 1
ATOM 2647 N N . PHE B 1 155 ? 4.441 20.747 4.863 1.00 30.17 155 PHE B N 1
ATOM 2648 C CA . PHE B 1 155 ? 5.779 20.202 5.099 1.00 29.87 155 PHE B CA 1
ATOM 2649 C C . PHE B 1 155 ? 5.783 19.729 6.549 1.00 29.92 155 PHE B C 1
ATOM 2650 O O . PHE B 1 155 ? 6.154 18.595 6.846 1.00 29.45 155 PHE B O 1
ATOM 2658 N N . GLY B 1 156 ? 5.334 20.606 7.442 1.00 29.60 156 GLY B N 1
ATOM 2659 C CA . GLY B 1 156 ? 5.296 20.281 8.854 1.00 30.64 156 GLY B CA 1
ATOM 2660 C C . GLY B 1 156 ? 4.524 19.020 9.169 1.00 32.22 156 GLY B C 1
ATOM 2661 O O . GLY B 1 156 ? 4.897 18.281 10.073 1.00 33.25 156 GLY B O 1
ATOM 2662 N N . LEU B 1 157 ? 3.445 18.773 8.436 1.00 32.89 157 LEU B N 1
ATOM 2663 C CA . LEU B 1 157 ? 2.625 17.584 8.656 1.00 35.12 157 LEU B CA 1
ATOM 2664 C C . LEU B 1 157 ? 3.455 16.296 8.592 1.00 35.51 157 LEU B C 1
ATOM 2665 O O . LEU B 1 157 ? 3.238 15.360 9.368 1.00 36.82 157 LEU B O 1
ATOM 2670 N N . LEU B 1 158 ? 4.413 16.253 7.672 1.00 35.52 158 LEU B N 1
ATOM 2671 C CA . LEU B 1 158 ? 5.268 15.077 7.506 1.00 36.07 158 LEU B CA 1
ATOM 2672 C C . LEU B 1 158 ? 6.234 14.953 8.675 1.00 34.29 158 LEU B C 1
ATOM 2673 O O . LEU B 1 158 ? 6.614 13.849 9.055 1.00 33.35 158 LEU B O 1
ATOM 2678 N N . GLY B 1 159 ? 6.648 16.094 9.216 1.00 32.94 159 GLY B N 1
ATOM 2679 C CA . GLY B 1 159 ? 7.548 16.081 10.352 1.00 33.80 159 GLY B CA 1
ATOM 2680 C C . GLY B 1 159 ? 6.807 15.497 11.537 1.00 32.42 159 GLY B C 1
ATOM 2681 O O . GLY B 1 159 ? 7.328 14.630 12.240 1.00 33.81 159 GLY B O 1
ATOM 2682 N N . LEU B 1 160 ? 5.578 15.967 11.746 1.00 31.82 160 LEU B N 1
ATOM 2683 C CA . LEU B 1 160 ? 4.716 15.498 12.835 1.00 29.95 160 LEU B CA 1
ATOM 2684 C C . LEU B 1 160 ? 4.450 14.018 12.681 1.00 29.40 160 LEU B C 1
ATOM 2685 O O . LEU B 1 160 ? 4.616 13.243 13.615 1.00 29.56 160 LEU B O 1
ATOM 2690 N N . ALA B 1 161 ? 4.034 13.644 11.479 1.00 28.78 161 ALA B N 1
ATOM 2691 C CA . ALA B 1 161 ? 3.704 12.262 11.164 1.00 29.60 161 ALA B CA 1
ATOM 2692 C C . ALA B 1 161 ? 4.877 11.304 11.320 1.00 28.92 161 ALA B C 1
ATOM 2693 O O . ALA B 1 161 ? 4.701 10.192 11.810 1.00 28.85 161 ALA B O 1
ATOM 2695 N N . GLY B 1 162 ? 6.061 11.720 10.882 1.00 28.32 162 GLY B N 1
ATOM 2696 C CA . GLY B 1 162 ? 7.218 10.856 10.996 1.00 31.43 162 GLY B CA 1
ATOM 2697 C C . GLY B 1 162 ? 7.531 10.519 12.443 1.00 33.56 162 GLY B C 1
ATOM 2698 O O . GLY B 1 162 ? 7.648 9.353 12.812 1.00 35.33 162 GLY B O 1
ATOM 2699 N N . ALA B 1 163 ? 7.661 11.543 13.277 1.00 34.33 163 ALA B N 1
ATOM 2700 C CA . ALA B 1 163 ? 7.963 11.321 14.684 1.00 35.10 163 ALA B CA 1
ATOM 2701 C C . ALA B 1 163 ? 6.825 10.565 15.354 1.00 35.24 163 ALA B C 1
ATOM 2702 O O . ALA B 1 163 ? 7.055 9.727 16.226 1.00 34.81 163 ALA B O 1
ATOM 2704 N N . ALA B 1 164 ? 5.594 10.848 14.939 1.00 34.98 164 ALA B N 1
ATOM 2705 C CA . ALA B 1 164 ? 4.429 10.186 15.526 1.00 35.93 164 ALA B CA 1
ATOM 2706 C C . ALA B 1 164 ? 4.452 8.678 15.344 1.00 37.40 164 ALA B C 1
ATOM 2707 O O . ALA B 1 164 ? 4.162 7.939 16.279 1.00 37.83 164 ALA B O 1
ATOM 2709 N N . MET B 1 165 ? 4.788 8.211 14.145 1.00 40.13 165 MET B N 1
ATOM 2710 C CA . MET B 1 165 ? 4.807 6.774 13.931 1.00 42.09 165 MET B CA 1
ATOM 2711 C C . MET B 1 165 ? 5.887 6.076 14.745 1.00 40.61 165 MET B C 1
ATOM 2712 O O . MET B 1 165 ? 5.725 4.916 15.112 1.00 40.89 165 MET B O 1
ATOM 2717 N N . LEU B 1 166 ? 6.976 6.782 15.036 1.00 39.14 166 LEU B N 1
ATOM 2718 C CA . LEU B 1 166 ? 8.052 6.207 15.832 1.00 38.92 166 LEU B CA 1
ATOM 2719 C C . LEU B 1 166 ? 7.660 6.211 17.315 1.00 39.50 166 LEU B C 1
ATOM 2720 O O . LEU B 1 166 ? 8.115 5.362 18.076 1.00 41.41 166 LEU B O 1
ATOM 2725 N N . ASP B 1 167 ? 6.812 7.156 17.724 1.00 37.96 167 ASP B N 1
ATOM 2726 C CA . ASP B 1 167 ? 6.381 7.231 19.118 1.00 38.31 167 ASP B CA 1
ATOM 2727 C C . ASP B 1 167 ? 5.289 6.245 19.479 1.00 38.07 167 ASP B C 1
ATOM 2728 O O . ASP B 1 167 ? 5.235 5.757 20.611 1.00 38.82 167 ASP B O 1
ATOM 2733 N N . LEU B 1 168 ? 4.431 5.945 18.510 1.00 38.31 168 LEU B N 1
ATOM 2734 C CA . LEU B 1 168 ? 3.274 5.085 18.732 1.00 38.44 168 LEU B CA 1
ATOM 2735 C C . LEU B 1 168 ? 3.340 3.637 18.303 1.00 40.22 168 LEU B C 1
ATOM 2736 O O . LEU B 1 168 ? 2.480 2.846 18.692 1.00 39.34 168 LEU B O 1
ATOM 2741 N N . ARG B 1 169 ? 4.341 3.271 17.512 1.00 43.92 169 ARG B N 1
ATOM 2742 C CA . ARG B 1 169 ? 4.424 1.893 17.030 1.00 48.49 169 ARG B CA 1
ATOM 2743 C C . ARG B 1 169 ? 4.524 0.807 18.097 1.00 49.11 169 ARG B C 1
ATOM 2744 O O . ARG B 1 169 ? 4.054 -0.313 17.885 1.00 49.10 169 ARG B O 1
ATOM 2752 N N . GLU B 1 170 ? 5.127 1.122 19.237 1.00 49.84 170 GLU B N 1
ATOM 2753 C CA . GLU B 1 170 ? 5.229 0.129 20.297 1.00 51.18 170 GLU B CA 1
ATOM 2754 C C . GLU B 1 170 ? 3.887 -0.058 20.996 1.00 49.39 170 GLU B C 1
ATOM 2755 O O . GLU B 1 170 ? 3.645 -1.088 21.627 1.00 51.29 170 GLU B O 1
ATOM 2761 N N 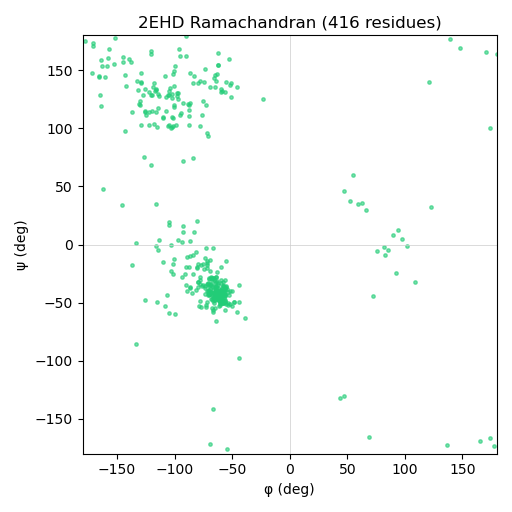. ALA B 1 171 ? 3.007 0.931 20.872 1.00 45.64 171 ALA B N 1
ATOM 2762 C CA . ALA B 1 171 ? 1.690 0.843 21.489 1.00 43.15 171 ALA B CA 1
ATOM 2763 C C . ALA B 1 171 ? 0.686 0.257 20.498 1.00 42.48 171 ALA B C 1
ATOM 2764 O O . ALA B 1 171 ? -0.523 0.275 20.733 1.00 43.14 171 ALA B O 1
ATOM 2766 N N . ASN B 1 172 ? 1.205 -0.264 19.390 1.00 40.44 172 ASN B N 1
ATOM 2767 C CA . ASN B 1 172 ? 0.392 -0.877 18.347 1.00 38.71 172 ASN B CA 1
ATOM 2768 C C . ASN B 1 172 ? -0.512 0.122 17.627 1.00 39.14 172 ASN B C 1
ATOM 2769 O O . ASN B 1 172 ? -1.602 -0.226 17.167 1.00 39.25 172 ASN B O 1
ATOM 2774 N N . VAL B 1 173 ? -0.072 1.371 17.543 1.00 39.02 173 VAL B N 1
ATOM 2775 C CA . VAL B 1 173 ? -0.842 2.389 16.839 1.00 38.97 173 VAL B CA 1
ATOM 2776 C C . VAL B 1 173 ? -0.098 2.749 15.564 1.00 37.88 173 VAL B C 1
ATOM 2777 O O . VAL B 1 173 ? 0.961 3.376 15.614 1.00 39.57 173 VAL B O 1
ATOM 2781 N N . ARG B 1 174 ? -0.651 2.361 14.421 1.00 37.53 174 ARG B N 1
ATOM 2782 C CA . ARG B 1 174 ? 0.010 2.632 13.148 1.00 37.92 174 ARG B CA 1
ATOM 2783 C C . ARG B 1 174 ? -0.347 3.974 12.536 1.00 36.69 174 ARG B C 1
ATOM 2784 O O . ARG B 1 174 ? -1.506 4.264 12.264 1.00 34.98 174 ARG B O 1
ATOM 2792 N N . VAL B 1 175 ? 0.678 4.786 12.327 1.00 36.54 175 VAL B N 1
ATOM 2793 C CA . VAL B 1 175 ? 0.524 6.095 11.717 1.00 35.85 175 VAL B CA 1
ATOM 2794 C C . VAL B 1 175 ? 0.963 5.929 10.262 1.00 38.48 175 VAL B C 1
ATOM 2795 O O . VAL B 1 175 ? 2.149 5.741 9.984 1.00 38.87 175 VAL B O 1
ATOM 2799 N N . VAL B 1 176 ? 0.003 5.975 9.339 1.00 38.83 176 VAL B N 1
ATOM 2800 C CA . VAL B 1 176 ? 0.303 5.805 7.922 1.00 38.13 176 VAL B CA 1
ATOM 2801 C C . VAL B 1 176 ? -0.075 7.029 7.109 1.00 37.57 176 VAL B C 1
ATOM 2802 O O . VAL B 1 176 ? -1.143 7.609 7.304 1.00 39.60 176 VAL B O 1
ATOM 2806 N N . ASN B 1 177 ? 0.820 7.423 6.207 1.00 36.34 177 ASN B N 1
ATOM 2807 C CA . ASN B 1 177 ? 0.595 8.575 5.342 1.00 35.99 177 ASN B CA 1
ATOM 2808 C C . ASN B 1 177 ? 0.151 8.151 3.952 1.00 36.04 177 ASN B C 1
ATOM 2809 O O . ASN B 1 177 ? 0.709 7.219 3.372 1.00 36.39 177 ASN B O 1
ATOM 2814 N N . VAL B 1 178 ? -0.850 8.838 3.419 1.00 34.63 178 VAL B N 1
ATOM 2815 C CA . VAL B 1 178 ? -1.321 8.574 2.068 1.00 37.64 178 VAL B CA 1
ATOM 2816 C C . VAL B 1 178 ? -1.111 9.882 1.325 1.00 40.06 178 VAL B C 1
ATOM 2817 O O . VAL B 1 178 ? -1.735 10.889 1.661 1.00 41.16 178 VAL B O 1
ATOM 2821 N N . LEU B 1 179 ? -0.229 9.885 0.333 1.00 43.52 179 LEU B N 1
ATOM 2822 C CA . LEU B 1 179 ? 0.026 11.117 -0.412 1.00 49.93 179 LEU B CA 1
ATOM 2823 C C . LEU B 1 179 ? 0.309 10.939 -1.907 1.00 51.53 179 LEU B C 1
ATOM 2824 O O . LEU B 1 179 ? 0.703 9.866 -2.348 1.00 50.16 179 LEU B O 1
ATOM 2829 N N . PRO B 1 180 ? 0.075 11.995 -2.711 1.00 55.81 180 PRO B N 1
ATOM 2830 C CA . PRO B 1 180 ? 0.293 11.979 -4.165 1.00 58.57 180 PRO B CA 1
ATOM 2831 C C . PRO B 1 180 ? 1.739 11.751 -4.606 1.00 61.63 180 PRO B C 1
ATOM 2832 O O . PRO B 1 180 ? 2.673 11.877 -3.812 1.00 61.67 180 PRO B O 1
ATOM 2836 N N . GLY B 1 181 ? 1.914 11.425 -5.884 1.00 65.84 181 GLY B N 1
ATOM 2837 C CA . GLY B 1 181 ? 3.241 11.180 -6.422 1.00 70.11 181 GLY B CA 1
ATOM 2838 C C . GLY B 1 181 ? 4.110 12.420 -6.444 1.00 73.28 181 GLY B C 1
ATOM 2839 O O . GLY B 1 181 ? 4.067 13.230 -5.519 1.00 75.16 181 GLY B O 1
ATOM 2840 N N . SER B 1 182 ? 4.902 12.572 -7.500 1.00 75.59 182 SER B N 1
ATOM 2841 C CA . SER B 1 182 ? 5.787 13.728 -7.632 1.00 77.79 182 SER B CA 1
ATOM 2842 C C . SER B 1 182 ? 5.301 14.688 -8.714 1.00 79.24 182 SER B C 1
ATOM 2843 O O . SER B 1 182 ? 5.141 15.884 -8.466 1.00 80.14 182 SER B O 1
ATOM 2846 N N . VAL B 1 183 ? 5.066 14.154 -9.912 1.00 80.10 183 VAL B N 1
ATOM 2847 C CA . VAL B 1 183 ? 4.603 14.959 -11.040 1.00 80.70 183 VAL B CA 1
ATOM 2848 C C . VAL B 1 183 ? 3.280 14.433 -11.602 1.00 81.05 183 VAL B C 1
ATOM 2849 O O . VAL B 1 183 ? 3.286 13.305 -12.139 1.00 81.34 183 VAL B O 1
ATOM 2853 N N . LYS B 1 197 ? -5.043 13.558 -13.415 1.00 71.15 197 LYS B N 1
ATOM 2854 C CA . LYS B 1 197 ? -5.435 14.159 -12.107 1.00 72.06 197 LYS B CA 1
ATOM 2855 C C . LYS B 1 197 ? -5.812 13.042 -11.139 1.00 71.00 197 LYS B C 1
ATOM 2856 O O . LYS B 1 197 ? -6.321 12.001 -11.554 1.00 70.81 197 LYS B O 1
ATOM 2862 N N . LEU B 1 198 ? -5.576 13.261 -9.849 1.00 69.66 198 LEU B N 1
ATOM 2863 C CA . LEU B 1 198 ? -5.896 12.253 -8.843 1.00 67.57 198 LEU B CA 1
ATOM 2864 C C . LEU B 1 198 ? -7.281 12.512 -8.241 1.00 65.19 198 LEU B C 1
ATOM 2865 O O . LEU B 1 198 ? -7.491 13.513 -7.560 1.00 65.58 198 LEU B O 1
ATOM 2870 N N . LYS B 1 199 ? -8.221 11.604 -8.499 1.00 62.17 199 LYS B N 1
ATOM 2871 C CA . LYS B 1 199 ? -9.591 11.737 -7.997 1.00 60.28 199 LYS B CA 1
ATOM 2872 C C . LYS B 1 199 ? -9.733 11.469 -6.499 1.00 58.60 199 LYS B C 1
ATOM 2873 O O . LYS B 1 199 ? -8.973 10.697 -5.917 1.00 57.97 199 LYS B O 1
ATOM 2879 N N . PRO B 1 200 ? -10.728 12.102 -5.857 1.00 57.33 200 PRO B N 1
ATOM 2880 C CA . PRO B 1 200 ? -10.956 11.913 -4.421 1.00 55.15 200 PRO B CA 1
ATOM 2881 C C . PRO B 1 200 ? -11.246 10.446 -4.087 1.00 53.60 200 PRO B C 1
ATOM 2882 O O . PRO B 1 200 ? -10.879 9.962 -3.018 1.00 51.65 200 PRO B O 1
ATOM 2886 N N . GLU B 1 201 ? -11.899 9.742 -5.007 1.00 52.26 201 GLU B N 1
ATOM 2887 C CA . GLU B 1 201 ? -12.219 8.336 -4.785 1.00 52.22 201 GLU B CA 1
ATOM 2888 C C . GLU B 1 201 ? -10.967 7.467 -4.761 1.00 50.86 201 GLU B C 1
ATOM 2889 O O . GLU B 1 201 ? -10.944 6.419 -4.111 1.00 49.47 201 GLU B O 1
ATOM 2895 N N . ASP B 1 202 ? -9.932 7.888 -5.483 1.00 49.53 202 ASP B N 1
ATOM 2896 C CA . ASP B 1 202 ? -8.689 7.126 -5.526 1.00 49.05 202 ASP B CA 1
ATOM 2897 C C . ASP B 1 202 ? -7.971 7.191 -4.185 1.00 47.30 202 ASP B C 1
ATOM 2898 O O . ASP B 1 202 ? -7.387 6.204 -3.742 1.00 48.57 202 ASP B O 1
ATOM 2903 N N . VAL B 1 203 ? -8.005 8.351 -3.539 1.00 44.69 203 VAL B N 1
ATOM 2904 C CA . VAL B 1 203 ? -7.351 8.491 -2.245 1.00 44.08 203 VAL B CA 1
ATOM 2905 C C . VAL B 1 203 ? -8.116 7.694 -1.193 1.00 42.71 203 VAL B C 1
ATOM 2906 O O . VAL B 1 203 ? -7.518 7.053 -0.341 1.00 42.67 203 VAL B O 1
ATOM 2910 N N . ALA B 1 204 ? -9.443 7.735 -1.275 1.00 42.87 204 ALA B N 1
ATOM 2911 C CA . ALA B 1 204 ? -10.296 7.025 -0.337 1.00 43.19 204 ALA B CA 1
ATOM 2912 C C . ALA B 1 204 ? -9.972 5.540 -0.353 1.00 43.83 204 ALA B C 1
ATOM 2913 O O . ALA B 1 204 ? -10.026 4.869 0.674 1.00 42.39 204 ALA B O 1
ATOM 2915 N N . GLN B 1 205 ? -9.631 5.036 -1.534 1.00 44.73 205 GLN B N 1
ATOM 2916 C CA . GLN B 1 205 ? -9.302 3.630 -1.718 1.00 44.57 205 GLN B CA 1
ATOM 2917 C C . GLN B 1 205 ? -8.015 3.299 -0.955 1.00 42.95 205 GLN B C 1
ATOM 2918 O O . GLN B 1 205 ? -7.923 2.271 -0.272 1.00 42.42 205 GLN B O 1
ATOM 2924 N N . ALA B 1 206 ? -7.022 4.174 -1.075 1.00 41.73 206 ALA B N 1
ATOM 2925 C CA . ALA B 1 206 ? -5.750 3.986 -0.385 1.00 41.17 206 ALA B CA 1
ATOM 2926 C C . ALA B 1 206 ? -5.999 4.032 1.120 1.00 39.84 206 ALA B C 1
ATOM 2927 O O . ALA B 1 206 ? -5.472 3.205 1.867 1.00 40.47 206 ALA B O 1
ATOM 2929 N N . VAL B 1 207 ? -6.815 4.988 1.563 1.00 37.53 207 VAL B N 1
ATOM 2930 C CA . VAL B 1 207 ? -7.131 5.106 2.982 1.00 35.27 207 VAL B CA 1
ATOM 2931 C C . VAL B 1 207 ? -7.758 3.789 3.439 1.00 35.30 207 VAL B C 1
ATOM 2932 O O . VAL B 1 207 ? -7.486 3.316 4.539 1.00 34.75 207 VAL B O 1
ATOM 2936 N N . LEU B 1 208 ? -8.594 3.206 2.581 1.00 36.92 208 LEU B N 1
ATOM 2937 C CA . LEU B 1 208 ? -9.263 1.939 2.868 1.00 39.64 208 LEU B CA 1
ATOM 2938 C C . LEU B 1 208 ? -8.251 0.831 3.137 1.00 41.63 208 LEU B C 1
ATOM 2939 O O . LEU B 1 208 ? -8.356 0.113 4.131 1.00 41.39 208 LEU B O 1
ATOM 2944 N N . PHE B 1 209 ? -7.273 0.686 2.250 1.00 44.30 209 PHE B N 1
ATOM 2945 C CA . PHE B 1 209 ? -6.268 -0.348 2.437 1.00 48.67 209 PHE B CA 1
ATOM 2946 C C . PHE B 1 209 ? -5.497 -0.153 3.734 1.00 49.61 209 PHE B C 1
ATOM 2947 O O . PHE B 1 209 ? -5.371 -1.079 4.540 1.00 49.67 209 PHE B O 1
ATOM 2955 N N . ALA B 1 210 ? -4.964 1.050 3.922 1.00 48.83 210 ALA B N 1
ATOM 2956 C CA . ALA B 1 210 ? -4.204 1.357 5.129 1.00 48.46 210 ALA B CA 1
ATOM 2957 C C . ALA B 1 210 ? -4.913 0.826 6.370 1.00 47.53 210 ALA B C 1
ATOM 2958 O O . ALA B 1 210 ? -4.265 0.373 7.309 1.00 47.84 210 ALA B O 1
ATOM 2960 N N . LEU B 1 211 ? -6.242 0.860 6.360 1.00 48.87 211 LEU B N 1
ATOM 2961 C CA . LEU B 1 211 ? -7.014 0.396 7.502 1.00 50.96 211 LEU B CA 1
ATOM 2962 C C . LEU B 1 211 ? -7.136 -1.114 7.598 1.00 54.85 211 LEU B C 1
ATOM 2963 O O . LEU B 1 211 ? -6.920 -1.694 8.666 1.00 56.04 211 LEU B O 1
ATOM 2968 N N . GLU B 1 212 ? -7.489 -1.757 6.493 1.00 57.86 212 GLU B N 1
ATOM 2969 C CA . GLU B 1 212 ? -7.646 -3.199 6.507 1.00 60.40 212 GLU B CA 1
ATOM 2970 C C . GLU B 1 212 ? -6.474 -3.912 5.875 1.00 63.44 212 GLU B C 1
ATOM 2971 O O . GLU B 1 212 ? -6.353 -3.998 4.656 1.00 64.35 212 GLU B O 1
ATOM 2977 N N . MET B 1 213 ? -5.604 -4.413 6.737 1.00 67.89 213 MET B N 1
ATOM 2978 C CA . MET B 1 213 ? -4.418 -5.138 6.325 1.00 71.35 213 MET B CA 1
ATOM 2979 C C . MET B 1 213 ? -3.868 -5.853 7.550 1.00 73.58 213 MET B C 1
ATOM 2980 O O . MET B 1 213 ? -3.940 -5.336 8.667 1.00 72.58 213 MET B O 1
ATOM 2985 N N . PRO B 1 214 ? -3.318 -7.062 7.353 1.00 76.71 214 PRO B N 1
ATOM 2986 C CA . PRO B 1 214 ? -2.747 -7.878 8.430 1.00 78.53 214 PRO B CA 1
ATOM 2987 C C . PRO B 1 214 ? -1.715 -7.128 9.277 1.00 80.28 214 PRO B C 1
ATOM 2988 O O . PRO B 1 214 ? -1.153 -6.119 8.847 1.00 79.25 214 PRO B O 1
ATOM 2992 N N . GLY B 1 215 ? -1.473 -7.626 10.485 1.00 82.13 215 GLY B N 1
ATOM 2993 C CA . GLY B 1 215 ? -0.522 -6.975 11.365 1.00 83.93 215 GLY B CA 1
ATOM 2994 C C . GLY B 1 215 ? 0.841 -7.637 11.457 1.00 85.39 215 GLY B C 1
ATOM 2995 O O . GLY B 1 215 ? 0.975 -8.728 12.013 1.00 86.12 215 GLY B O 1
ATOM 2996 N N . HIS B 1 216 ? 1.849 -6.969 10.899 1.00 85.95 216 HIS B N 1
ATOM 2997 C CA . HIS B 1 216 ? 3.236 -7.444 10.907 1.00 85.77 216 HIS B CA 1
ATOM 2998 C C . HIS B 1 216 ? 4.115 -6.529 10.054 1.00 84.28 216 HIS B C 1
ATOM 2999 O O . HIS B 1 216 ? 4.124 -6.631 8.826 1.00 85.03 216 HIS B O 1
ATOM 3006 N N . ALA B 1 217 ? 4.852 -5.636 10.714 1.00 81.31 217 ALA B N 1
ATOM 3007 C CA . ALA B 1 217 ? 5.725 -4.684 10.025 1.00 77.80 217 ALA B CA 1
ATOM 3008 C C . ALA B 1 217 ? 4.951 -4.029 8.876 1.00 75.14 217 ALA B C 1
ATOM 3009 O O . ALA B 1 217 ? 5.450 -3.920 7.757 1.00 75.10 217 ALA B O 1
ATOM 3011 N N . MET B 1 218 ? 3.728 -3.599 9.174 1.00 71.51 218 MET B N 1
ATOM 3012 C CA . MET B 1 218 ? 2.858 -2.974 8.194 1.00 66.26 218 MET B CA 1
ATOM 3013 C C . MET B 1 218 ? 3.438 -1.768 7.461 1.00 60.74 218 MET B C 1
ATOM 3014 O O . MET B 1 218 ? 4.598 -1.388 7.634 1.00 56.90 218 MET B O 1
ATOM 3019 N N . VAL B 1 219 ? 2.585 -1.174 6.637 1.00 55.40 219 VAL B N 1
ATOM 3020 C CA . VAL B 1 219 ? 2.926 -0.022 5.818 1.00 49.88 219 VAL B CA 1
ATOM 3021 C C . VAL B 1 219 ? 2.943 1.270 6.638 1.00 46.43 219 VAL B C 1
ATOM 3022 O O . VAL B 1 219 ? 2.102 1.467 7.509 1.00 45.84 219 VAL B O 1
ATOM 3026 N N . SER B 1 220 ? 3.903 2.145 6.365 1.00 43.32 220 SER B N 1
ATOM 3027 C CA . SER B 1 220 ? 3.978 3.411 7.075 1.00 42.14 220 SER B CA 1
ATOM 3028 C C . SER B 1 220 ? 3.605 4.529 6.112 1.00 41.09 220 SER B C 1
ATOM 3029 O O . SER B 1 220 ? 3.339 5.654 6.530 1.00 42.95 220 SER B O 1
ATOM 3032 N N . GLU B 1 221 ? 3.594 4.216 4.820 1.00 40.86 221 GLU B N 1
ATOM 3033 C CA . GLU B 1 221 ? 3.252 5.215 3.820 1.00 41.40 221 GLU B CA 1
ATOM 3034 C C . GLU B 1 221 ? 2.840 4.599 2.487 1.00 39.18 221 GLU B C 1
ATOM 3035 O O . GLU B 1 221 ? 3.386 3.578 2.074 1.00 38.49 221 GLU B O 1
ATOM 3041 N N . ILE B 1 222 ? 1.872 5.234 1.831 1.00 39.91 222 ILE B N 1
ATOM 3042 C CA . ILE B 1 222 ? 1.359 4.797 0.537 1.00 40.87 222 ILE B CA 1
ATOM 3043 C C . ILE B 1 222 ? 1.331 6.010 -0.392 1.00 43.30 222 ILE B C 1
ATOM 3044 O O . ILE B 1 222 ? 0.677 7.013 -0.099 1.00 42.23 222 ILE B O 1
ATOM 3049 N N . GLU B 1 223 ? 2.051 5.917 -1.505 1.00 45.86 223 GLU B N 1
ATOM 3050 C CA . GLU B 1 223 ? 2.106 7.007 -2.474 1.00 47.22 223 GLU B CA 1
ATOM 3051 C C . GLU B 1 223 ? 1.251 6.680 -3.690 1.00 47.86 223 GLU B C 1
ATOM 3052 O O . GLU B 1 223 ? 1.309 5.571 -4.217 1.00 47.68 223 GLU B O 1
ATOM 3058 N N . LEU B 1 224 ? 0.465 7.654 -4.138 1.00 49.52 224 LEU B N 1
ATOM 3059 C CA . LEU B 1 224 ? -0.423 7.466 -5.283 1.00 52.54 224 LEU B CA 1
ATOM 3060 C C . LEU B 1 224 ? -0.122 8.428 -6.426 1.00 55.18 224 LEU B C 1
ATOM 3061 O O . LEU B 1 224 ? 0.566 9.428 -6.242 1.00 54.07 224 LEU B O 1
ATOM 3066 N N . ARG B 1 225 ? -0.650 8.117 -7.606 1.00 59.72 225 ARG B N 1
ATOM 3067 C CA . ARG B 1 225 ? -0.458 8.956 -8.781 1.00 62.92 225 ARG B CA 1
ATOM 3068 C C . ARG B 1 225 ? -1.448 8.544 -9.867 1.00 63.99 225 ARG B C 1
ATOM 3069 O O . ARG B 1 225 ? -1.775 7.364 -10.001 1.00 64.30 225 ARG B O 1
ATOM 3077 N N . PRO B 1 226 ? -1.951 9.515 -10.648 1.00 65.30 226 PRO B N 1
ATOM 3078 C CA . PRO B 1 226 ? -2.910 9.223 -11.719 1.00 67.20 226 PRO B CA 1
ATOM 3079 C C . PRO B 1 226 ? -2.371 8.257 -12.785 1.00 69.40 226 PRO B C 1
ATOM 3080 O O . PRO B 1 226 ? -1.260 8.423 -13.296 1.00 69.64 226 PRO B O 1
ATOM 3084 N N . THR B 1 227 ? -3.170 7.245 -13.108 1.00 71.99 227 THR B N 1
ATOM 3085 C CA . THR B 1 227 ? -2.796 6.242 -14.103 1.00 75.02 227 THR B CA 1
ATOM 3086 C C . THR B 1 227 ? -3.566 6.471 -15.404 1.00 75.74 227 THR B C 1
ATOM 3087 O O . THR B 1 227 ? -4.435 5.636 -15.740 1.00 76.04 227 THR B O 1
#

Solvent-accessible surface area: 17678 Å² total; per-residue (Å²): 211,99,5,0,0,0,0,2,21,0,5,129,42,18,0,38,9,1,0,86,31,0,54,80,97,44,15,49,0,0,0,5,6,159,57,101,173,103,2,119,69,6,24,76,92,8,138,66,10,38,56,26,70,20,20,17,62,95,50,31,30,0,46,155,4,8,56,25,0,42,159,58,41,61,43,0,11,2,0,0,9,19,18,35,46,30,26,112,87,49,0,45,101,0,58,25,141,33,0,120,62,0,11,41,17,4,0,10,0,4,0,0,0,0,57,35,0,0,53,1,0,76,165,89,50,0,0,6,0,0,2,2,2,2,111,51,20,69,112,40,57,131,9,0,0,0,19,0,0,0,7,26,0,5,31,0,0,1,14,0,0,42,41,21,1,132,179,40,66,1,30,4,0,13,0,18,9,29,144,114,51,104,55,4,1,69,2,0,11,100,1,25,71,130,11,33,146,28,154,67,45,88,36,127,36,214,143,215,41,170,100,12,2,0,0,0,1,16,0,15,143,37,47,0,45,10,0,0,84,35,0,47,81,102,18,12,82,1,0,0,2,12,173,59,98,176,112,0,81,58,4,16,87,106,14,164,50,10,39,42,19,59,14,14,10,70,95,49,28,30,0,46,155,5,10,57,32,0,36,166,57,44,59,55,0,13,3,0,0,13,32,24,48,46,46,30,103,65,49,0,36,98,0,51,27,138,43,1,119,64,0,11,44,12,7,1,11,2,6,0,0,0,0,60,38,0,0,72,5,0,77,171,106,47,1,1,6,0,0,2,11,9,26,84,9,3,108,70,51,68,139,6,0,0,0,47,0,0,0,20,24,0,10,35,0,0,1,6,0,0,38,48,23,0,166,164,40,75,0,77,4,0,8,1,5,31,13,92,180,185,39,118,40,106,65,8,1,97,9,0,9,90,1,25,72,34,91,73,121,113,53,48,57,79,26,105,40,139,68,157

Secondary structure (DSSP, 8-state):
---EEEESSTTSHHHHHHHHHHHHTT-EEEEEES-HHHHHHHHHHSBTBEEEE--TT-HHHHHHHHHHHHHHHS---EEEE-------S-GGG--HHHHHHHHIIIIIHHHHHHHHHHHHHHTTT-EEEEEE--EEEES--TT-HHHHHHHHHHHHHHHHHHHHHGGGTEEEEEEE----HHHHHHHHHHHHHS--SS---EEE---/---S-EEEEESTTSHHHHHHHHHHHHTT-EEEEEES-HHHHHHHHHHSTT-EEEE--TT-HHHHHHHHHHHHHHHS---EEEE-------S-GGGS-HHHHHHHHIIIIIHHHHHHHHHHHHHHHTT-EEEEEE--GGGT---TT-HHHHHHHHHHHHHHHHHHHHHGGGTEEEEEEEE------HHHHHHHHHHHHS--SSS--SEEEE---